Protein AF-A0A8H7KVI9-F1 (afdb_monomer_lite)

Foldseek 3Di:
DDDDDDDDDDDDDDDDDDDDDDDPPPPVVVVVVVVVVVVVVVPPPPDDDDDDDDDDDDDDDDDDDDDDDDDDDDDDDDDDDDDDDDDDDDDDDDDDDDDDDDDDDDDDDDDDDDDDDDDDDDDDDDDDDDDDDDDDDDDDDDDDDDDDDDDDDDDDDDDDDDDDDDPDDDDPPDDPDDDPVVVVVVVVVVVVVVVVVVVVVVVVVVVVVVVLVVLVVVCVVVVHPSVVSVCVVCVVVPPVDPPQDDLLVLQLVVLQCVVVVPDPPPDGDDSVVSSVVSVVCVVVVVDDPVNSVVSSVVVVVVVVVVVVVPPQDLVNVQVVVVVVVVVVLVVVVVCCVPPVDWDKDWDEDLEPNRPNHTDIDTDPVVQCCCCPPVVDGPVVVSVVVRVVSHCVPVVNVPPPDLVNLLVLLLCLQQVLQQVVVVVPPDRQDQDQVPNLCSCCQVVQKDKPPQPDPDRGRSVPDPDSVSSVVSNVCSVVVVIHMDGHDPVVNVVSVVVVVVCVVVVVDPPPDPCPPCNPPPPPPPPPPPPDPPPDDDDDDDDDDDDDDDDDDDDDDDDDDDDDDDDDDDDDDDDDDD

Radius of gyration: 42.25 Å; chains: 1; bounding box: 107×128×112 Å

Sequence (574 aa):
MLPSRTSYEYNFPLPAPSLASQPNGHLFDEFSEFLKQSEHTRLSNTSIETHWATQPMGSAPYYPTAPASAHGFGSQLAADVFNIPGAMSFDPFDIPPCLLADDTSNGADTGFDLLSSPPIFSSTNLPAVENEMQPANTNTLSGAQFTMERPEEPGMDSDEGEEDEEVTVGRLRERHQRTEREKEQRKIVDLVRQEKKQKVEEGLDELHAKIEKLKHEFAEEVGLSERVINNLANGPQILKTKCTFSTRDALVSKKFEEINSTRALGNKIKLPEAQRLVTLDEQAGVYSERDKQKARDNFARKNEAEAAALHPTPLSIATTADVRLKRVYNELRLLEKQCGTMFVLLHTRGNIDSSVKPSMKASADVFPFFRHVIKNNIYDVTRQMEQYTCTLQDGGVSTESPTSLQKEASEMIQGSLNLLSKSTATPIRISWKHYEIDMRETHKVQIVNWPLDKIKSPAEIDSIDDIRKICLAFRTGTAYWAPLTPAERKKVQRTVKARLESGQRAKPRAQRSDCGIPRGRQAEKHKADEAGDKENEPKTKHVKVNKGSSSSRSTYKSKAMVSDSGSSDEGESE

Secondary structure (DSSP, 8-state):
-----------PPPPP---------STTHHHHHHHHHHHHHHHSS----------PPPPPPPPPPPPP-------------------------PPPPP-------------------PPPPP--------------------------PPPPPPP------------------------HHHHHHHHHHHHHHHHHHHHHHHHHHHHHHHHHHHHHHHHHHHT--HHHHHHHHTTTT-----PPPPHHHHHHHHHHHHHHHHSPTT-PPPHHHHHHHHHHHHHTT---HHHHHHHHHHHHHHHHHHHHHS---HHHHHHHHHHHHHHHHHHHHHHHHHH----EEEE--SSTT--PPPEEEE-TTHHHHIIIII-S-HHHHHHHHHHHHHHHHTT------HHHHHHHHHHHHHHHHHHHGGGSSSPPPP-GGGHIIIIIIIS-EEEES-SSSS---GGG---HHHHHHHHHHHHHTSSEEEEPPHHHHHHHHHHHHHHHHTT-PPPPPPPPTTTTS-----------------------------------------PPP-------------

Structure (mmCIF, N/CA/C/O backbone):
data_AF-A0A8H7KVI9-F1
#
_entry.id   AF-A0A8H7KVI9-F1
#
loop_
_atom_site.group_PDB
_atom_site.id
_atom_site.type_symbol
_atom_site.label_atom_id
_atom_site.label_alt_id
_atom_site.label_comp_id
_atom_site.label_asym_id
_atom_site.label_entity_id
_atom_site.label_seq_id
_atom_site.pdbx_PDB_ins_code
_atom_site.Cartn_x
_atom_site.Cartn_y
_atom_site.Cartn_z
_atom_site.occupancy
_atom_site.B_iso_or_equiv
_atom_site.auth_seq_id
_atom_site.auth_comp_id
_atom_site.auth_asym_id
_atom_site.auth_atom_id
_atom_site.pdbx_PDB_model_num
ATOM 1 N N . MET A 1 1 ? -14.262 73.699 -4.716 1.00 35.97 1 MET A N 1
ATOM 2 C CA . MET A 1 1 ? -15.498 72.988 -4.330 1.00 35.97 1 MET A CA 1
ATOM 3 C C . MET A 1 1 ? -15.248 71.499 -4.500 1.00 35.97 1 MET A C 1
ATOM 5 O O . MET A 1 1 ? -14.799 71.114 -5.567 1.00 35.97 1 MET A O 1
ATOM 9 N N . LEU A 1 2 ? -15.536 70.740 -3.435 1.00 33.31 2 LEU A N 1
ATOM 10 C CA . LEU A 1 2 ? -15.390 69.287 -3.222 1.00 33.31 2 LEU A CA 1
ATOM 11 C C . LEU A 1 2 ? -13.948 68.722 -3.112 1.00 33.31 2 LEU A C 1
ATOM 13 O O . LEU A 1 2 ? -13.122 68.991 -3.980 1.00 33.31 2 LEU A O 1
ATOM 17 N N . PRO A 1 3 ? -13.630 67.979 -2.025 1.00 42.81 3 PRO A N 1
ATOM 18 C CA . PRO A 1 3 ? -12.261 67.610 -1.670 1.00 42.81 3 PRO A CA 1
ATOM 19 C C . PRO A 1 3 ? -11.815 66.250 -2.228 1.00 42.81 3 PRO A C 1
ATOM 21 O O . PRO A 1 3 ? -12.583 65.293 -2.325 1.00 42.81 3 PRO A O 1
ATOM 24 N N . SER A 1 4 ? -10.519 66.189 -2.525 1.00 32.78 4 SER A N 1
ATOM 25 C CA . SER A 1 4 ? -9.726 65.020 -2.899 1.00 32.78 4 SER A CA 1
ATOM 26 C C . SER A 1 4 ? -9.699 63.957 -1.798 1.00 32.78 4 SER A C 1
ATOM 28 O O . SER A 1 4 ? -9.389 64.246 -0.641 1.00 32.78 4 SER A O 1
ATOM 30 N N . ARG A 1 5 ? -9.991 62.713 -2.184 1.00 36.50 5 ARG A N 1
ATOM 31 C CA . ARG A 1 5 ? -9.983 61.524 -1.330 1.00 36.50 5 ARG A CA 1
ATOM 32 C C . ARG A 1 5 ? -8.544 61.018 -1.188 1.00 36.50 5 ARG A C 1
ATOM 34 O O . ARG A 1 5 ? -7.938 60.593 -2.164 1.00 36.50 5 ARG A O 1
ATOM 41 N N . THR A 1 6 ? -8.010 61.102 0.022 1.00 33.69 6 THR A N 1
ATOM 42 C CA . THR A 1 6 ? -6.704 60.580 0.429 1.00 33.69 6 THR A CA 1
ATOM 43 C C . THR A 1 6 ? -6.747 59.056 0.556 1.00 33.69 6 THR A C 1
ATOM 45 O O . THR A 1 6 ? -7.608 58.496 1.236 1.00 33.69 6 THR A O 1
ATOM 48 N N . SER A 1 7 ? -5.815 58.375 -0.108 1.00 35.19 7 SER A N 1
ATOM 49 C CA . SER A 1 7 ? -5.498 56.963 0.101 1.00 35.19 7 SER A CA 1
ATOM 50 C C . SER A 1 7 ? -4.614 56.821 1.342 1.00 35.19 7 SER A C 1
ATOM 52 O O . SER A 1 7 ? -3.558 57.443 1.432 1.00 35.19 7 SER A O 1
ATOM 54 N N . TYR A 1 8 ? -5.054 56.016 2.307 1.00 31.64 8 TYR A N 1
ATOM 55 C CA . TYR A 1 8 ? -4.238 55.600 3.446 1.00 31.64 8 TYR A CA 1
ATOM 56 C C . TYR A 1 8 ? -3.319 54.451 3.010 1.00 31.64 8 TYR A C 1
ATOM 58 O O . TYR A 1 8 ? -3.771 53.317 2.870 1.00 31.64 8 TYR A O 1
ATOM 66 N N . GLU A 1 9 ? -2.035 54.744 2.805 1.00 32.03 9 GLU A N 1
ATOM 67 C CA . GLU A 1 9 ? -0.972 53.738 2.761 1.00 32.03 9 GLU A CA 1
ATOM 68 C C . GLU A 1 9 ? -0.547 53.397 4.195 1.00 32.03 9 GLU A C 1
ATOM 70 O O . GLU A 1 9 ? -0.060 54.246 4.944 1.00 32.03 9 GLU A O 1
ATOM 75 N N . TYR A 1 10 ? -0.742 52.140 4.594 1.00 34.50 10 TYR A N 1
ATOM 76 C CA . TYR A 1 10 ? -0.170 51.596 5.821 1.00 34.50 10 TYR A CA 1
ATOM 77 C C . TYR A 1 10 ? 1.288 51.198 5.560 1.00 34.50 10 TYR A C 1
ATOM 79 O O . TYR A 1 10 ? 1.566 50.124 5.033 1.00 34.50 10 TYR A O 1
ATOM 87 N N . ASN A 1 11 ? 2.219 52.066 5.958 1.00 31.59 11 ASN A N 1
ATOM 88 C CA . ASN A 1 11 ? 3.641 51.748 6.067 1.00 31.59 11 ASN A CA 1
ATOM 89 C C . ASN A 1 11 ? 3.898 50.942 7.351 1.00 31.59 11 ASN A C 1
ATOM 91 O O . ASN A 1 11 ? 3.857 51.491 8.452 1.00 31.59 11 ASN A O 1
ATOM 95 N N . PHE A 1 12 ? 4.195 49.648 7.214 1.00 36.88 12 PHE A N 1
ATOM 96 C CA . PHE A 1 12 ? 4.852 48.866 8.265 1.00 36.88 12 PHE A CA 1
ATOM 97 C C . PHE A 1 12 ? 6.375 48.957 8.075 1.00 36.88 12 PHE A C 1
ATOM 99 O O . PHE A 1 12 ? 6.867 48.596 7.005 1.00 36.88 12 PHE A O 1
ATOM 106 N N . PRO A 1 13 ? 7.150 49.409 9.078 1.00 39.19 13 PRO A N 1
ATOM 107 C CA . PRO A 1 13 ? 8.603 49.399 8.987 1.00 39.19 13 PRO A CA 1
ATOM 108 C C . PRO A 1 13 ? 9.128 47.964 9.133 1.00 39.19 13 PRO A C 1
ATOM 110 O O . PRO A 1 13 ? 8.972 47.328 10.176 1.00 39.19 13 PRO A O 1
ATOM 113 N N . LEU A 1 14 ? 9.766 47.462 8.075 1.00 37.84 14 LEU A N 1
ATOM 114 C CA . LEU A 1 14 ? 10.585 46.250 8.111 1.00 37.84 14 LEU A CA 1
ATOM 115 C C . LEU A 1 14 ? 11.850 46.512 8.951 1.00 37.84 14 LEU A C 1
ATOM 117 O O . LEU A 1 14 ? 12.530 47.513 8.711 1.00 37.84 14 LEU A O 1
ATOM 121 N N . PRO A 1 15 ? 12.218 45.638 9.905 1.00 40.31 15 PRO A N 1
ATOM 122 C CA . PRO A 1 15 ? 13.514 45.721 10.561 1.00 40.31 15 PRO A CA 1
ATOM 123 C C . PRO A 1 15 ? 14.629 45.235 9.622 1.00 40.31 15 PRO A C 1
ATOM 125 O O . PRO A 1 15 ? 14.493 44.231 8.922 1.00 40.31 15 PRO A O 1
ATOM 128 N N . ALA A 1 16 ? 15.736 45.978 9.617 1.00 41.47 16 ALA A N 1
ATOM 129 C CA . ALA A 1 16 ? 16.926 45.729 8.809 1.00 41.47 16 ALA A CA 1
ATOM 130 C C . ALA A 1 16 ? 17.578 44.356 9.095 1.00 41.47 16 ALA A C 1
ATOM 132 O O . ALA A 1 16 ? 17.570 43.901 10.242 1.00 41.47 16 ALA A O 1
ATOM 133 N N . PRO A 1 17 ? 18.210 43.713 8.093 1.00 37.72 17 PRO A N 1
ATOM 134 C CA . PRO A 1 17 ? 18.926 42.458 8.286 1.00 37.72 17 PRO A CA 1
ATOM 135 C C . PRO A 1 17 ? 20.294 42.707 8.939 1.00 37.72 17 PRO A C 1
ATOM 137 O O . PRO A 1 17 ? 21.195 43.282 8.329 1.00 37.72 17 PRO A O 1
ATOM 140 N N . SER A 1 18 ? 20.475 42.246 10.179 1.00 33.84 18 SER A N 1
ATOM 141 C CA . SER A 1 18 ? 21.797 42.170 10.804 1.00 33.84 18 SER A CA 1
ATOM 142 C C . SER A 1 18 ? 22.543 40.930 10.308 1.00 33.84 18 SER A C 1
ATOM 144 O O . SER A 1 18 ? 22.163 39.795 10.599 1.00 33.84 18 SER A O 1
ATOM 146 N N . LEU A 1 19 ? 23.629 41.169 9.579 1.00 45.34 19 LEU A N 1
ATOM 147 C CA . LEU A 1 19 ? 24.684 40.210 9.270 1.00 45.34 19 LEU A CA 1
ATOM 148 C C . LEU A 1 19 ? 25.324 39.669 10.559 1.00 45.34 19 LEU A C 1
ATOM 150 O O . LEU A 1 19 ? 26.054 40.387 11.236 1.00 45.34 19 LEU A O 1
ATOM 154 N N . ALA A 1 20 ? 25.102 38.390 10.854 1.00 32.84 20 ALA A N 1
ATOM 155 C CA . ALA A 1 20 ? 25.992 37.575 11.677 1.00 32.84 20 ALA A CA 1
ATOM 156 C C . ALA A 1 20 ? 25.802 36.099 11.295 1.00 32.84 20 ALA A C 1
ATOM 158 O O . ALA A 1 20 ? 24.897 35.422 11.778 1.00 32.84 20 ALA A O 1
ATOM 159 N N . SER A 1 21 ? 26.640 35.606 10.381 1.00 35.34 21 SER A N 1
ATOM 160 C CA . SER A 1 21 ? 26.727 34.182 10.072 1.00 35.34 21 SER A CA 1
ATOM 161 C C . SER A 1 21 ? 27.474 33.463 11.197 1.00 35.34 21 SER A C 1
ATOM 163 O O . SER A 1 21 ? 28.669 33.695 11.387 1.00 35.34 21 SER A O 1
ATOM 165 N N . GLN A 1 22 ? 26.801 32.557 11.900 1.00 41.47 22 GLN A N 1
ATOM 166 C CA . GLN A 1 22 ? 27.463 31.441 12.572 1.00 41.47 22 GLN A CA 1
ATOM 167 C C . GLN A 1 22 ? 27.063 30.135 11.873 1.00 41.47 22 GLN A C 1
ATOM 169 O O . GLN A 1 22 ? 25.879 29.948 11.579 1.00 41.47 22 GLN A O 1
ATOM 174 N N . PRO A 1 23 ? 28.018 29.242 11.557 1.00 45.31 23 PRO A N 1
ATOM 175 C CA . PRO A 1 23 ? 27.721 28.000 10.864 1.00 45.31 23 PRO A CA 1
ATOM 176 C C . PRO A 1 23 ? 27.193 26.956 11.855 1.00 45.31 23 PRO A C 1
ATOM 178 O O . PRO A 1 23 ? 27.950 26.359 12.617 1.00 45.31 23 PRO A O 1
ATOM 181 N N . ASN A 1 24 ? 25.886 26.693 11.815 1.00 42.78 24 ASN A N 1
ATOM 182 C CA . ASN A 1 24 ? 25.295 25.502 12.424 1.00 42.78 24 ASN A CA 1
ATOM 183 C C . ASN A 1 24 ? 25.599 24.281 11.545 1.00 42.78 24 ASN A C 1
ATOM 185 O O . ASN A 1 24 ? 24.788 23.878 10.716 1.00 42.78 24 ASN A O 1
ATOM 189 N N . GLY A 1 25 ? 26.798 23.722 11.720 1.00 43.66 25 GLY A N 1
ATOM 190 C CA . GLY A 1 25 ? 27.254 22.488 11.074 1.00 43.66 25 GLY A CA 1
ATOM 191 C C . GLY A 1 25 ? 27.304 21.267 11.997 1.00 43.66 25 GLY A C 1
ATOM 192 O O . GLY A 1 25 ? 27.841 20.248 11.597 1.00 43.66 25 GLY A O 1
ATOM 193 N N . HIS A 1 26 ? 26.776 21.332 13.224 1.00 45.91 26 HIS A N 1
ATOM 194 C CA . HIS A 1 26 ? 27.103 20.324 14.245 1.00 45.91 26 HIS A CA 1
ATOM 195 C C . HIS A 1 26 ? 26.119 19.145 14.376 1.00 45.91 26 HIS A C 1
ATOM 197 O O . HIS A 1 26 ? 26.381 18.220 15.135 1.00 45.91 26 HIS A O 1
ATOM 203 N N . LEU A 1 27 ? 24.999 19.144 13.641 1.00 45.44 27 LEU A N 1
ATOM 204 C CA . LEU A 1 27 ? 23.943 18.125 13.797 1.00 45.44 27 LEU A CA 1
ATOM 205 C C . LEU A 1 27 ? 23.959 17.031 12.715 1.00 45.44 27 LEU A C 1
ATOM 207 O O . LEU A 1 27 ? 23.297 16.009 12.865 1.00 45.44 27 LEU A O 1
ATOM 211 N N . PHE A 1 28 ? 24.729 17.220 11.638 1.00 45.56 28 PHE A N 1
ATOM 212 C CA . PHE A 1 28 ? 24.896 16.212 10.581 1.00 45.56 28 PHE A CA 1
ATOM 213 C C . PHE A 1 28 ? 26.142 15.332 10.787 1.00 45.56 28 PHE A C 1
ATOM 215 O O . PHE A 1 28 ? 26.162 14.187 10.331 1.00 45.56 28 PHE A O 1
ATOM 222 N N . ASP A 1 29 ? 27.141 15.818 11.532 1.00 47.44 29 ASP A N 1
ATOM 223 C CA . ASP A 1 29 ? 28.359 15.057 11.835 1.00 47.44 29 ASP A CA 1
ATOM 224 C C . ASP A 1 29 ? 28.142 13.993 12.926 1.00 47.44 29 ASP A C 1
ATOM 226 O O . ASP A 1 29 ? 28.677 12.891 12.804 1.00 47.44 29 ASP A O 1
ATOM 230 N N . GLU A 1 30 ? 27.260 14.224 13.908 1.00 52.31 30 GLU A N 1
ATOM 231 C CA . GLU A 1 30 ? 26.917 13.202 14.918 1.00 52.31 30 GLU A CA 1
ATOM 232 C C . GLU A 1 30 ? 26.174 11.997 14.312 1.00 52.31 30 GLU A C 1
ATOM 234 O O . GLU A 1 30 ? 26.387 10.855 14.719 1.00 52.31 30 GLU A O 1
ATOM 239 N N . PHE A 1 31 ? 25.352 12.211 13.278 1.00 50.41 31 PHE A N 1
ATOM 240 C CA . PHE A 1 31 ? 24.651 11.115 12.594 1.00 50.41 31 PHE A CA 1
ATOM 241 C C . PHE A 1 31 ? 25.591 10.307 11.677 1.00 50.41 31 PHE A C 1
ATOM 243 O O . PHE A 1 31 ? 25.410 9.102 11.486 1.00 50.41 31 PHE A O 1
ATOM 250 N N . SER A 1 32 ? 26.635 10.957 11.151 1.00 56.59 32 SER A N 1
ATOM 251 C CA . SER A 1 32 ? 27.707 10.331 10.367 1.00 56.59 32 SER A CA 1
ATOM 252 C C . SER A 1 32 ? 28.661 9.511 11.248 1.00 56.59 32 SER A C 1
ATOM 254 O O . SER A 1 32 ? 29.053 8.405 10.867 1.00 56.59 32 SER A O 1
ATOM 256 N N . GLU A 1 33 ? 28.984 9.985 12.458 1.00 58.50 33 GLU A N 1
ATOM 257 C CA . GLU A 1 33 ? 29.757 9.209 13.438 1.00 58.50 33 GLU A CA 1
ATOM 258 C C . GLU A 1 33 ? 28.977 8.016 14.004 1.00 58.50 33 GLU A C 1
ATOM 260 O O . GLU A 1 33 ? 29.555 6.936 14.155 1.00 58.50 33 GLU A O 1
ATOM 265 N N . PHE A 1 34 ? 27.662 8.147 14.219 1.00 62.72 34 PHE A N 1
ATOM 266 C CA . PHE A 1 34 ? 26.820 7.030 14.663 1.00 62.72 34 PHE A CA 1
ATOM 267 C C . PHE A 1 34 ? 26.769 5.892 13.626 1.00 62.72 34 PHE A C 1
ATOM 269 O O . PHE A 1 34 ? 26.861 4.711 13.974 1.00 62.72 34 PHE A O 1
ATOM 276 N N . LEU A 1 35 ? 26.713 6.227 12.330 1.00 58.25 35 LEU A N 1
ATOM 277 C CA . LEU A 1 35 ? 26.766 5.231 11.255 1.00 58.25 35 LEU A CA 1
ATOM 278 C C . LEU A 1 35 ? 28.151 4.574 11.136 1.00 58.25 35 LEU A C 1
ATOM 280 O O . LEU A 1 35 ? 28.222 3.353 10.979 1.00 58.25 35 LEU A O 1
ATOM 284 N N . LYS A 1 36 ? 29.244 5.327 11.325 1.00 59.72 36 LYS A N 1
ATOM 285 C CA . LYS A 1 36 ? 30.616 4.778 11.343 1.00 59.72 36 LYS A CA 1
ATOM 286 C C . LYS A 1 36 ? 30.895 3.880 12.556 1.00 59.72 36 LYS A C 1
ATOM 288 O O . LYS A 1 36 ? 31.587 2.871 12.416 1.00 59.72 36 LYS A O 1
ATOM 293 N N . GLN A 1 37 ? 30.326 4.174 13.729 1.00 55.41 37 GLN A N 1
ATOM 294 C CA . GLN A 1 37 ? 30.416 3.293 14.905 1.00 55.41 37 GLN A CA 1
ATOM 295 C C . GLN A 1 37 ? 29.613 1.991 14.719 1.00 55.41 37 GLN A C 1
ATOM 297 O O . GLN A 1 37 ? 30.048 0.925 15.170 1.00 55.41 37 GLN A O 1
ATOM 302 N N . SER A 1 38 ? 28.502 2.029 13.973 1.00 47.03 38 SER A N 1
ATOM 303 C CA . SER A 1 38 ? 27.735 0.819 13.635 1.00 47.03 38 SER A CA 1
ATOM 304 C C . SER A 1 38 ? 28.484 -0.129 12.681 1.00 47.03 38 SER A C 1
ATOM 306 O O . SER A 1 38 ? 28.354 -1.349 12.797 1.00 47.03 38 SER A O 1
ATOM 308 N N . GLU A 1 39 ? 29.342 0.403 11.801 1.00 46.50 39 GLU A N 1
ATOM 309 C CA . GLU A 1 39 ? 30.174 -0.403 10.897 1.00 46.50 39 GLU A CA 1
ATOM 310 C C . GLU A 1 39 ? 31.422 -0.974 11.587 1.00 46.50 39 GLU A C 1
ATOM 312 O O . GLU A 1 39 ? 31.792 -2.122 11.331 1.00 46.50 39 GLU A O 1
ATOM 317 N N . HIS A 1 40 ? 32.022 -0.251 12.541 1.00 44.47 40 HIS A N 1
ATOM 318 C CA . HIS A 1 40 ? 33.172 -0.760 13.301 1.00 44.47 40 HIS A CA 1
ATOM 319 C C . HIS A 1 40 ? 32.821 -1.935 14.227 1.00 44.47 40 HIS A C 1
ATOM 321 O O . HIS A 1 40 ? 33.639 -2.835 14.417 1.00 44.47 40 HIS A O 1
ATOM 327 N N . THR A 1 41 ? 31.582 -1.990 14.726 1.00 44.62 41 THR A N 1
ATOM 328 C CA . THR A 1 41 ? 31.079 -3.126 15.524 1.00 44.62 41 THR A CA 1
ATOM 329 C C . THR A 1 41 ? 30.810 -4.370 14.659 1.00 44.62 41 THR A C 1
ATOM 331 O O . THR A 1 41 ? 30.643 -5.475 15.173 1.00 44.62 41 THR A O 1
ATOM 334 N N . ARG A 1 42 ? 30.807 -4.221 13.327 1.00 37.72 42 ARG A N 1
ATOM 335 C CA . ARG A 1 42 ? 30.612 -5.315 12.365 1.00 37.72 42 ARG A CA 1
ATOM 336 C C . ARG A 1 42 ? 31.924 -5.913 11.841 1.00 37.72 42 ARG A C 1
ATOM 338 O O . ARG A 1 42 ? 31.887 -6.982 11.239 1.00 37.72 42 ARG A O 1
ATOM 345 N N . LEU A 1 43 ? 33.067 -5.263 12.089 1.00 39.34 43 LEU A N 1
ATOM 346 C CA . LEU A 1 43 ? 34.381 -5.650 11.551 1.00 39.34 43 LEU A CA 1
ATOM 347 C C . LEU A 1 43 ? 35.385 -6.158 12.604 1.00 39.34 43 LEU A C 1
ATOM 349 O O . LEU A 1 43 ? 36.488 -6.555 12.243 1.00 39.34 43 LEU A O 1
ATOM 353 N N . SER A 1 44 ? 35.024 -6.214 13.890 1.00 38.12 44 SER A N 1
ATOM 354 C CA . SER A 1 44 ? 35.903 -6.724 14.960 1.00 38.12 44 SER A CA 1
ATOM 355 C C . SER A 1 44 ? 35.743 -8.220 15.286 1.00 38.12 44 SER A C 1
ATOM 357 O O . SER A 1 44 ? 36.407 -8.708 16.194 1.00 38.12 44 SER A O 1
ATOM 359 N N . ASN A 1 45 ? 34.936 -8.976 14.530 1.00 36.22 45 ASN A N 1
ATOM 360 C CA . ASN A 1 45 ? 34.740 -10.424 14.737 1.00 36.22 45 ASN A CA 1
ATOM 361 C C . ASN A 1 45 ? 35.422 -11.327 13.691 1.00 36.22 45 ASN A C 1
ATOM 363 O O . ASN A 1 45 ? 35.096 -12.507 13.581 1.00 36.22 45 ASN A O 1
ATOM 367 N N . THR A 1 46 ? 36.393 -10.813 12.938 1.00 40.69 46 THR A N 1
ATOM 368 C CA . THR A 1 46 ? 37.187 -11.612 11.990 1.00 40.69 46 THR A CA 1
ATOM 369 C C . THR A 1 46 ? 38.662 -11.593 12.362 1.00 40.69 46 THR A C 1
ATOM 371 O O . THR A 1 46 ? 39.465 -10.956 11.689 1.00 40.69 46 THR A O 1
ATOM 374 N N . SER A 1 47 ? 39.018 -12.278 13.447 1.00 39.06 47 SER A N 1
ATOM 375 C CA . SER A 1 47 ? 40.363 -12.831 13.623 1.00 39.06 47 SER A CA 1
ATOM 376 C C . SER A 1 47 ? 40.350 -13.864 14.750 1.00 39.06 47 SER A C 1
ATOM 378 O O . SER A 1 47 ? 40.414 -13.496 15.915 1.00 39.06 47 SER A O 1
ATOM 380 N N . ILE A 1 48 ? 40.184 -15.139 14.394 1.00 36.12 48 ILE A N 1
ATOM 381 C CA . ILE A 1 48 ? 40.861 -16.299 14.993 1.00 36.12 48 ILE A CA 1
ATOM 382 C C . ILE A 1 48 ? 40.818 -17.401 13.929 1.00 36.12 48 ILE A C 1
ATOM 384 O O . ILE A 1 48 ? 39.766 -17.760 13.396 1.00 36.12 48 ILE A O 1
ATOM 388 N N . GLU A 1 49 ? 42.010 -17.867 13.590 1.00 32.91 49 GLU A N 1
ATOM 389 C CA . GLU A 1 49 ? 42.306 -18.913 12.629 1.00 32.91 49 GLU A CA 1
ATOM 390 C C . GLU A 1 49 ? 41.875 -20.312 13.107 1.00 32.91 49 GLU A C 1
ATOM 392 O O . GLU A 1 49 ? 41.904 -20.642 14.290 1.00 32.91 49 GLU A O 1
ATOM 397 N N . THR A 1 50 ? 41.534 -21.136 12.110 1.00 41.88 50 THR A N 1
ATOM 398 C CA . THR A 1 50 ? 41.752 -22.592 12.010 1.00 41.88 50 THR A CA 1
ATOM 399 C C . THR A 1 50 ? 41.298 -23.508 13.153 1.00 41.88 50 THR A C 1
ATOM 401 O O . THR A 1 50 ? 42.070 -23.821 14.046 1.00 41.88 50 THR A O 1
ATOM 404 N N . HIS A 1 51 ? 40.111 -24.106 12.990 1.00 32.59 51 HIS A N 1
ATOM 405 C CA . HIS A 1 51 ? 39.909 -25.564 13.070 1.00 32.59 51 HIS A CA 1
ATOM 406 C C . HIS A 1 51 ? 38.561 -25.929 12.417 1.00 32.59 51 HIS A C 1
ATOM 408 O O . HIS A 1 51 ? 37.499 -25.744 13.003 1.00 32.59 51 HIS A O 1
ATOM 414 N N . TRP A 1 52 ? 38.593 -26.432 11.178 1.00 31.00 52 TRP A N 1
ATOM 415 C CA . TRP A 1 52 ? 37.407 -26.951 10.489 1.00 31.00 52 TRP A CA 1
ATOM 416 C C . TRP A 1 52 ? 37.262 -28.451 10.764 1.00 31.00 52 TRP A C 1
ATOM 418 O O . TRP A 1 52 ? 38.021 -29.260 10.236 1.00 31.00 52 TRP A O 1
ATOM 428 N N . ALA A 1 53 ? 36.260 -28.812 11.565 1.00 31.67 53 ALA A N 1
ATOM 429 C CA . ALA A 1 53 ? 35.659 -30.140 11.575 1.00 31.67 53 ALA A CA 1
ATOM 430 C C . ALA A 1 53 ? 34.167 -29.997 11.245 1.00 31.67 53 ALA A C 1
ATOM 432 O O . ALA A 1 53 ? 33.436 -29.208 11.841 1.00 31.67 53 ALA A O 1
ATOM 433 N N . THR A 1 54 ? 33.760 -30.742 10.229 1.00 49.75 54 THR A N 1
ATOM 434 C CA . THR A 1 54 ? 32.493 -30.711 9.503 1.00 49.75 54 THR A CA 1
ATOM 435 C C . THR A 1 54 ? 31.268 -30.952 10.391 1.00 49.75 54 THR A C 1
ATOM 437 O O . THR A 1 54 ? 31.149 -32.031 10.968 1.00 49.75 54 THR A O 1
ATOM 440 N N . GLN A 1 55 ? 30.297 -30.025 10.411 1.00 34.41 55 GLN A N 1
ATOM 441 C CA . GLN A 1 55 ? 28.891 -30.341 10.712 1.00 34.41 55 GLN A CA 1
ATOM 442 C C . GLN A 1 55 ? 27.882 -29.491 9.906 1.00 34.41 55 GLN A C 1
ATOM 444 O O . GLN A 1 55 ? 28.199 -28.367 9.517 1.00 34.41 55 GLN A O 1
ATOM 449 N N . PRO A 1 56 ? 26.690 -30.057 9.608 1.00 45.22 56 PRO A N 1
ATOM 450 C CA . PRO A 1 56 ? 25.819 -29.633 8.512 1.00 45.22 56 PRO A CA 1
ATOM 451 C C . PRO A 1 56 ? 24.785 -28.558 8.883 1.00 45.22 56 PRO A C 1
ATOM 453 O O . PRO A 1 56 ? 24.275 -28.496 10.001 1.00 45.22 56 PRO A O 1
ATOM 456 N N . MET A 1 57 ? 24.441 -27.757 7.872 1.00 39.00 57 MET A N 1
ATOM 457 C CA . MET A 1 57 ? 23.457 -26.672 7.896 1.00 39.00 57 MET A CA 1
ATOM 458 C C . MET A 1 57 ? 22.044 -27.153 8.253 1.00 39.00 57 MET A C 1
ATOM 460 O O . MET A 1 57 ? 21.515 -28.101 7.671 1.00 39.00 57 MET A O 1
ATOM 464 N N . GLY A 1 58 ? 21.439 -26.449 9.211 1.00 34.41 58 GLY A N 1
ATOM 465 C CA . GLY A 1 58 ? 20.054 -26.604 9.635 1.00 34.41 58 GLY A CA 1
ATOM 466 C C . GLY A 1 58 ? 19.051 -25.998 8.650 1.00 34.41 58 GLY A C 1
ATOM 467 O O . GLY A 1 58 ? 19.306 -24.999 7.985 1.00 34.41 58 GLY A O 1
ATOM 468 N N . SER A 1 59 ? 17.900 -26.657 8.597 1.00 37.97 59 SER A N 1
ATOM 469 C CA . SER A 1 59 ? 16.712 -26.408 7.786 1.00 37.97 59 SER A CA 1
ATOM 470 C C . SER A 1 59 ? 15.889 -25.184 8.212 1.00 37.97 59 SER A C 1
ATOM 472 O O . SER A 1 59 ? 15.847 -24.825 9.387 1.00 37.97 59 SER A O 1
ATOM 474 N N . ALA A 1 60 ? 15.174 -24.627 7.230 1.00 41.72 60 ALA A N 1
ATOM 475 C CA . ALA A 1 60 ? 14.220 -23.519 7.299 1.00 41.72 60 ALA A CA 1
ATOM 476 C C . ALA A 1 60 ? 13.061 -23.708 8.312 1.00 41.72 60 ALA A C 1
ATOM 478 O O . ALA A 1 60 ? 12.688 -24.847 8.611 1.00 41.72 60 ALA A O 1
ATOM 479 N N . PRO A 1 61 ? 12.450 -22.610 8.808 1.00 40.47 61 PRO A N 1
ATOM 480 C CA . PRO A 1 61 ? 11.305 -22.671 9.712 1.00 40.47 61 PRO A CA 1
ATOM 481 C C . PRO A 1 61 ? 9.993 -23.009 8.981 1.00 40.47 61 PRO A C 1
ATOM 483 O O . PRO A 1 61 ? 9.679 -22.461 7.926 1.00 40.47 61 PRO A O 1
ATOM 486 N N . TYR A 1 62 ? 9.232 -23.919 9.589 1.00 42.28 62 TYR A N 1
ATOM 487 C CA . TYR A 1 62 ? 7.912 -24.406 9.179 1.00 42.28 62 TYR A CA 1
ATOM 488 C C . TYR A 1 62 ? 6.818 -23.488 9.761 1.00 42.28 62 TYR A C 1
ATOM 490 O O . TYR A 1 62 ? 6.855 -23.185 10.955 1.00 42.28 62 TYR A O 1
ATOM 498 N N . TYR A 1 63 ? 5.844 -23.062 8.951 1.00 38.00 63 TYR A N 1
ATOM 499 C CA . TYR A 1 63 ? 4.636 -22.364 9.419 1.00 38.00 63 TYR A CA 1
ATOM 500 C C . TYR A 1 63 ? 3.589 -23.378 9.922 1.00 38.00 63 TYR A C 1
ATOM 502 O O . TYR A 1 63 ? 3.415 -24.418 9.283 1.00 38.00 63 TYR A O 1
ATOM 510 N N . PRO A 1 64 ? 2.865 -23.102 11.023 1.00 39.47 64 PRO A N 1
ATOM 511 C CA . PRO A 1 64 ? 1.786 -23.968 11.481 1.00 39.47 64 PRO A CA 1
ATOM 512 C C . PRO A 1 64 ? 0.494 -23.734 10.682 1.00 39.47 64 PRO A C 1
ATOM 514 O O . PRO A 1 64 ? 0.024 -22.608 10.526 1.00 39.47 64 PRO A O 1
ATOM 517 N N . THR A 1 65 ? -0.081 -24.833 10.198 1.00 39.00 65 THR A N 1
ATOM 518 C CA . THR A 1 65 ? -1.428 -24.950 9.626 1.00 39.00 65 THR A CA 1
ATOM 519 C C . THR A 1 65 ? -2.515 -24.731 10.682 1.00 39.00 65 THR A C 1
ATOM 521 O O . THR A 1 65 ? -2.398 -25.197 11.814 1.00 39.00 65 THR A O 1
ATOM 524 N N . ALA A 1 66 ? -3.582 -24.032 10.287 1.00 37.12 66 ALA A N 1
ATOM 525 C CA . ALA A 1 66 ? -4.753 -23.717 11.102 1.00 37.12 66 ALA A CA 1
ATOM 526 C C . ALA A 1 66 ? -5.629 -24.957 11.404 1.00 37.12 66 ALA A C 1
ATOM 528 O O . ALA A 1 66 ? -5.735 -25.836 10.545 1.00 37.12 66 ALA A O 1
ATOM 529 N N . PRO A 1 67 ? -6.298 -25.025 12.572 1.00 39.66 67 PRO A N 1
ATOM 530 C CA . PRO A 1 67 ? -7.232 -26.101 12.882 1.00 39.66 67 PRO A CA 1
ATOM 531 C C . PRO A 1 67 ? -8.612 -25.861 12.251 1.00 39.66 67 PRO A C 1
ATOM 533 O O . PRO A 1 67 ? -9.169 -24.763 12.312 1.00 39.66 67 PRO A O 1
ATOM 536 N N . ALA A 1 68 ? -9.166 -26.924 11.668 1.00 35.03 68 ALA A N 1
ATOM 537 C CA . ALA A 1 68 ? -10.537 -26.997 11.185 1.00 35.03 68 ALA A CA 1
ATOM 538 C C . ALA A 1 68 ? -11.513 -27.099 12.370 1.00 35.03 68 ALA A C 1
ATOM 540 O O . ALA A 1 68 ? -11.405 -28.012 13.188 1.00 35.03 68 ALA A O 1
ATOM 541 N N . SER A 1 69 ? -12.476 -26.180 12.456 1.00 33.09 69 SER A N 1
ATOM 542 C CA . SER A 1 69 ? -13.595 -26.271 13.392 1.00 33.09 69 SER A CA 1
ATOM 543 C C . SER A 1 69 ? -14.746 -27.057 12.762 1.00 33.09 69 SER A C 1
ATOM 545 O O . SER A 1 69 ? -15.394 -26.621 11.811 1.00 33.09 69 SER A O 1
ATOM 547 N N . ALA A 1 70 ? -15.008 -28.239 13.314 1.00 33.66 70 ALA A N 1
ATOM 548 C CA . ALA A 1 70 ? -16.233 -28.986 13.085 1.00 33.66 70 ALA A CA 1
ATOM 549 C C . ALA A 1 70 ? -17.310 -28.465 14.050 1.00 33.66 70 ALA A C 1
ATOM 551 O O . ALA A 1 70 ? -17.220 -28.675 15.256 1.00 33.66 70 ALA A O 1
ATOM 552 N N . HIS A 1 71 ? -18.336 -27.794 13.525 1.00 36.41 71 HIS A N 1
ATOM 553 C CA . HIS A 1 71 ? -19.589 -27.579 14.246 1.00 36.41 71 HIS A CA 1
ATOM 554 C C . HIS A 1 71 ? -20.666 -28.471 13.636 1.00 36.41 71 HIS A C 1
ATOM 556 O O . HIS A 1 71 ? -21.132 -28.239 12.522 1.00 36.41 71 HIS A O 1
ATOM 562 N N . GLY A 1 72 ? -21.055 -29.494 14.396 1.00 32.00 72 GLY A N 1
ATOM 563 C CA . GLY A 1 72 ? -22.284 -30.235 14.175 1.00 32.00 72 GLY A CA 1
ATOM 564 C C . GLY A 1 72 ? -23.488 -29.384 14.572 1.00 32.00 72 GLY A C 1
ATOM 565 O O . GLY A 1 72 ? -23.564 -28.885 15.692 1.00 32.00 72 GLY A O 1
ATOM 566 N N . PHE A 1 73 ? -24.438 -29.248 13.653 1.00 32.22 73 PHE A N 1
ATOM 567 C CA . PHE A 1 73 ? -25.806 -28.850 13.954 1.00 32.22 73 PHE A CA 1
ATOM 568 C C . PHE A 1 73 ? -26.730 -29.934 13.411 1.00 32.22 73 PHE A C 1
ATOM 570 O O . PHE A 1 73 ? -26.890 -30.091 12.203 1.00 32.22 73 PHE A O 1
ATOM 577 N N . GLY A 1 74 ? -27.318 -30.701 14.326 1.00 30.08 74 GLY A N 1
ATOM 578 C CA . GLY A 1 74 ? -28.491 -31.507 14.035 1.00 30.08 74 GLY A CA 1
ATOM 579 C C . GLY A 1 74 ? -29.726 -30.613 14.003 1.00 30.08 74 GLY A C 1
ATOM 580 O O . GLY A 1 74 ? -29.908 -29.776 14.885 1.00 30.08 74 GLY A O 1
ATOM 581 N N . SER A 1 75 ? -30.581 -30.795 13.000 1.00 33.22 75 SER A N 1
ATOM 582 C CA . SER A 1 75 ? -32.008 -30.469 13.074 1.00 33.22 75 SER A CA 1
ATOM 583 C C . SER A 1 75 ? -32.762 -31.233 11.992 1.00 33.22 75 SER A C 1
ATOM 585 O O . SER A 1 75 ? -32.535 -31.055 10.798 1.00 33.22 75 SER A O 1
ATOM 587 N N . GLN A 1 76 ? -33.657 -32.101 12.456 1.00 33.06 76 GLN A N 1
ATOM 588 C CA . GLN A 1 76 ? -34.800 -32.617 11.714 1.00 33.06 76 GLN A CA 1
ATOM 589 C C . GLN A 1 76 ? -35.700 -31.450 11.289 1.00 33.06 76 GLN A C 1
ATOM 591 O O . GLN A 1 76 ? -35.964 -30.581 12.116 1.00 33.06 76 GLN A O 1
ATOM 596 N N . LEU A 1 77 ? -36.221 -31.473 10.058 1.00 31.98 77 LEU A N 1
ATOM 597 C CA . LEU A 1 77 ? -37.638 -31.215 9.763 1.00 31.98 77 LEU A CA 1
ATOM 598 C C . LEU A 1 77 ? -37.950 -31.431 8.273 1.00 31.98 77 LEU A C 1
ATOM 600 O O . LEU A 1 77 ? -37.339 -30.828 7.400 1.00 31.98 77 LEU A O 1
ATOM 604 N N . ALA A 1 78 ? -38.915 -32.330 8.074 1.00 29.70 78 ALA A N 1
ATOM 605 C CA . ALA A 1 78 ? -39.983 -32.358 7.078 1.00 29.70 78 ALA A CA 1
ATOM 606 C C . ALA A 1 78 ? -39.680 -31.957 5.623 1.00 29.70 78 ALA A C 1
ATOM 608 O O . ALA A 1 78 ? -39.434 -30.804 5.281 1.00 29.70 78 ALA A O 1
ATOM 609 N N . ALA A 1 79 ? -39.850 -32.961 4.763 1.00 35.50 79 ALA A N 1
ATOM 610 C CA . ALA A 1 79 ? -40.154 -32.809 3.356 1.00 35.50 79 ALA A CA 1
ATOM 611 C C . ALA A 1 79 ? -41.439 -31.993 3.174 1.00 35.50 79 ALA A C 1
ATOM 613 O O . ALA A 1 79 ? -42.472 -32.366 3.723 1.00 35.50 79 ALA A O 1
ATOM 614 N N . ASP A 1 80 ? -41.375 -30.953 2.346 1.00 29.52 80 ASP A N 1
ATOM 615 C CA . ASP A 1 80 ? -42.549 -30.437 1.660 1.00 29.52 80 ASP A CA 1
ATOM 616 C C . ASP A 1 80 ? -42.239 -30.211 0.182 1.00 29.52 80 ASP A C 1
ATOM 618 O O . ASP A 1 80 ? -41.228 -29.640 -0.230 1.00 29.52 80 ASP A O 1
ATOM 622 N N . VAL A 1 81 ? -43.149 -30.772 -0.597 1.00 36.88 81 VAL A N 1
ATOM 623 C CA . VAL A 1 81 ? -43.226 -30.838 -2.044 1.00 36.88 81 VAL A CA 1
ATOM 624 C C . VAL A 1 81 ? -43.606 -29.462 -2.579 1.00 36.88 81 VAL A C 1
ATOM 626 O O . VAL A 1 81 ? -44.699 -28.991 -2.293 1.00 36.88 81 VAL A O 1
ATOM 629 N N . PHE A 1 82 ? -42.776 -28.853 -3.429 1.00 33.25 82 PHE A N 1
ATOM 630 C CA . PHE A 1 82 ? -43.269 -27.877 -4.403 1.00 33.25 82 PHE A CA 1
ATOM 631 C C . PHE A 1 82 ? -42.623 -28.084 -5.770 1.00 33.25 82 PHE A C 1
ATOM 633 O O . PHE A 1 82 ? -41.444 -27.839 -6.009 1.00 33.25 82 PHE A O 1
ATOM 640 N N . ASN A 1 83 ? -43.481 -28.576 -6.651 1.00 34.03 83 ASN A N 1
ATOM 641 C CA . ASN A 1 83 ? -43.332 -28.745 -8.077 1.00 34.03 83 ASN A CA 1
ATOM 642 C C . ASN A 1 83 ? -43.578 -27.376 -8.739 1.00 34.03 83 ASN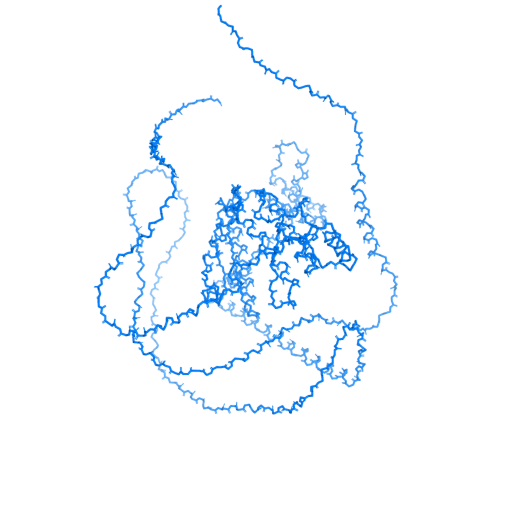 A C 1
ATOM 644 O O . ASN A 1 83 ? -44.651 -26.805 -8.542 1.00 34.03 83 ASN A O 1
ATOM 648 N N . ILE A 1 84 ? -42.625 -26.843 -9.510 1.00 33.25 84 ILE A N 1
ATOM 649 C CA . ILE A 1 84 ? -42.876 -25.732 -10.443 1.00 33.25 84 ILE A CA 1
ATOM 650 C C . ILE A 1 84 ? -42.245 -26.083 -11.800 1.00 33.25 84 ILE A C 1
ATOM 652 O O . ILE A 1 84 ? -41.036 -26.316 -11.859 1.00 33.25 84 ILE A O 1
ATOM 656 N N . PRO A 1 85 ? -43.037 -26.120 -12.889 1.00 35.94 85 PRO A N 1
ATOM 657 C CA . PRO A 1 85 ? -42.563 -26.350 -14.245 1.00 35.94 85 PRO A CA 1
ATOM 658 C C . PRO A 1 85 ? -42.164 -25.023 -14.905 1.00 35.94 85 PRO A C 1
ATOM 660 O O . PRO A 1 85 ? -42.761 -23.983 -14.633 1.00 35.94 85 PRO A O 1
ATOM 663 N N . GLY A 1 86 ? -41.201 -25.050 -15.826 1.00 30.66 86 GLY A N 1
ATOM 664 C CA . GLY A 1 86 ? -40.931 -23.882 -16.668 1.00 30.66 86 GLY A CA 1
ATOM 665 C C . GLY A 1 86 ? -39.546 -23.872 -17.289 1.00 30.66 86 GLY A C 1
ATOM 666 O O . GLY A 1 86 ? -38.692 -23.090 -16.888 1.00 30.66 86 GLY A O 1
ATOM 667 N N . ALA A 1 87 ? -39.332 -24.729 -18.286 1.00 34.81 87 ALA A N 1
ATOM 668 C CA . ALA A 1 87 ? -38.233 -24.569 -19.225 1.00 34.81 87 ALA A CA 1
ATOM 669 C C . ALA A 1 87 ? -38.508 -23.327 -20.090 1.00 34.81 87 ALA A C 1
ATOM 671 O O . ALA A 1 87 ? -39.449 -23.325 -20.880 1.00 34.81 87 ALA A O 1
ATOM 672 N N . MET A 1 88 ? -37.703 -22.275 -19.933 1.00 31.59 88 MET A N 1
ATOM 673 C CA . MET A 1 88 ? -37.605 -21.202 -20.920 1.00 31.59 88 MET A CA 1
ATOM 674 C C . MET A 1 88 ? -36.273 -21.331 -21.650 1.00 31.59 88 MET A C 1
ATOM 676 O O . MET A 1 88 ? -35.201 -21.189 -21.063 1.00 31.59 88 MET A O 1
ATOM 680 N N . SER A 1 89 ? -36.384 -21.647 -22.938 1.00 32.03 89 SER A N 1
ATOM 681 C CA . SER A 1 89 ? -35.340 -21.533 -23.946 1.00 32.03 89 SER A CA 1
ATOM 682 C C . SER A 1 89 ? -34.883 -20.079 -24.049 1.00 32.03 89 SER A C 1
ATOM 684 O O . SER A 1 89 ? -35.703 -19.190 -24.279 1.00 32.03 89 SER A O 1
ATOM 686 N N . PHE A 1 90 ? -33.584 -19.840 -23.894 1.00 32.75 90 PHE A N 1
ATOM 687 C CA . PHE A 1 90 ? -32.960 -18.571 -24.252 1.00 32.75 90 PHE A CA 1
ATOM 688 C C . PHE A 1 90 ? -32.279 -18.730 -25.611 1.00 32.75 90 PHE A C 1
ATOM 690 O O . PHE A 1 90 ? -31.279 -19.440 -25.721 1.00 32.75 90 PHE A O 1
ATOM 697 N N . ASP A 1 91 ? -32.846 -18.071 -26.620 1.00 37.12 91 ASP A N 1
ATOM 698 C CA . ASP A 1 91 ? -32.191 -17.814 -27.900 1.00 37.12 91 ASP A CA 1
ATOM 699 C C . ASP A 1 91 ? -31.075 -16.756 -27.743 1.00 37.12 91 ASP A C 1
ATOM 701 O O . ASP A 1 91 ? -31.116 -15.932 -26.818 1.00 37.12 91 ASP A O 1
ATOM 705 N N . PRO A 1 92 ? -30.048 -16.782 -28.612 1.00 46.78 92 PRO A N 1
ATOM 706 C CA . PRO A 1 92 ? -28.827 -16.002 -28.451 1.00 46.78 92 PRO A CA 1
ATOM 707 C C . PRO A 1 92 ? -28.933 -14.561 -28.983 1.00 46.78 92 PRO A C 1
ATOM 709 O O . PRO A 1 92 ? -29.419 -14.314 -30.078 1.00 46.78 92 PRO A O 1
ATOM 712 N N . PHE A 1 93 ? -28.396 -13.642 -28.177 1.00 40.56 93 PHE A N 1
ATOM 713 C CA . PHE A 1 93 ? -27.906 -12.282 -28.452 1.00 40.56 93 PHE A CA 1
ATOM 714 C C . PHE A 1 93 ? -28.023 -11.708 -29.882 1.00 40.56 93 PHE A C 1
ATOM 716 O O . PHE A 1 93 ? -27.232 -12.042 -30.764 1.00 40.56 93 PHE A O 1
ATOM 723 N N . ASP A 1 94 ? -28.873 -10.684 -30.018 1.00 31.62 94 ASP A N 1
ATOM 724 C CA . ASP A 1 94 ? -28.786 -9.647 -31.052 1.00 31.62 94 ASP A CA 1
ATOM 725 C C . ASP A 1 94 ? -27.602 -8.700 -30.777 1.00 31.62 94 ASP A C 1
ATOM 727 O O . ASP A 1 94 ? -27.533 -8.016 -29.750 1.00 31.62 94 ASP A O 1
ATOM 731 N N . ILE A 1 95 ? -26.671 -8.646 -31.730 1.00 39.19 95 ILE A N 1
ATOM 732 C CA . ILE A 1 95 ? -25.584 -7.666 -31.821 1.00 39.19 95 ILE A CA 1
ATOM 733 C C . ILE A 1 95 ? -26.072 -6.543 -32.753 1.00 39.19 95 ILE A C 1
ATOM 735 O O . ILE A 1 95 ? -26.408 -6.838 -33.900 1.00 39.19 95 ILE A O 1
ATOM 739 N N . PRO A 1 96 ? -26.107 -5.262 -32.339 1.00 39.75 96 PRO A N 1
ATOM 740 C CA . PRO A 1 96 ? -26.477 -4.187 -33.254 1.00 39.75 96 PRO A CA 1
ATOM 741 C C . PRO A 1 96 ? -25.355 -3.917 -34.280 1.00 39.75 96 PRO A C 1
ATOM 743 O O . PRO A 1 96 ? -24.176 -3.906 -33.907 1.00 39.75 96 PRO A O 1
ATOM 746 N N . PRO A 1 97 ? -25.694 -3.683 -35.563 1.00 39.78 97 PRO A N 1
ATOM 747 C CA . PRO A 1 97 ? -24.722 -3.536 -36.637 1.00 39.78 97 PRO A CA 1
ATOM 748 C C . PRO A 1 97 ? -24.058 -2.155 -36.648 1.00 39.78 97 PRO A C 1
ATOM 750 O O . PRO A 1 97 ? -24.673 -1.122 -36.379 1.00 39.78 97 PRO A O 1
ATOM 753 N N . CYS A 1 98 ? -22.776 -2.164 -37.004 1.00 31.38 98 CYS A N 1
ATOM 754 C CA . CYS A 1 98 ? -21.944 -0.998 -37.246 1.00 31.38 98 CYS A CA 1
ATOM 755 C C . CYS A 1 98 ? -22.493 -0.148 -38.405 1.00 31.38 98 CYS A C 1
ATOM 757 O O . CYS A 1 98 ? -22.716 -0.654 -39.503 1.00 31.38 98 CYS A O 1
ATOM 759 N N . LEU A 1 99 ? -22.651 1.155 -38.164 1.00 33.28 99 LEU A N 1
ATOM 760 C CA . LEU A 1 99 ? -22.888 2.165 -39.193 1.00 33.28 99 LEU A CA 1
ATOM 761 C C . LEU A 1 99 ? -21.570 2.471 -39.918 1.00 33.28 99 LEU A C 1
ATOM 763 O O . LEU A 1 99 ? -20.697 3.146 -39.376 1.00 33.28 99 LEU A O 1
ATOM 767 N N . LEU A 1 100 ? -21.449 1.960 -41.143 1.00 33.38 100 LEU A N 1
ATOM 768 C CA . LEU A 1 100 ? -20.592 2.513 -42.187 1.00 33.38 100 LEU A CA 1
ATOM 769 C C . LEU A 1 100 ? -21.389 3.618 -42.886 1.00 33.38 100 LEU A C 1
ATOM 771 O O . LEU A 1 100 ? -22.476 3.356 -43.397 1.00 33.38 100 LEU A O 1
ATOM 775 N N . ALA A 1 101 ? -20.861 4.837 -42.881 1.00 36.19 101 ALA A N 1
ATOM 776 C CA . ALA A 1 101 ? -21.301 5.897 -43.774 1.00 36.19 101 ALA A CA 1
ATOM 777 C C . ALA A 1 101 ? -20.178 6.148 -44.781 1.00 36.19 101 ALA A C 1
ATOM 779 O O . ALA A 1 101 ? -19.052 6.476 -44.399 1.00 36.19 101 ALA A O 1
ATOM 780 N N . ASP A 1 102 ? -20.518 5.925 -46.046 1.00 32.31 102 ASP A N 1
ATOM 781 C CA . ASP A 1 102 ? -19.799 6.400 -47.216 1.00 32.31 102 ASP A CA 1
ATOM 782 C C . ASP A 1 102 ? -19.833 7.931 -47.249 1.00 32.31 102 ASP A C 1
ATOM 784 O O . ASP A 1 102 ? -20.901 8.518 -47.101 1.00 32.31 102 ASP A O 1
ATOM 788 N N . ASP A 1 103 ? -18.693 8.561 -47.521 1.00 34.28 103 ASP A N 1
ATOM 789 C CA . ASP A 1 103 ? -18.655 9.904 -48.097 1.00 34.28 103 ASP A CA 1
ATOM 790 C C . ASP A 1 103 ? -17.528 9.972 -49.133 1.00 34.28 103 ASP A C 1
ATOM 792 O O . ASP A 1 103 ? -16.340 10.115 -48.837 1.00 34.28 103 ASP A O 1
ATOM 796 N N . THR A 1 104 ? -17.930 9.841 -50.393 1.00 36.44 104 THR A N 1
ATOM 797 C CA . THR A 1 104 ? -17.157 10.232 -51.570 1.00 36.44 104 THR A CA 1
ATOM 798 C C . THR A 1 104 ? -17.505 11.669 -51.951 1.00 36.44 104 THR A C 1
ATOM 800 O O . THR A 1 104 ? -18.621 11.898 -52.407 1.00 36.44 104 THR A O 1
ATOM 803 N N . SER A 1 105 ? -16.544 12.600 -51.901 1.00 34.50 105 SER A N 1
ATOM 804 C CA . SER A 1 105 ? -16.369 13.619 -52.956 1.00 34.50 105 SER A CA 1
ATOM 805 C C . SER A 1 105 ? -15.089 14.456 -52.791 1.00 34.50 105 SER A C 1
ATOM 807 O O . SER A 1 105 ? -14.970 15.242 -51.860 1.00 34.50 105 SER A O 1
ATOM 809 N N . ASN A 1 106 ? -14.197 14.301 -53.776 1.00 34.03 106 ASN A N 1
ATOM 810 C CA . ASN A 1 106 ? -13.415 15.310 -54.508 1.00 34.03 106 ASN A CA 1
ATOM 811 C C . ASN A 1 106 ? -12.623 16.418 -53.780 1.00 34.03 106 ASN A C 1
ATOM 813 O O . ASN A 1 106 ? -13.203 17.329 -53.199 1.00 34.03 106 ASN A O 1
ATOM 817 N N . GLY A 1 107 ? -11.323 16.495 -54.110 1.00 29.50 107 GLY A N 1
ATOM 818 C CA . GLY A 1 107 ? -10.713 17.780 -54.485 1.00 29.50 107 GLY A CA 1
ATOM 819 C C . GLY A 1 107 ? -9.227 17.985 -54.169 1.00 29.50 107 GLY A C 1
ATOM 820 O O . GLY A 1 107 ? -8.899 18.340 -53.049 1.00 29.50 107 GLY A O 1
ATOM 821 N N . ALA A 1 108 ? -8.404 17.914 -55.224 1.00 33.88 108 ALA A N 1
ATOM 822 C CA . ALA A 1 108 ? -7.090 18.553 -55.433 1.00 33.88 108 ALA A CA 1
ATOM 823 C C . ALA A 1 108 ? -5.876 18.038 -54.613 1.00 33.88 108 ALA A C 1
ATOM 825 O O . ALA A 1 108 ? -5.842 18.117 -53.395 1.00 33.88 108 ALA A O 1
ATOM 826 N N . ASP A 1 109 ? -4.894 17.359 -55.213 1.00 33.56 109 ASP A N 1
ATOM 827 C CA . ASP A 1 109 ? -3.852 17.844 -56.146 1.00 33.56 109 ASP A CA 1
ATOM 828 C C . ASP A 1 109 ? -2.613 18.375 -55.396 1.00 33.56 109 ASP A C 1
ATOM 830 O O . ASP A 1 109 ? -2.611 19.461 -54.824 1.00 33.56 109 ASP A O 1
ATOM 834 N N . THR A 1 110 ? -1.575 17.536 -55.329 1.00 36.78 110 THR A N 1
ATOM 835 C CA . THR A 1 110 ? -0.144 17.871 -55.479 1.00 36.78 110 THR A CA 1
ATOM 836 C C . THR A 1 110 ? 0.669 16.586 -55.312 1.00 36.78 110 THR A C 1
ATOM 838 O O . THR A 1 110 ? 0.602 15.890 -54.299 1.00 36.78 110 THR A O 1
ATOM 841 N N . GLY A 1 111 ? 1.392 16.235 -56.372 1.00 34.44 111 GLY A N 1
ATOM 842 C CA . GLY A 1 111 ? 2.127 14.986 -56.495 1.00 34.44 111 GLY A CA 1
ATOM 843 C C . GLY A 1 111 ? 3.375 14.896 -55.624 1.00 34.44 111 GLY A C 1
ATOM 844 O O . GLY A 1 111 ? 4.059 15.883 -55.363 1.00 34.44 111 GLY A O 1
ATOM 845 N N . PHE A 1 112 ? 3.720 13.662 -55.273 1.00 31.16 112 PHE A N 1
ATOM 846 C CA . PHE A 1 112 ? 5.112 13.260 -55.170 1.00 31.16 112 PHE A CA 1
ATOM 847 C C . PHE A 1 112 ? 5.226 11.771 -55.485 1.00 31.16 112 PHE A C 1
ATOM 849 O O . PHE A 1 112 ? 4.571 10.926 -54.877 1.00 31.16 112 PHE A O 1
ATOM 856 N N . ASP A 1 113 ? 6.022 11.501 -56.506 1.00 31.80 113 ASP A N 1
ATOM 857 C CA . ASP A 1 113 ? 6.189 10.220 -57.164 1.00 31.80 113 ASP A CA 1
ATOM 858 C C . ASP A 1 113 ? 7.325 9.406 -56.519 1.00 31.80 113 ASP A C 1
ATOM 860 O O . ASP A 1 113 ? 8.332 9.959 -56.078 1.00 31.80 113 ASP A O 1
ATOM 864 N N . LEU A 1 114 ? 7.161 8.081 -56.600 1.00 32.97 114 LEU A N 1
ATOM 865 C CA . LEU A 1 114 ? 8.190 7.030 -56.642 1.00 32.97 114 LEU A CA 1
ATOM 866 C C . LEU A 1 114 ? 8.969 6.688 -55.351 1.00 32.97 114 LEU A C 1
ATOM 868 O O . LEU A 1 114 ? 9.893 7.384 -54.943 1.00 32.97 114 LEU A O 1
ATOM 872 N N . LEU A 1 115 ? 8.725 5.477 -54.822 1.00 33.50 115 LEU A N 1
ATOM 873 C CA . LEU A 1 115 ? 9.646 4.335 -54.999 1.00 33.50 115 LEU A CA 1
ATOM 874 C C . LEU A 1 115 ? 9.063 3.009 -54.449 1.00 33.50 115 LEU A C 1
ATOM 876 O O . LEU A 1 115 ? 8.944 2.797 -53.248 1.00 33.50 115 LEU A O 1
ATOM 880 N N . SER A 1 116 ? 8.749 2.123 -55.399 1.00 33.41 116 SER A N 1
ATOM 881 C CA . SER A 1 116 ? 8.900 0.657 -55.420 1.00 33.41 116 SER A CA 1
ATOM 882 C C . SER A 1 116 ? 8.614 -0.192 -54.171 1.00 33.41 116 SER A C 1
ATOM 884 O O . SER A 1 116 ? 9.474 -0.381 -53.314 1.00 33.41 116 SER A O 1
ATOM 886 N N . SER A 1 117 ? 7.478 -0.898 -54.207 1.00 33.47 117 SER A N 1
ATOM 887 C CA . SER A 1 117 ? 7.300 -2.216 -53.573 1.00 33.47 117 SER A CA 1
ATOM 888 C C . SER A 1 117 ? 7.315 -3.319 -54.649 1.00 33.47 117 SER A C 1
ATOM 890 O O . SER A 1 117 ? 6.713 -3.116 -55.706 1.00 33.47 117 SER A O 1
ATOM 892 N N . PRO A 1 118 ? 7.988 -4.467 -54.432 1.00 45.66 118 PRO A N 1
ATOM 893 C CA . PRO A 1 118 ? 7.983 -5.594 -55.367 1.00 45.66 118 PRO A CA 1
ATOM 894 C C . PRO A 1 118 ? 6.742 -6.505 -55.198 1.00 45.66 118 PRO A C 1
ATOM 896 O O . PRO A 1 118 ? 6.013 -6.378 -54.213 1.00 45.66 118 PRO A O 1
ATOM 899 N N . PRO A 1 119 ? 6.467 -7.390 -56.180 1.00 44.47 119 PRO A N 1
ATOM 900 C CA . PRO A 1 119 ? 5.111 -7.785 -56.545 1.00 44.47 119 PRO A CA 1
ATOM 901 C C . PRO A 1 119 ? 4.567 -9.019 -55.818 1.00 44.47 119 PRO A C 1
ATOM 903 O O . PRO A 1 119 ? 5.286 -9.943 -55.442 1.00 44.47 119 PRO 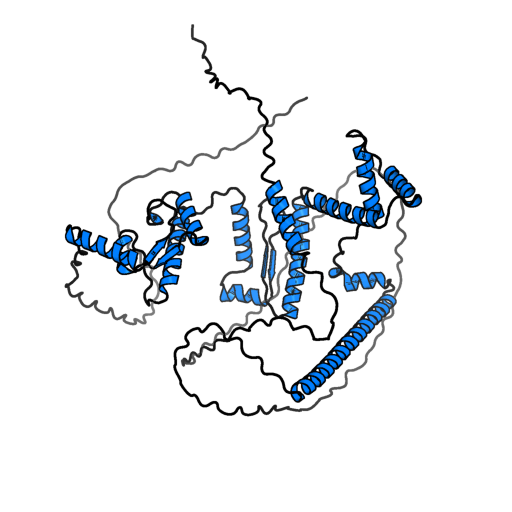A O 1
ATOM 906 N N . ILE A 1 120 ? 3.238 -9.027 -55.733 1.00 35.16 120 ILE A N 1
ATOM 907 C CA . ILE A 1 120 ? 2.366 -10.146 -55.380 1.00 35.16 120 ILE A CA 1
ATOM 908 C C . ILE A 1 120 ? 2.443 -11.200 -56.494 1.00 35.16 120 ILE A C 1
ATOM 910 O O . ILE A 1 120 ? 2.109 -10.911 -57.643 1.00 35.16 120 ILE A O 1
ATOM 914 N N . PHE A 1 121 ? 2.845 -12.426 -56.155 1.00 33.94 121 PHE A N 1
ATOM 915 C CA . PHE A 1 121 ? 2.659 -13.593 -57.018 1.00 33.94 121 PHE A CA 1
ATOM 916 C C . PHE A 1 121 ? 1.275 -14.204 -56.769 1.00 33.94 121 PHE A C 1
ATOM 918 O O . PHE A 1 121 ? 0.918 -14.533 -55.640 1.00 33.94 121 PHE A O 1
ATOM 925 N N . SER A 1 122 ? 0.508 -14.340 -57.849 1.00 34.34 122 SER A N 1
ATOM 926 C CA . SER A 1 122 ? -0.708 -15.153 -57.944 1.00 34.34 122 SER A CA 1
ATOM 927 C C . SER A 1 122 ? -0.415 -16.476 -58.660 1.00 34.34 122 SER A C 1
ATOM 929 O O . SER A 1 122 ? 0.541 -16.556 -59.431 1.00 34.34 122 SER A O 1
ATOM 931 N N . SER A 1 123 ? -1.342 -17.429 -58.480 1.00 31.42 123 SER A N 1
ATOM 932 C CA . SER A 1 123 ? -1.466 -18.771 -59.092 1.00 31.42 123 SER A CA 1
ATOM 933 C C . SER A 1 123 ? -0.649 -19.882 -58.411 1.00 31.42 123 SER A C 1
ATOM 935 O O . SER A 1 123 ? 0.509 -19.678 -58.089 1.00 31.42 123 SER A O 1
ATOM 937 N N . THR A 1 124 ? -1.167 -21.086 -58.130 1.00 32.16 124 THR A N 1
ATOM 938 C CA . THR A 1 124 ? -2.212 -21.877 -58.816 1.00 32.16 124 THR A CA 1
ATOM 939 C C . THR A 1 124 ? -2.661 -23.071 -57.943 1.00 32.16 124 THR A C 1
ATOM 941 O O . THR A 1 124 ? -1.838 -23.657 -57.251 1.00 32.16 124 THR A O 1
ATOM 944 N N . ASN A 1 125 ? -3.944 -23.444 -58.053 1.00 33.19 125 ASN A N 1
ATOM 945 C CA . ASN A 1 125 ? -4.553 -24.794 -58.090 1.00 33.19 125 ASN A CA 1
ATOM 946 C C . ASN A 1 125 ? -3.909 -26.009 -57.362 1.00 33.19 125 ASN A C 1
ATOM 948 O O . ASN A 1 125 ? -2.904 -26.531 -57.823 1.00 33.19 125 ASN A O 1
ATOM 952 N N . LEU A 1 126 ? -4.631 -26.507 -56.334 1.00 37.06 126 LEU A N 1
ATOM 953 C CA . LEU A 1 126 ? -5.129 -27.889 -56.064 1.00 37.06 126 LEU A CA 1
ATOM 954 C C . LEU A 1 126 ? -4.243 -29.127 -56.389 1.00 37.06 126 LEU A C 1
ATOM 956 O O . LEU A 1 126 ? -3.672 -29.218 -57.471 1.00 37.06 126 LEU A O 1
ATOM 960 N N . PRO A 1 127 ? -4.247 -30.167 -55.519 1.00 42.69 127 PRO A N 1
ATOM 961 C CA . PRO A 1 127 ? -5.373 -31.112 -55.534 1.00 42.69 127 PRO A CA 1
ATOM 962 C C . PRO A 1 127 ? -5.938 -31.516 -54.164 1.00 42.69 127 PRO A C 1
ATOM 964 O O . PRO A 1 127 ? -5.243 -31.605 -53.155 1.00 42.69 127 PRO A O 1
ATOM 967 N N . ALA A 1 128 ? -7.240 -31.798 -54.191 1.00 39.00 128 ALA A N 1
ATOM 968 C CA . ALA A 1 128 ? -7.985 -32.484 -53.152 1.00 39.00 128 ALA A CA 1
ATOM 969 C C . ALA A 1 128 ? -7.457 -33.916 -52.978 1.00 39.00 128 ALA A C 1
ATOM 971 O O . ALA A 1 128 ? -7.350 -34.661 -53.951 1.00 39.00 128 ALA A O 1
ATOM 972 N N . VAL A 1 129 ? -7.156 -34.292 -51.737 1.00 39.75 129 VAL A N 1
ATOM 973 C CA . VAL A 1 129 ? -6.952 -35.685 -51.337 1.00 39.75 129 VAL A CA 1
ATOM 974 C C . VAL A 1 129 ? -8.179 -36.095 -50.539 1.00 39.75 129 VAL A C 1
ATOM 976 O O . VAL A 1 129 ? -8.357 -35.698 -49.388 1.00 39.75 129 VAL A O 1
ATOM 979 N N . GLU A 1 130 ? -9.048 -36.853 -51.197 1.00 38.78 130 GLU A N 1
ATOM 980 C CA . GLU A 1 130 ? -10.055 -37.686 -50.554 1.00 38.78 130 GLU A CA 1
ATOM 981 C C . GLU A 1 130 ? -9.334 -38.777 -49.757 1.00 38.78 130 GLU A C 1
ATOM 983 O O . GLU A 1 130 ? -8.457 -39.462 -50.281 1.00 38.78 130 GLU A O 1
ATOM 988 N N . ASN A 1 131 ? -9.698 -38.946 -48.488 1.00 39.78 131 ASN A N 1
ATOM 989 C CA . ASN A 1 131 ? -9.359 -40.147 -47.737 1.00 39.78 131 ASN A CA 1
ATOM 990 C C . ASN A 1 131 ? -10.607 -40.593 -46.969 1.00 39.78 131 ASN A C 1
ATOM 992 O O . ASN A 1 131 ? -10.866 -40.170 -45.842 1.00 39.78 131 ASN A O 1
ATOM 996 N N . GLU A 1 132 ? -11.405 -41.432 -47.629 1.00 41.38 132 GLU A N 1
ATOM 997 C CA . GLU A 1 132 ? -12.296 -42.376 -46.966 1.00 41.38 132 GLU A CA 1
ATOM 998 C C . GLU A 1 132 ? -11.443 -43.472 -46.315 1.00 41.38 132 GLU A C 1
ATOM 1000 O O . GLU A 1 132 ? -10.798 -44.245 -47.019 1.00 41.38 132 GLU A O 1
ATOM 1005 N N . MET A 1 133 ? -11.483 -43.614 -44.986 1.00 41.75 133 MET A N 1
ATOM 1006 C CA . MET A 1 133 ? -11.362 -44.942 -44.379 1.00 41.75 133 MET A CA 1
ATOM 1007 C C . MET A 1 133 ? -11.978 -44.994 -42.976 1.00 41.75 133 MET A C 1
ATOM 1009 O O . MET A 1 133 ? -11.916 -44.054 -42.191 1.00 41.75 133 MET A O 1
ATOM 1013 N N . GLN A 1 134 ? -12.641 -46.119 -42.735 1.00 41.56 134 GLN A N 1
ATOM 1014 C CA . GLN A 1 134 ? -13.711 -46.383 -41.776 1.00 41.56 134 GLN A CA 1
ATOM 1015 C C . GLN A 1 134 ? -13.306 -46.430 -40.285 1.00 41.56 134 GLN A C 1
ATOM 1017 O O . GLN A 1 134 ? -12.138 -46.652 -39.963 1.00 41.56 134 GLN A O 1
ATOM 1022 N N . PRO A 1 135 ? -14.287 -46.330 -39.360 1.00 46.84 135 PRO A N 1
ATOM 1023 C CA . PRO A 1 135 ? -14.080 -46.515 -37.928 1.00 46.84 135 PRO A CA 1
ATOM 1024 C C . PRO A 1 135 ? -14.231 -47.989 -37.514 1.00 46.84 135 PRO A C 1
ATOM 1026 O O . PRO A 1 135 ? -15.305 -48.573 -37.635 1.00 46.84 135 PRO A O 1
ATOM 1029 N N . ALA A 1 136 ? -13.181 -48.577 -36.942 1.00 36.19 136 ALA A N 1
ATOM 1030 C CA . ALA A 1 136 ? -13.286 -49.791 -36.136 1.00 36.19 136 ALA A CA 1
ATOM 1031 C C . ALA A 1 136 ? -12.130 -49.855 -35.129 1.00 36.19 136 ALA A C 1
ATOM 1033 O O . ALA A 1 136 ? -10.978 -50.022 -35.517 1.00 36.19 136 ALA A O 1
ATOM 1034 N N . ASN A 1 137 ? -12.437 -49.689 -33.839 1.00 36.50 137 ASN A N 1
ATOM 1035 C CA . ASN A 1 137 ? -12.103 -50.663 -32.792 1.00 36.50 137 ASN A CA 1
ATOM 1036 C C . ASN A 1 137 ? -12.417 -50.098 -31.403 1.00 36.50 137 ASN A C 1
ATOM 1038 O O . ASN A 1 137 ? -11.671 -49.324 -30.807 1.00 36.50 137 ASN A O 1
ATOM 1042 N N . THR A 1 138 ? -13.549 -50.555 -30.879 1.00 37.94 138 THR A N 1
ATOM 1043 C CA . THR A 1 138 ? -13.891 -50.564 -29.461 1.00 37.94 138 THR A CA 1
ATOM 1044 C C . THR A 1 138 ? -12.983 -51.556 -28.735 1.00 37.94 138 THR A C 1
ATOM 1046 O O . THR A 1 138 ? -13.147 -52.762 -28.910 1.00 37.94 138 THR A O 1
ATOM 1049 N N . ASN A 1 139 ? -12.069 -51.074 -27.891 1.00 37.72 139 ASN A N 1
ATOM 1050 C CA . ASN A 1 139 ? -11.449 -51.907 -26.861 1.00 37.72 139 ASN A CA 1
ATOM 1051 C C . ASN A 1 139 ? -12.017 -51.539 -25.492 1.00 37.72 139 ASN A C 1
ATOM 1053 O O . ASN A 1 139 ? -11.566 -50.631 -24.798 1.00 37.72 139 ASN A O 1
ATOM 1057 N N . THR A 1 140 ? -13.052 -52.300 -25.152 1.00 38.34 140 THR A N 1
ATOM 1058 C CA . THR A 1 140 ? -13.618 -52.518 -23.828 1.00 38.34 140 THR A CA 1
ATOM 1059 C C . THR A 1 140 ? -12.537 -53.065 -22.898 1.00 38.34 140 THR A C 1
ATOM 1061 O O . THR A 1 140 ? -12.179 -54.238 -22.986 1.00 38.34 140 THR A O 1
ATOM 1064 N N . LEU A 1 141 ? -12.024 -52.236 -21.987 1.00 37.97 141 LEU A N 1
ATOM 1065 C CA . LEU A 1 141 ? -11.192 -52.696 -20.876 1.00 37.97 141 LEU A CA 1
ATOM 1066 C C . LEU A 1 141 ? -12.043 -52.767 -19.607 1.00 37.97 141 LEU A C 1
ATOM 1068 O O . LEU A 1 141 ? -12.350 -51.783 -18.941 1.00 37.97 141 LEU A O 1
ATOM 1072 N N . SER A 1 142 ? -12.468 -54.003 -19.372 1.00 34.75 142 SER A N 1
ATOM 1073 C CA . SER A 1 142 ? -13.090 -54.549 -18.178 1.00 34.75 142 SER A CA 1
ATOM 1074 C C . SER A 1 142 ? -12.333 -54.183 -16.897 1.00 34.75 142 SER A C 1
ATOM 1076 O O . SER A 1 142 ? -11.158 -54.502 -16.753 1.00 34.75 142 SER A O 1
ATOM 1078 N N . GLY A 1 143 ? -13.073 -53.597 -15.955 1.00 37.56 143 GLY A N 1
ATOM 1079 C CA . GLY A 1 143 ? -13.154 -54.007 -14.551 1.00 37.56 143 GLY A CA 1
ATOM 1080 C C . GLY A 1 143 ? -11.875 -54.419 -13.820 1.00 37.56 143 GLY A C 1
ATOM 1081 O O . GLY A 1 143 ? -11.468 -55.575 -13.874 1.00 37.56 143 GLY A O 1
ATOM 1082 N N . ALA A 1 144 ? -11.382 -53.517 -12.974 1.00 36.16 144 ALA A N 1
ATOM 1083 C CA . ALA A 1 144 ? -10.757 -53.879 -11.707 1.00 36.16 144 ALA A CA 1
ATOM 1084 C C . ALA A 1 144 ? -11.175 -52.843 -10.652 1.00 36.16 144 ALA A C 1
ATOM 1086 O O . ALA A 1 144 ? -10.626 -51.745 -10.574 1.00 36.16 144 ALA A O 1
ATOM 1087 N N . GLN A 1 145 ? -12.208 -53.178 -9.875 1.00 37.66 145 GLN A N 1
ATOM 1088 C CA . GLN A 1 145 ? -12.534 -52.473 -8.638 1.00 37.66 145 GLN A CA 1
ATOM 1089 C C . GLN A 1 145 ? -11.405 -52.742 -7.641 1.00 37.66 145 GLN A C 1
ATOM 1091 O O . GLN A 1 145 ? -11.237 -53.865 -7.176 1.00 37.66 145 GLN A O 1
ATOM 1096 N N . PHE A 1 146 ? -10.614 -51.714 -7.343 1.00 36.94 146 PHE A N 1
ATOM 1097 C CA . PHE A 1 146 ? -9.602 -51.756 -6.296 1.00 36.94 146 PHE A CA 1
ATOM 1098 C C . PHE A 1 146 ? -10.232 -51.213 -5.008 1.00 36.94 146 PHE A C 1
ATOM 1100 O O . PHE A 1 146 ? -10.310 -50.004 -4.793 1.00 36.94 146 PHE A O 1
ATOM 1107 N N . THR A 1 147 ? -10.755 -52.110 -4.175 1.00 35.81 147 THR A N 1
ATOM 1108 C CA . THR A 1 147 ? -11.176 -51.811 -2.802 1.00 35.81 147 THR A CA 1
ATOM 1109 C C . THR A 1 147 ? -9.932 -51.618 -1.938 1.00 35.81 147 THR A C 1
ATOM 1111 O O . THR A 1 147 ? -9.241 -52.582 -1.622 1.00 35.81 147 THR A O 1
ATOM 1114 N N . MET A 1 148 ? -9.628 -50.371 -1.563 1.00 45.06 148 MET A N 1
ATOM 1115 C CA . MET A 1 148 ? -8.682 -50.093 -0.481 1.00 45.06 148 MET A CA 1
ATOM 1116 C C . MET A 1 148 ? -9.375 -50.360 0.857 1.00 45.06 148 MET A C 1
ATOM 1118 O O . MET A 1 148 ? -10.208 -49.572 1.303 1.00 45.06 148 MET A O 1
ATOM 1122 N N . GLU A 1 149 ? -9.024 -51.480 1.486 1.00 42.03 149 GLU A N 1
ATOM 1123 C CA . GLU A 1 149 ? -9.295 -51.725 2.900 1.00 42.03 149 GLU A CA 1
ATOM 1124 C C . GLU A 1 149 ? -8.539 -50.690 3.742 1.00 42.03 149 GLU A C 1
ATOM 1126 O O . GLU A 1 149 ? -7.314 -50.559 3.684 1.00 42.03 149 GLU A O 1
ATOM 1131 N N . ARG A 1 150 ? -9.312 -49.905 4.492 1.00 40.66 150 ARG A N 1
ATOM 1132 C CA . ARG A 1 150 ? -8.848 -48.916 5.462 1.00 40.66 150 ARG A CA 1
ATOM 1133 C C . ARG A 1 150 ? -8.466 -49.663 6.748 1.00 40.66 150 ARG A C 1
ATOM 1135 O O . ARG A 1 150 ? -9.340 -50.332 7.293 1.00 40.66 150 ARG A O 1
ATOM 1142 N N . PRO A 1 151 ? -7.220 -49.567 7.246 1.00 49.59 151 PRO A N 1
ATOM 1143 C CA . PRO A 1 151 ? -6.846 -50.191 8.509 1.00 49.59 151 PRO A CA 1
ATOM 1144 C C . PRO A 1 151 ? -7.643 -49.567 9.655 1.00 49.59 151 PRO A C 1
ATOM 1146 O O . PRO A 1 151 ? -7.739 -48.342 9.749 1.00 49.59 151 PRO A O 1
ATOM 1149 N N . GLU A 1 152 ? -8.221 -50.420 10.496 1.00 48.19 152 GLU A N 1
ATOM 1150 C CA . GLU A 1 152 ? -8.906 -50.034 11.725 1.00 48.19 152 GLU A CA 1
ATOM 1151 C C . GLU A 1 152 ? -7.914 -49.353 12.676 1.00 48.19 152 GLU A C 1
ATOM 1153 O O . GLU A 1 152 ? -6.873 -49.915 13.025 1.00 48.19 152 GLU A O 1
ATOM 1158 N N . GLU A 1 153 ? -8.221 -48.116 13.068 1.00 48.53 153 GLU A N 1
ATOM 1159 C CA . GLU A 1 153 ? -7.473 -47.417 14.108 1.00 48.53 153 GLU A CA 1
ATOM 1160 C C . GLU A 1 153 ? -7.885 -47.955 15.490 1.00 48.53 153 GLU A C 1
ATOM 1162 O O . GLU A 1 153 ? -9.082 -48.111 15.753 1.00 48.53 153 GLU A O 1
ATOM 1167 N N . PRO A 1 154 ? -6.923 -48.244 16.385 1.00 54.06 154 PRO A N 1
ATOM 1168 C CA . PRO A 1 154 ? -7.218 -48.692 17.739 1.00 54.06 154 PRO A CA 1
ATOM 1169 C C . PRO A 1 154 ? -7.859 -47.565 18.558 1.00 54.06 154 PRO A C 1
ATOM 1171 O O . PRO A 1 154 ? -7.393 -46.426 18.547 1.00 54.06 154 PRO A O 1
ATOM 1174 N N . GLY A 1 155 ? -8.934 -47.913 19.271 1.00 42.88 155 GLY A N 1
ATOM 1175 C CA . GLY A 1 155 ? -9.720 -47.008 20.103 1.00 42.88 155 GLY A CA 1
ATOM 1176 C C . GLY A 1 155 ? -8.877 -46.239 21.120 1.00 42.88 155 GLY A C 1
ATOM 1177 O O . GLY A 1 155 ? -8.118 -46.824 21.890 1.00 42.88 155 GLY A O 1
ATOM 1178 N N . MET A 1 156 ? -9.036 -44.917 21.106 1.00 49.62 156 MET A N 1
ATOM 1179 C CA . MET A 1 156 ? -8.556 -44.017 22.149 1.00 49.62 156 MET A CA 1
ATOM 1180 C C . MET A 1 156 ? -9.620 -43.934 23.244 1.00 49.62 156 MET A C 1
ATOM 1182 O O . MET A 1 156 ? -10.685 -43.352 23.036 1.00 49.62 156 MET A O 1
ATOM 1186 N N . ASP A 1 157 ? -9.308 -44.528 24.394 1.00 43.94 157 ASP A N 1
ATOM 1187 C CA . ASP A 1 157 ? -10.020 -44.320 25.650 1.00 43.94 157 ASP A CA 1
ATOM 1188 C C . ASP A 1 157 ? -9.922 -42.844 26.064 1.00 43.94 157 ASP A C 1
ATOM 1190 O O . ASP A 1 157 ? -8.842 -42.252 26.127 1.00 43.94 157 ASP A O 1
ATOM 1194 N N . SER A 1 158 ? -11.083 -42.249 26.312 1.00 47.06 158 SER A N 1
ATOM 1195 C CA . SER A 1 158 ? -11.262 -40.903 26.841 1.00 47.06 158 SER A CA 1
ATOM 1196 C C . SER A 1 158 ? -11.000 -40.894 28.347 1.00 47.06 158 SER A C 1
ATOM 1198 O O . SER A 1 158 ? -11.836 -41.377 29.111 1.00 47.06 158 SER A O 1
ATOM 1200 N N . ASP A 1 159 ? -9.866 -40.328 28.758 1.00 48.94 159 ASP A N 1
ATOM 1201 C CA . ASP A 1 159 ? -9.584 -39.971 30.150 1.00 48.94 159 ASP A CA 1
ATOM 1202 C C . ASP A 1 159 ? -9.734 -38.448 30.303 1.00 48.94 159 ASP A C 1
ATOM 1204 O O . ASP A 1 159 ? -8.966 -37.662 29.739 1.00 48.94 159 ASP A O 1
ATOM 1208 N N . GLU A 1 160 ? -10.804 -38.037 30.985 1.00 56.22 160 GLU A N 1
ATOM 1209 C CA . GLU A 1 160 ? -11.112 -36.648 31.322 1.00 56.22 160 GLU A CA 1
ATOM 1210 C C . GLU A 1 160 ? -10.295 -36.240 32.556 1.00 56.22 160 GLU A C 1
ATOM 1212 O O . GLU A 1 160 ? -10.659 -36.539 33.691 1.00 56.22 160 GLU A O 1
ATOM 1217 N N . GLY A 1 161 ? -9.181 -35.544 32.323 1.00 42.97 161 GLY A N 1
ATOM 1218 C CA . GLY A 1 161 ? -8.367 -34.905 33.357 1.00 42.97 161 GLY A CA 1
ATOM 1219 C C . GLY A 1 161 ? -8.279 -33.402 33.118 1.00 42.97 161 GLY A C 1
ATOM 1220 O O . GLY A 1 161 ? -7.469 -32.936 32.320 1.00 42.97 161 GLY A O 1
ATOM 1221 N N . GLU A 1 162 ? -9.148 -32.658 33.793 1.00 61.53 162 GLU A N 1
ATOM 1222 C CA . GLU A 1 162 ? -9.190 -31.199 33.861 1.00 61.53 162 GLU A CA 1
ATOM 1223 C C . GLU A 1 162 ? -8.169 -30.717 34.906 1.00 61.53 162 GLU A C 1
ATOM 1225 O O . GLU A 1 162 ? -8.425 -30.837 36.100 1.00 61.53 162 GLU A O 1
ATOM 1230 N N . GLU A 1 163 ? -7.016 -30.183 34.483 1.00 48.88 163 GLU A N 1
ATOM 1231 C CA . GLU A 1 163 ? -6.114 -29.430 35.369 1.00 48.88 163 GLU A CA 1
ATOM 1232 C C . GLU A 1 163 ? -5.494 -28.212 34.661 1.00 48.88 163 GLU A C 1
ATOM 1234 O O . GLU A 1 163 ? -5.121 -28.241 33.487 1.00 48.88 163 GLU A O 1
ATOM 1239 N N . ASP A 1 164 ? -5.428 -27.120 35.421 1.00 53.72 164 ASP A N 1
ATOM 1240 C CA . ASP A 1 164 ? -5.044 -25.764 35.044 1.00 53.72 164 ASP A CA 1
ATOM 1241 C C . ASP A 1 164 ? -3.590 -25.646 34.536 1.00 53.72 164 ASP A C 1
ATOM 1243 O O . ASP A 1 164 ? -2.634 -25.768 35.305 1.00 53.72 164 ASP A O 1
ATOM 1247 N N . GLU A 1 165 ? -3.390 -25.309 33.253 1.00 48.78 165 GLU A N 1
ATOM 1248 C CA . GLU A 1 165 ? -2.055 -24.982 32.731 1.00 48.78 165 GLU A CA 1
ATOM 1249 C C . GLU A 1 165 ? -1.676 -23.513 32.978 1.00 48.78 165 GLU A C 1
ATOM 1251 O O . GLU A 1 165 ? -2.006 -22.581 32.237 1.00 48.78 165 GLU A O 1
ATOM 1256 N N . GLU A 1 166 ? -0.892 -23.335 34.036 1.00 50.62 166 GLU A N 1
ATOM 1257 C CA . GLU A 1 166 ? -0.033 -22.185 34.277 1.00 50.62 166 GLU A CA 1
ATOM 1258 C C . GLU A 1 166 ? 1.030 -22.084 33.160 1.00 50.62 166 GLU A C 1
ATOM 1260 O O . GLU A 1 166 ? 1.838 -22.993 32.947 1.00 50.62 166 GLU A O 1
ATOM 1265 N N . VAL A 1 167 ? 1.029 -20.965 32.422 1.00 47.03 167 VAL A N 1
ATOM 1266 C CA . VAL A 1 167 ? 1.938 -20.691 31.294 1.00 47.03 167 VAL A CA 1
ATOM 1267 C C . VAL A 1 167 ? 3.385 -20.597 31.793 1.00 47.03 167 VAL A C 1
ATOM 1269 O O . VAL A 1 167 ? 3.900 -19.526 32.120 1.00 47.03 167 VAL A O 1
ATOM 1272 N N . THR A 1 168 ? 4.058 -21.743 31.843 1.00 45.69 168 THR A N 1
ATOM 1273 C CA . THR A 1 168 ? 5.478 -21.863 32.164 1.00 45.69 168 THR A CA 1
ATOM 1274 C C . THR A 1 168 ? 6.315 -21.546 30.926 1.00 45.69 168 THR A C 1
ATOM 1276 O O . THR A 1 168 ? 6.199 -22.163 29.869 1.00 45.69 168 THR A O 1
ATOM 1279 N N . VAL A 1 169 ? 7.180 -20.537 31.059 1.00 48.12 169 VAL A N 1
ATOM 1280 C CA . VAL A 1 169 ? 8.149 -20.112 30.041 1.00 48.12 169 VAL A CA 1
ATOM 1281 C C . VAL A 1 169 ? 8.973 -21.327 29.599 1.00 48.12 169 VAL A C 1
ATOM 1283 O O . VAL A 1 169 ? 9.652 -21.954 30.411 1.00 48.12 169 VAL A O 1
ATOM 1286 N N . GLY A 1 170 ? 8.854 -21.682 28.315 1.00 47.09 170 GLY A N 1
ATOM 1287 C CA . GLY A 1 170 ? 9.259 -22.972 27.758 1.00 47.09 170 GLY A CA 1
ATOM 1288 C C . GLY A 1 170 ? 10.655 -23.432 28.177 1.00 47.09 170 GLY A C 1
ATOM 1289 O O . GLY A 1 170 ? 11.665 -22.877 27.740 1.00 47.09 170 GLY A O 1
ATOM 1290 N N . ARG A 1 171 ? 10.703 -24.507 28.975 1.00 52.25 171 ARG A N 1
ATOM 1291 C CA . ARG A 1 171 ? 11.917 -25.304 29.187 1.00 52.25 171 ARG A CA 1
ATOM 1292 C C . ARG A 1 171 ? 12.504 -25.665 27.823 1.00 52.25 171 ARG A C 1
ATOM 1294 O O . ARG A 1 171 ? 11.811 -26.249 26.987 1.00 52.25 171 ARG A O 1
ATOM 1301 N N . LEU A 1 172 ? 13.785 -25.348 27.620 1.00 54.62 172 LEU A N 1
ATOM 1302 C CA . LEU A 1 172 ? 14.581 -25.872 26.512 1.00 54.62 172 LEU A CA 1
ATOM 1303 C C . LEU A 1 172 ? 14.427 -27.400 26.526 1.00 54.62 172 LEU A C 1
ATOM 1305 O O . LEU A 1 172 ? 14.959 -28.067 27.411 1.00 54.62 172 LEU A O 1
ATOM 1309 N N . ARG A 1 173 ? 13.639 -27.958 25.598 1.00 65.62 173 ARG A N 1
ATOM 1310 C CA . ARG A 1 173 ? 13.487 -29.412 25.487 1.00 65.62 173 ARG A CA 1
ATOM 1311 C C . ARG A 1 173 ? 14.862 -29.985 25.160 1.00 65.62 173 ARG A C 1
ATOM 1313 O O . ARG A 1 173 ? 15.415 -29.669 24.103 1.00 65.62 173 ARG A O 1
ATOM 1320 N N . GLU A 1 174 ? 15.409 -30.800 26.059 1.00 68.75 174 GLU A N 1
ATOM 1321 C CA . GLU A 1 174 ? 16.611 -31.580 25.779 1.00 68.75 174 GLU A CA 1
ATOM 1322 C C . GLU A 1 174 ? 16.362 -32.386 24.505 1.00 68.75 174 GLU A C 1
ATOM 1324 O O . GLU A 1 174 ? 15.446 -33.208 24.417 1.00 68.75 174 GLU A O 1
ATOM 1329 N N . ARG A 1 175 ? 17.141 -32.091 23.461 1.00 69.75 175 ARG A N 1
ATOM 1330 C CA . ARG A 1 175 ? 17.054 -32.838 22.211 1.00 69.75 175 ARG A CA 1
ATOM 1331 C C . ARG A 1 175 ? 17.561 -34.241 22.499 1.00 69.75 175 ARG A C 1
ATOM 1333 O O . ARG A 1 175 ? 18.746 -34.412 22.774 1.00 69.75 175 ARG A O 1
ATOM 1340 N N . HIS A 1 176 ? 16.669 -35.223 22.413 1.00 81.62 176 HIS A N 1
ATOM 1341 C CA . HIS A 1 176 ? 17.028 -36.629 22.538 1.00 81.62 176 HIS A CA 1
ATOM 1342 C C . HIS A 1 176 ? 18.204 -36.940 21.600 1.00 81.62 176 HIS A C 1
ATOM 1344 O O . HIS A 1 176 ? 18.132 -36.680 20.390 1.00 81.62 176 HIS A O 1
ATOM 1350 N N . GLN A 1 177 ? 19.314 -37.423 22.166 1.00 84.75 177 GLN A N 1
ATOM 1351 C CA . GLN A 1 177 ? 20.476 -37.799 21.371 1.00 84.75 177 GLN A CA 1
ATOM 1352 C C . GLN A 1 177 ? 20.102 -39.024 20.545 1.00 84.75 177 GLN A C 1
ATOM 1354 O O . GLN A 1 177 ? 19.868 -40.103 21.077 1.00 84.75 177 GLN A O 1
ATOM 1359 N N . ARG A 1 178 ? 20.010 -38.831 19.230 1.00 88.00 178 ARG A N 1
ATOM 1360 C CA . ARG A 1 178 ? 19.617 -39.891 18.300 1.00 88.00 178 ARG A CA 1
ATOM 1361 C C . ARG A 1 178 ? 20.603 -41.046 18.345 1.00 88.00 178 ARG A C 1
ATOM 1363 O O . ARG A 1 178 ? 21.818 -40.827 18.273 1.00 88.00 178 ARG A O 1
ATOM 1370 N N . THR A 1 179 ? 20.058 -42.255 18.382 1.00 93.81 179 THR A N 1
ATOM 1371 C CA . THR A 1 179 ? 20.823 -43.503 18.328 1.00 93.81 179 THR A CA 1
ATOM 1372 C C . THR A 1 179 ? 21.573 -43.640 16.995 1.00 93.81 179 THR A C 1
ATOM 1374 O O . THR A 1 179 ? 21.200 -43.037 15.985 1.00 93.81 179 THR A O 1
ATOM 1377 N N . GLU A 1 180 ? 22.654 -44.425 16.958 1.00 94.50 180 GLU A N 1
ATOM 1378 C CA . GLU A 1 180 ? 23.425 -44.641 15.719 1.00 94.50 180 GLU A CA 1
ATOM 1379 C C . GLU A 1 180 ? 22.573 -45.259 14.604 1.00 94.50 180 GLU A C 1
ATOM 1381 O O . GLU A 1 180 ? 22.653 -44.820 13.457 1.00 94.50 180 GLU A O 1
ATOM 1386 N N . ARG A 1 181 ? 21.656 -46.167 14.960 1.00 91.62 181 ARG A N 1
ATOM 1387 C CA . ARG A 1 181 ? 20.695 -46.769 14.024 1.00 91.62 181 ARG A CA 1
ATOM 1388 C C . ARG A 1 181 ? 19.802 -45.727 13.350 1.00 91.62 181 ARG A C 1
ATOM 1390 O O . ARG A 1 181 ? 19.594 -45.786 12.143 1.00 91.62 181 ARG A O 1
ATOM 1397 N N . GLU A 1 182 ? 19.319 -44.729 14.090 1.00 92.56 182 GLU A N 1
ATOM 1398 C CA . GLU A 1 182 ? 18.533 -43.631 13.507 1.00 92.56 182 GLU A CA 1
ATOM 1399 C C . GLU A 1 182 ? 19.365 -42.750 12.569 1.00 92.56 182 GLU A C 1
ATOM 1401 O O . GLU A 1 182 ? 18.846 -42.228 11.578 1.00 92.56 182 GLU A O 1
ATOM 1406 N N . LYS A 1 183 ? 20.658 -42.556 12.868 1.00 94.00 183 LYS A N 1
ATOM 1407 C CA . LYS A 1 183 ? 21.566 -41.812 11.984 1.00 94.00 183 LYS A CA 1
ATOM 1408 C C . LYS A 1 183 ? 21.785 -42.567 10.673 1.00 94.00 183 LYS A C 1
ATOM 1410 O O . LYS A 1 183 ? 21.771 -41.940 9.617 1.00 94.00 183 LYS A O 1
ATOM 1415 N N . GLU A 1 184 ? 21.948 -43.886 10.723 1.00 94.75 184 GLU A N 1
ATOM 1416 C CA . GLU A 1 184 ? 22.081 -44.733 9.531 1.00 94.75 184 GLU A CA 1
ATOM 1417 C C . GLU A 1 184 ? 20.796 -44.769 8.700 1.00 94.75 184 GLU A C 1
ATOM 1419 O O . GLU A 1 184 ? 20.846 -44.551 7.491 1.00 94.75 184 GLU A O 1
ATOM 1424 N N . GLN A 1 185 ? 19.633 -44.922 9.339 1.00 94.44 185 GLN A N 1
ATOM 1425 C CA . GLN A 1 185 ? 18.342 -44.863 8.645 1.00 94.44 185 GLN A CA 1
ATOM 1426 C C . GLN A 1 185 ? 18.132 -43.524 7.929 1.00 94.44 185 GLN A C 1
ATOM 1428 O O . GLN A 1 185 ? 17.676 -43.500 6.788 1.00 94.44 185 GLN A O 1
ATOM 1433 N N . ARG A 1 186 ? 18.515 -42.402 8.551 1.00 91.06 186 ARG A N 1
ATOM 1434 C CA . ARG A 1 186 ? 18.443 -41.083 7.901 1.00 91.06 186 ARG A CA 1
ATOM 1435 C C . ARG A 1 186 ? 19.359 -40.979 6.692 1.00 91.06 186 ARG A C 1
ATOM 1437 O O . ARG A 1 186 ? 18.912 -40.470 5.675 1.00 91.06 186 ARG A O 1
ATOM 1444 N N . LYS A 1 187 ? 20.582 -41.515 6.762 1.00 96.25 187 LYS A N 1
ATOM 1445 C CA . LYS A 1 187 ? 21.483 -41.555 5.598 1.00 96.25 187 LYS A CA 1
ATOM 1446 C C . LYS A 1 187 ? 20.857 -42.322 4.432 1.00 96.25 187 LYS A C 1
ATOM 1448 O O . LYS A 1 187 ? 20.928 -41.852 3.305 1.00 96.25 187 LYS A O 1
ATOM 1453 N N . ILE A 1 188 ? 20.206 -43.456 4.700 1.00 95.56 188 ILE A N 1
ATOM 1454 C CA . ILE A 1 188 ? 19.506 -44.233 3.663 1.00 95.56 188 ILE A CA 1
ATOM 1455 C C . ILE A 1 188 ? 18.355 -43.414 3.062 1.00 95.56 188 ILE A C 1
ATOM 1457 O O . ILE A 1 188 ? 18.233 -43.321 1.844 1.00 95.56 188 ILE A O 1
ATOM 1461 N N . VAL A 1 189 ? 17.536 -42.769 3.899 1.00 95.69 189 VAL A N 1
ATOM 1462 C CA . VAL A 1 189 ? 16.429 -41.913 3.435 1.00 95.69 189 VAL A CA 1
ATOM 1463 C C . VAL A 1 189 ? 16.938 -40.720 2.617 1.00 95.69 189 VAL A C 1
ATOM 1465 O O . VAL A 1 189 ? 16.333 -40.374 1.601 1.00 95.69 189 VAL A O 1
ATOM 1468 N N . ASP A 1 190 ? 18.052 -40.113 3.022 1.00 94.25 190 ASP A N 1
ATOM 1469 C CA . ASP A 1 190 ? 18.669 -38.992 2.315 1.00 94.25 190 ASP A CA 1
ATOM 1470 C C . ASP A 1 190 ? 19.218 -39.425 0.948 1.00 94.25 190 ASP A C 1
ATOM 1472 O O . ASP A 1 190 ? 18.998 -38.714 -0.032 1.00 94.25 190 ASP A O 1
ATOM 1476 N N . LEU A 1 191 ? 19.836 -40.608 0.845 1.00 96.31 191 LEU A N 1
ATOM 1477 C CA . LEU A 1 191 ? 20.272 -41.180 -0.436 1.00 96.31 191 LEU A CA 1
ATOM 1478 C C . LEU A 1 191 ? 19.083 -41.448 -1.368 1.00 96.31 191 LEU A C 1
ATOM 1480 O O . LEU A 1 191 ? 19.091 -41.003 -2.512 1.00 96.31 191 LEU A O 1
ATOM 1484 N N . VAL A 1 192 ? 18.004 -42.058 -0.866 1.00 96.94 192 VAL A N 1
ATOM 1485 C CA . VAL A 1 192 ? 16.778 -42.281 -1.658 1.00 96.94 192 VAL A CA 1
ATOM 1486 C C . VAL A 1 192 ? 16.159 -40.955 -2.115 1.00 96.94 192 VAL A C 1
ATOM 1488 O O . VAL A 1 192 ? 15.637 -40.849 -3.227 1.00 96.94 192 VAL A O 1
ATOM 1491 N N . ARG A 1 193 ? 16.199 -39.913 -1.275 1.00 93.50 193 ARG A N 1
ATOM 1492 C CA . ARG A 1 193 ? 15.721 -38.575 -1.646 1.00 93.50 193 ARG A CA 1
ATOM 1493 C C . ARG A 1 193 ? 16.613 -37.937 -2.715 1.00 93.50 193 ARG A C 1
ATOM 1495 O O . ARG A 1 193 ? 16.072 -37.297 -3.614 1.00 93.50 193 ARG A O 1
ATOM 1502 N N . GLN A 1 194 ? 17.932 -38.111 -2.639 1.00 93.75 194 GLN A N 1
ATOM 1503 C CA . GLN A 1 194 ? 18.868 -37.636 -3.661 1.00 93.75 194 GLN A CA 1
ATOM 1504 C C . GLN A 1 194 ? 18.647 -38.343 -5.001 1.00 93.75 194 GLN A C 1
ATOM 1506 O O . GLN A 1 194 ? 18.514 -37.656 -6.008 1.00 93.75 194 GLN A O 1
ATOM 1511 N N . GLU A 1 195 ? 18.491 -39.668 -5.014 1.00 96.69 195 GLU A N 1
ATOM 1512 C CA . GLU A 1 195 ? 18.185 -40.429 -6.235 1.00 96.69 195 GLU A CA 1
ATOM 1513 C C . GLU A 1 195 ? 16.857 -39.994 -6.866 1.00 96.69 195 GLU A C 1
ATOM 1515 O O . GLU A 1 195 ? 16.760 -39.815 -8.078 1.00 96.69 195 GLU A O 1
ATOM 1520 N N . LYS A 1 196 ? 15.814 -39.769 -6.054 1.00 95.88 196 LYS A N 1
ATOM 1521 C CA . LYS A 1 196 ? 14.536 -39.236 -6.552 1.00 95.88 196 LYS A CA 1
ATOM 1522 C C . LYS A 1 196 ? 14.692 -37.833 -7.132 1.00 95.88 196 LYS A C 1
ATOM 1524 O O . LYS A 1 196 ? 14.074 -37.537 -8.148 1.00 95.88 196 LYS A O 1
ATOM 1529 N N . LYS A 1 197 ? 15.499 -36.975 -6.500 1.00 92.06 197 LYS A N 1
ATOM 1530 C CA . LYS A 1 197 ? 15.778 -35.623 -7.002 1.00 92.06 197 LYS A CA 1
ATOM 1531 C C . LYS A 1 197 ? 16.516 -35.675 -8.342 1.00 92.06 197 LYS A C 1
ATOM 1533 O O . LYS A 1 197 ? 16.092 -34.991 -9.263 1.00 92.06 197 LYS A O 1
ATOM 1538 N N . GLN A 1 198 ? 17.537 -36.526 -8.459 1.00 95.31 198 GLN A N 1
ATOM 1539 C CA . GLN A 1 198 ? 18.282 -36.738 -9.703 1.00 95.31 198 GLN A CA 1
ATOM 1540 C C . GLN A 1 198 ? 17.365 -37.219 -10.830 1.00 95.31 198 GLN A C 1
ATOM 1542 O O . GLN A 1 198 ? 17.358 -36.616 -11.891 1.00 95.31 198 GLN A O 1
ATOM 1547 N N . LYS A 1 199 ? 16.491 -38.202 -10.575 1.00 96.81 199 LYS A N 1
ATOM 1548 C CA . LYS A 1 199 ? 15.510 -38.666 -11.575 1.00 96.81 199 LYS A CA 1
ATOM 1549 C C . LYS A 1 199 ? 14.548 -37.571 -12.045 1.00 96.81 199 LYS A C 1
ATOM 1551 O O . LYS A 1 199 ? 14.120 -37.580 -13.194 1.00 96.81 199 LYS A O 1
ATOM 1556 N N . VAL A 1 200 ? 14.171 -36.644 -11.161 1.00 94.06 200 VAL A N 1
ATOM 1557 C CA . VAL A 1 200 ? 13.326 -35.496 -11.532 1.00 94.06 200 VAL A CA 1
ATOM 1558 C C . VAL A 1 200 ? 14.111 -34.483 -12.367 1.00 94.06 200 VAL A C 1
ATOM 1560 O O . VAL A 1 200 ? 13.565 -33.966 -13.335 1.00 94.06 200 VAL A O 1
ATOM 1563 N N . GLU A 1 201 ? 15.370 -34.211 -12.018 1.00 89.62 201 GLU A N 1
ATOM 1564 C CA . GLU A 1 201 ? 16.258 -33.330 -12.791 1.00 89.62 201 GLU A CA 1
ATOM 1565 C C . GLU A 1 201 ? 16.525 -33.902 -14.194 1.00 89.62 201 GLU A C 1
ATOM 1567 O O . GLU A 1 201 ? 16.290 -33.211 -15.181 1.00 89.62 201 GLU A O 1
ATOM 1572 N N . GLU A 1 202 ? 16.869 -35.190 -14.295 1.00 95.38 202 GLU A N 1
ATOM 1573 C CA . GLU A 1 202 ? 17.039 -35.900 -15.572 1.00 95.38 202 GLU A CA 1
ATOM 1574 C C . GLU A 1 202 ? 15.756 -35.863 -16.419 1.00 95.38 202 GLU A C 1
ATOM 1576 O O . GLU A 1 202 ? 15.795 -35.552 -17.609 1.00 95.38 202 GLU A O 1
ATOM 1581 N N . GLY A 1 203 ? 14.592 -36.105 -15.804 1.00 96.00 203 GLY A N 1
ATOM 1582 C CA . GLY A 1 203 ? 13.306 -36.032 -16.499 1.00 96.00 203 GLY A CA 1
ATOM 1583 C C . GLY A 1 203 ? 12.954 -34.624 -17.000 1.00 96.00 203 GLY A C 1
ATOM 1584 O O . GLY A 1 203 ? 12.315 -34.486 -18.046 1.00 96.00 203 GLY A O 1
ATOM 1585 N N . LEU A 1 204 ? 13.374 -33.572 -16.288 1.00 89.88 204 LEU A N 1
ATOM 1586 C CA . LEU A 1 204 ? 13.210 -32.182 -16.728 1.00 89.88 204 LEU A CA 1
ATOM 1587 C C . LEU A 1 204 ? 14.130 -31.849 -17.906 1.00 89.88 204 LEU A C 1
ATOM 1589 O O . LEU A 1 204 ? 13.674 -31.221 -18.864 1.00 89.88 204 LEU A O 1
ATOM 1593 N N . ASP A 1 205 ? 15.379 -32.309 -17.875 1.00 92.12 205 ASP A N 1
ATOM 1594 C CA . ASP A 1 205 ? 16.327 -32.125 -18.976 1.00 92.12 205 ASP A CA 1
ATOM 1595 C C . ASP A 1 205 ? 15.859 -32.853 -20.246 1.00 92.12 205 ASP A C 1
ATOM 1597 O O . ASP A 1 205 ? 15.883 -32.282 -21.341 1.00 92.12 205 ASP A O 1
ATOM 1601 N N . GLU A 1 206 ? 15.329 -34.075 -20.115 1.00 96.06 206 GLU A N 1
ATOM 1602 C CA . GLU A 1 206 ? 14.710 -34.802 -21.229 1.00 96.06 206 GLU A CA 1
ATOM 1603 C C . GLU A 1 206 ? 13.490 -34.071 -21.806 1.00 96.06 206 GLU A C 1
ATOM 1605 O O . GLU A 1 206 ? 13.298 -34.035 -23.027 1.00 96.06 206 GLU A O 1
ATOM 1610 N N . LEU A 1 207 ? 12.648 -33.486 -20.947 1.00 95.75 207 LEU A N 1
ATOM 1611 C CA . LEU A 1 207 ? 11.484 -32.712 -21.375 1.00 95.75 207 LEU A CA 1
ATOM 1612 C C . LEU A 1 207 ? 11.912 -31.450 -22.135 1.00 95.75 207 LEU A C 1
ATOM 1614 O O . LEU A 1 207 ? 11.359 -31.165 -23.197 1.00 95.75 207 LEU A O 1
ATOM 1618 N N . HIS A 1 208 ? 12.911 -30.722 -21.633 1.00 89.06 208 HIS A N 1
ATOM 1619 C CA . HIS A 1 208 ? 13.472 -29.559 -22.319 1.00 89.06 208 HIS A CA 1
ATOM 1620 C C . HIS A 1 208 ? 14.066 -29.940 -23.677 1.00 89.06 208 HIS A C 1
ATOM 1622 O O . HIS A 1 208 ? 13.765 -29.287 -24.674 1.00 89.06 208 HIS A O 1
ATOM 1628 N N . ALA A 1 209 ? 14.817 -31.042 -23.755 1.00 94.94 209 ALA A N 1
ATOM 1629 C CA . ALA A 1 209 ? 15.354 -31.536 -25.019 1.00 94.94 209 ALA A CA 1
ATOM 1630 C C . ALA A 1 209 ? 14.247 -31.883 -26.031 1.00 94.94 209 ALA A C 1
ATOM 1632 O O . ALA A 1 209 ? 14.393 -31.609 -27.222 1.00 94.94 209 ALA A O 1
ATOM 1633 N N . LYS A 1 210 ? 13.120 -32.454 -25.580 1.00 96.75 210 LYS A N 1
ATOM 1634 C CA . LYS A 1 210 ? 11.951 -32.716 -26.441 1.00 96.75 210 LYS A CA 1
ATOM 1635 C C . LYS A 1 210 ? 11.292 -31.426 -26.925 1.00 96.75 210 LYS A C 1
ATOM 1637 O O . LYS A 1 210 ? 10.939 -31.342 -28.095 1.00 96.75 210 LYS A O 1
ATOM 1642 N N . ILE A 1 211 ? 11.149 -30.426 -26.056 1.00 91.62 211 ILE A N 1
ATOM 1643 C CA . ILE A 1 211 ? 10.588 -29.121 -26.429 1.00 91.62 211 ILE A CA 1
ATOM 1644 C C . ILE A 1 211 ? 11.464 -28.435 -27.484 1.00 91.62 211 ILE A C 1
ATOM 1646 O O . ILE A 1 211 ? 10.930 -27.932 -28.467 1.00 91.62 211 ILE A O 1
ATOM 1650 N N . GLU A 1 212 ? 12.789 -28.443 -27.324 1.00 93.25 212 GLU A N 1
ATOM 1651 C CA . GLU A 1 212 ? 13.702 -27.850 -28.312 1.00 93.25 212 GLU A CA 1
ATOM 1652 C C . GLU A 1 212 ? 13.665 -28.594 -29.655 1.00 93.25 212 GLU A C 1
ATOM 1654 O O . GLU A 1 212 ? 13.607 -27.954 -30.703 1.00 93.25 212 GLU A O 1
ATOM 1659 N N . LYS A 1 213 ? 13.574 -29.933 -29.649 1.00 96.38 213 LYS A N 1
ATOM 1660 C CA . LYS A 1 213 ? 13.363 -30.711 -30.884 1.00 96.38 213 LYS A CA 1
ATOM 1661 C C . LYS A 1 213 ? 12.065 -30.330 -31.595 1.00 96.38 213 LYS A C 1
ATOM 1663 O O . LYS A 1 213 ? 12.094 -30.043 -32.785 1.00 96.38 213 LYS A O 1
ATOM 1668 N N . LEU A 1 214 ? 10.954 -30.247 -30.861 1.00 95.94 214 LEU A N 1
ATOM 1669 C CA . LEU A 1 214 ? 9.659 -29.856 -31.428 1.00 95.94 214 LEU A CA 1
ATOM 1670 C C . LEU A 1 214 ? 9.676 -28.426 -31.985 1.00 95.94 214 LEU A C 1
ATOM 1672 O O . LEU A 1 214 ? 9.070 -28.161 -33.019 1.00 95.94 214 LEU A O 1
ATOM 1676 N N . LYS A 1 215 ? 10.381 -27.495 -31.332 1.00 93.62 215 LYS A N 1
ATOM 1677 C CA . LYS A 1 215 ? 10.560 -26.131 -31.853 1.00 93.62 215 LYS A CA 1
ATOM 1678 C C . LYS A 1 215 ? 11.350 -26.116 -33.157 1.00 93.62 215 LYS A C 1
ATOM 1680 O O . LYS A 1 215 ? 11.007 -25.339 -34.042 1.00 93.62 215 LYS A O 1
ATOM 1685 N N . HIS A 1 216 ? 12.391 -26.940 -33.258 1.00 95.69 216 HIS A N 1
ATOM 1686 C CA . HIS A 1 216 ? 13.199 -27.060 -34.466 1.00 95.69 216 HIS A CA 1
ATOM 1687 C C . HIS A 1 216 ? 12.395 -27.669 -35.621 1.00 95.69 216 HIS A C 1
ATOM 1689 O O . HIS A 1 216 ? 12.355 -27.089 -36.700 1.00 95.69 216 HIS A O 1
ATOM 1695 N N . GLU A 1 217 ? 11.692 -28.780 -35.383 1.00 96.75 217 GLU A N 1
ATOM 1696 C CA . GLU A 1 217 ? 10.809 -29.415 -36.374 1.00 96.75 217 GLU A CA 1
ATOM 1697 C C . GLU A 1 217 ? 9.740 -28.431 -36.877 1.00 96.75 217 GLU A C 1
ATOM 1699 O O . GLU A 1 217 ? 9.546 -28.272 -38.081 1.00 96.75 217 GLU A O 1
ATOM 1704 N N . PHE A 1 218 ? 9.118 -27.677 -35.966 1.00 96.69 218 PHE A N 1
ATOM 1705 C CA . PHE A 1 218 ? 8.144 -26.645 -36.324 1.00 96.69 218 PHE A CA 1
ATOM 1706 C C . PHE A 1 218 ? 8.774 -25.463 -37.086 1.00 96.69 218 PHE A C 1
ATOM 1708 O O . PHE A 1 218 ? 8.131 -24.851 -37.939 1.00 96.69 218 PHE A O 1
ATOM 1715 N N . ALA A 1 219 ? 10.039 -25.127 -36.812 1.00 97.19 219 ALA A N 1
ATOM 1716 C CA . ALA A 1 219 ? 10.771 -24.094 -37.546 1.00 97.19 219 ALA A CA 1
ATOM 1717 C C . ALA A 1 219 ? 11.055 -24.507 -38.992 1.00 97.19 219 ALA A C 1
ATOM 1719 O O . ALA A 1 219 ? 10.878 -23.689 -39.898 1.00 97.19 219 ALA A O 1
ATOM 1720 N N . GLU A 1 220 ? 11.419 -25.772 -39.208 1.00 97.56 220 GLU A N 1
ATOM 1721 C CA . GLU A 1 220 ? 11.598 -26.345 -40.543 1.00 97.56 220 GLU A CA 1
ATOM 1722 C C . GLU A 1 220 ? 10.275 -26.424 -41.313 1.00 97.56 220 GLU A C 1
ATOM 1724 O O . GLU A 1 220 ? 10.233 -26.022 -42.475 1.00 97.56 220 GLU A O 1
ATOM 1729 N N . GLU A 1 221 ? 9.188 -26.859 -40.667 1.00 97.62 221 GLU A N 1
ATOM 1730 C CA . GLU A 1 221 ? 7.865 -26.983 -41.295 1.00 97.62 221 GLU A CA 1
ATOM 1731 C C . GLU A 1 221 ? 7.316 -25.630 -41.777 1.00 97.62 221 GLU A C 1
ATOM 1733 O O . GLU A 1 221 ? 6.797 -25.519 -42.888 1.00 97.62 221 GLU A O 1
ATOM 1738 N N . VAL A 1 222 ? 7.459 -24.578 -40.965 1.00 97.00 222 VAL A N 1
ATOM 1739 C CA . VAL A 1 222 ? 6.950 -23.232 -41.289 1.00 97.00 222 VAL A CA 1
ATOM 1740 C C . VAL A 1 222 ? 7.952 -22.427 -42.136 1.00 97.00 222 VAL A C 1
ATOM 1742 O O . VAL A 1 222 ? 7.606 -21.382 -42.691 1.00 97.00 222 VAL A O 1
ATOM 1745 N N . GLY A 1 223 ? 9.202 -22.885 -42.254 1.00 96.44 223 GLY A N 1
ATOM 1746 C CA . GLY A 1 223 ? 10.267 -22.173 -42.965 1.00 96.44 223 GLY A CA 1
ATOM 1747 C C . GLY A 1 223 ? 10.703 -20.874 -42.273 1.00 96.44 223 GLY A C 1
ATOM 1748 O O . GLY A 1 223 ? 11.160 -19.935 -42.929 1.00 96.44 223 GLY A O 1
ATOM 1749 N N . LEU A 1 224 ? 10.545 -20.785 -40.949 1.00 96.88 224 LEU A N 1
ATOM 1750 C CA . LEU A 1 224 ? 10.983 -19.640 -40.147 1.00 96.88 224 LEU A CA 1
ATOM 1751 C C . LEU A 1 224 ? 12.288 -19.964 -39.423 1.00 96.88 224 LEU A C 1
ATOM 1753 O O . LEU A 1 224 ? 12.552 -21.097 -39.043 1.00 96.88 224 LEU A O 1
ATOM 1757 N N . SER A 1 225 ? 13.103 -18.941 -39.159 1.00 95.81 225 SER A N 1
ATOM 1758 C CA . SER A 1 225 ? 14.284 -19.124 -38.312 1.00 95.81 225 SER A CA 1
ATOM 1759 C C . SER A 1 225 ? 13.868 -19.570 -36.907 1.00 95.81 225 SER A C 1
ATOM 1761 O O . SER A 1 225 ? 12.976 -18.971 -36.300 1.00 95.81 225 SER A O 1
ATOM 1763 N N . GLU A 1 226 ? 14.590 -20.540 -36.346 1.00 93.00 226 GLU A N 1
ATOM 1764 C CA . GLU A 1 226 ? 14.431 -21.013 -34.966 1.00 93.00 226 GLU A CA 1
ATOM 1765 C C . GLU A 1 226 ? 14.416 -19.856 -33.948 1.00 93.00 226 GLU A C 1
ATOM 1767 O O . GLU A 1 226 ? 13.672 -19.875 -32.970 1.00 93.00 226 GLU A O 1
ATOM 1772 N N . ARG A 1 227 ? 15.163 -18.772 -34.211 1.00 88.25 227 ARG A N 1
ATOM 1773 C CA . ARG A 1 227 ? 15.156 -17.558 -33.378 1.00 88.25 227 ARG A CA 1
ATOM 1774 C C . ARG A 1 227 ? 13.790 -16.867 -33.350 1.00 88.25 227 ARG A C 1
ATOM 1776 O O . ARG A 1 227 ? 13.393 -16.348 -32.310 1.00 88.25 227 ARG A O 1
ATOM 1783 N N . VAL A 1 228 ? 13.078 -16.832 -34.476 1.00 89.88 228 VAL A N 1
ATOM 1784 C CA . VAL A 1 228 ? 11.735 -16.237 -34.580 1.00 89.88 228 VAL A CA 1
ATOM 1785 C C . VAL A 1 228 ? 10.728 -17.103 -33.834 1.00 89.88 228 VAL A C 1
ATOM 1787 O O . VAL A 1 228 ? 9.943 -16.571 -33.053 1.00 89.88 228 VAL A O 1
ATOM 1790 N N . ILE A 1 229 ? 10.807 -18.426 -33.990 1.00 92.12 229 ILE A N 1
ATOM 1791 C CA . ILE A 1 229 ? 9.939 -19.371 -33.276 1.00 92.12 229 ILE A CA 1
ATOM 1792 C C . ILE A 1 229 ? 10.194 -19.306 -31.772 1.00 92.12 229 ILE A C 1
ATOM 1794 O O . ILE A 1 229 ? 9.247 -19.199 -31.003 1.00 92.12 229 ILE A O 1
ATOM 1798 N N . ASN A 1 230 ? 11.454 -19.253 -31.339 1.00 87.75 230 ASN A N 1
ATOM 1799 C CA . ASN A 1 230 ? 11.805 -19.057 -29.934 1.00 87.75 230 ASN A CA 1
ATOM 1800 C C . ASN A 1 230 ? 11.283 -17.723 -29.386 1.00 87.75 230 ASN A C 1
ATOM 1802 O O . ASN A 1 230 ? 10.775 -17.672 -28.266 1.00 87.75 230 ASN A O 1
ATOM 1806 N N . ASN A 1 231 ? 11.345 -16.648 -30.173 1.00 82.31 231 ASN A N 1
ATOM 1807 C CA . ASN A 1 231 ? 10.758 -15.367 -29.788 1.00 82.31 231 ASN A CA 1
ATOM 1808 C C . ASN A 1 231 ? 9.226 -15.410 -29.726 1.00 82.31 231 ASN A C 1
ATOM 1810 O O . ASN A 1 231 ? 8.656 -14.673 -28.933 1.00 82.31 231 ASN A O 1
ATOM 1814 N N . LEU A 1 232 ? 8.554 -16.233 -30.534 1.00 84.56 232 LEU A N 1
ATOM 1815 C CA . LEU A 1 232 ? 7.094 -16.377 -30.528 1.00 84.56 232 LEU A CA 1
ATOM 1816 C C . LEU A 1 232 ? 6.616 -17.303 -29.401 1.00 84.56 232 LEU A C 1
ATOM 1818 O O . LEU A 1 232 ? 5.737 -16.922 -28.631 1.00 84.56 232 LEU A O 1
ATOM 1822 N N . ALA A 1 233 ? 7.240 -18.473 -29.250 1.00 82.50 233 ALA A N 1
ATOM 1823 C CA . ALA A 1 233 ? 6.942 -19.462 -28.215 1.00 82.50 233 ALA A CA 1
ATOM 1824 C C . ALA A 1 233 ? 7.178 -18.902 -26.804 1.00 82.50 233 ALA A C 1
ATOM 1826 O O . ALA A 1 233 ? 6.385 -19.141 -25.896 1.00 82.50 233 ALA A O 1
ATOM 1827 N N . ASN A 1 234 ? 8.222 -18.084 -26.637 1.00 77.00 234 ASN A N 1
ATOM 1828 C CA . ASN A 1 234 ? 8.530 -17.417 -25.371 1.00 77.00 234 ASN A CA 1
ATOM 1829 C C . ASN A 1 234 ? 7.980 -15.970 -25.303 1.00 77.00 234 ASN A C 1
ATOM 1831 O O . ASN A 1 234 ? 8.203 -15.256 -24.319 1.00 77.00 234 ASN A O 1
ATOM 1835 N N . GLY A 1 235 ? 7.276 -15.520 -26.348 1.00 60.19 235 GLY A N 1
ATOM 1836 C CA . GLY A 1 235 ? 7.000 -14.114 -26.676 1.00 60.19 235 GLY A CA 1
ATOM 1837 C C . GLY A 1 235 ? 6.179 -13.283 -25.691 1.00 60.19 235 GLY A C 1
ATOM 1838 O O . GLY A 1 235 ? 6.350 -12.064 -25.678 1.00 60.19 235 GLY A O 1
ATOM 1839 N N . PRO A 1 236 ? 5.342 -13.866 -24.815 1.00 53.03 236 PRO A N 1
ATOM 1840 C CA . PRO A 1 236 ? 4.722 -13.101 -23.731 1.00 53.03 236 PRO A CA 1
ATOM 1841 C C . PRO A 1 236 ? 5.505 -13.140 -22.410 1.00 53.03 236 PRO A C 1
ATOM 1843 O O . PRO A 1 236 ? 5.255 -12.305 -21.540 1.00 53.03 236 PRO A O 1
ATOM 1846 N N . GLN A 1 237 ? 6.411 -14.108 -22.218 1.00 53.09 237 GLN A N 1
ATOM 1847 C CA . GLN A 1 237 ? 7.104 -14.319 -20.938 1.00 53.09 237 GLN A CA 1
ATOM 1848 C C . GLN A 1 237 ? 8.503 -13.712 -20.888 1.00 53.09 237 GLN A C 1
ATOM 1850 O O . GLN A 1 237 ? 8.948 -13.324 -19.807 1.00 53.09 237 GLN A O 1
ATOM 1855 N N . ILE A 1 238 ? 9.162 -13.523 -22.034 1.00 52.19 238 ILE A N 1
ATOM 1856 C CA . ILE A 1 238 ? 10.351 -12.672 -22.104 1.00 52.19 238 ILE A CA 1
ATOM 1857 C C . ILE A 1 238 ? 9.864 -11.223 -22.145 1.00 52.19 238 ILE A C 1
ATOM 1859 O O . ILE A 1 238 ? 9.917 -10.534 -23.165 1.00 52.19 238 ILE A O 1
ATOM 1863 N N . LEU A 1 239 ? 9.362 -10.744 -21.001 1.00 55.88 239 LEU A N 1
ATOM 1864 C CA . LEU A 1 239 ? 9.356 -9.316 -20.711 1.00 55.88 239 LEU A CA 1
ATOM 1865 C C . LEU A 1 239 ? 10.745 -8.829 -21.090 1.00 55.88 239 LEU A C 1
ATOM 1867 O O . LEU A 1 239 ? 11.707 -9.369 -20.546 1.00 55.88 239 LEU A O 1
ATOM 1871 N N . LYS A 1 240 ? 10.850 -7.887 -22.039 1.00 59.03 240 LYS A N 1
ATOM 1872 C CA . LYS A 1 240 ? 12.131 -7.297 -22.442 1.00 59.03 240 LYS A CA 1
ATOM 1873 C C . LYS A 1 240 ? 12.873 -6.950 -21.158 1.00 59.03 240 LYS A C 1
ATOM 1875 O O . LYS A 1 240 ? 12.525 -5.974 -20.487 1.00 59.03 240 LYS A O 1
ATOM 1880 N N . THR A 1 241 ? 13.825 -7.795 -20.766 1.00 57.84 241 THR A N 1
ATOM 1881 C CA . THR A 1 241 ? 14.692 -7.531 -19.626 1.00 57.84 241 THR A CA 1
ATOM 1882 C C . THR A 1 241 ? 15.273 -6.167 -19.918 1.00 57.84 241 THR A C 1
ATOM 1884 O O . THR A 1 241 ? 15.665 -5.954 -21.071 1.00 57.84 241 THR A O 1
ATOM 1887 N N . LYS A 1 242 ? 15.215 -5.232 -18.950 1.00 63.12 242 LYS A N 1
ATOM 1888 C CA . LYS A 1 242 ? 15.722 -3.859 -19.122 1.00 63.12 242 LYS A CA 1
ATOM 1889 C C . LYS A 1 242 ? 16.982 -3.957 -19.969 1.00 63.12 242 LYS A C 1
ATOM 1891 O O . LYS A 1 242 ? 17.920 -4.630 -19.543 1.00 63.12 242 LYS A O 1
ATOM 1896 N N . CYS A 1 243 ? 16.923 -3.429 -21.195 1.00 74.56 243 CYS A N 1
ATOM 1897 C CA . CYS A 1 243 ? 18.002 -3.618 -22.152 1.00 74.56 243 CYS A CA 1
ATOM 1898 C C . CYS A 1 243 ? 19.269 -3.144 -21.449 1.00 74.56 243 CYS A C 1
ATOM 1900 O O . CYS A 1 243 ? 19.315 -1.998 -20.995 1.00 74.56 243 CYS A O 1
ATOM 1902 N N . THR A 1 244 ? 20.229 -4.045 -21.236 1.00 81.50 244 THR A N 1
ATOM 1903 C CA . THR A 1 244 ? 21.472 -3.674 -20.570 1.00 81.50 244 THR A CA 1
ATOM 1904 C C . THR A 1 244 ? 22.103 -2.589 -21.417 1.00 81.50 244 THR A C 1
ATOM 1906 O O . THR A 1 244 ? 22.344 -2.807 -22.606 1.00 81.50 244 THR A O 1
ATOM 1909 N N . PHE A 1 245 ? 22.309 -1.411 -20.836 1.00 90.31 245 PHE A N 1
ATOM 1910 C CA . PHE A 1 245 ? 22.854 -0.289 -21.582 1.00 90.31 245 PHE A CA 1
ATOM 1911 C C . PHE A 1 245 ? 24.209 -0.677 -22.169 1.00 90.31 245 PHE A C 1
ATOM 1913 O O . PHE A 1 245 ? 25.061 -1.245 -21.476 1.00 90.31 245 PHE A O 1
ATOM 1920 N N . SER A 1 246 ? 24.401 -0.387 -23.455 1.00 95.69 246 SER A N 1
ATOM 1921 C CA . SER A 1 246 ? 25.683 -0.623 -24.105 1.00 95.69 246 SER A CA 1
ATOM 1922 C C . SER A 1 246 ? 26.766 0.160 -23.367 1.00 95.69 246 SER A C 1
ATOM 1924 O O . SER A 1 246 ? 26.578 1.330 -23.027 1.00 95.69 246 SER A O 1
ATOM 1926 N N . THR A 1 247 ? 27.925 -0.463 -23.132 1.00 96.50 247 THR A N 1
ATOM 1927 C CA . THR A 1 247 ? 29.083 0.217 -22.522 1.00 96.50 247 THR A CA 1
ATOM 1928 C C . THR A 1 247 ? 29.418 1.499 -23.263 1.00 96.50 247 THR A C 1
ATOM 1930 O O . THR A 1 247 ? 29.749 2.506 -22.648 1.00 96.50 247 THR A O 1
ATOM 1933 N N . ARG A 1 248 ? 29.316 1.445 -24.593 1.00 96.56 248 ARG A N 1
ATOM 1934 C CA . ARG A 1 248 ? 29.665 2.551 -25.472 1.00 96.56 248 ARG A CA 1
ATOM 1935 C C . ARG A 1 248 ? 28.733 3.738 -25.254 1.00 96.56 248 ARG A C 1
ATOM 1937 O O . ARG A 1 248 ? 29.218 4.854 -25.127 1.00 96.56 248 ARG A O 1
ATOM 1944 N N . ASP A 1 249 ? 27.429 3.503 -25.121 1.00 96.62 249 ASP A N 1
ATOM 1945 C CA . ASP A 1 249 ? 26.450 4.567 -24.856 1.00 96.62 249 ASP A CA 1
ATOM 1946 C C . ASP A 1 249 ? 26.700 5.219 -23.493 1.00 96.62 249 ASP A C 1
ATOM 1948 O O . ASP A 1 249 ? 26.680 6.445 -23.364 1.00 96.62 249 ASP A O 1
ATOM 1952 N N . ALA A 1 250 ? 27.026 4.402 -22.489 1.00 97.19 250 ALA A N 1
ATOM 1953 C CA . ALA A 1 250 ? 27.364 4.881 -21.158 1.00 97.19 250 ALA A CA 1
ATOM 1954 C C . ALA A 1 250 ? 28.646 5.737 -21.148 1.00 97.19 250 ALA A C 1
ATOM 1956 O O . ALA A 1 250 ? 28.678 6.800 -20.525 1.00 97.19 250 ALA A O 1
ATOM 1957 N N . LEU A 1 251 ? 29.689 5.317 -21.875 1.00 97.81 251 LEU A N 1
ATOM 1958 C CA . LEU A 1 251 ? 30.922 6.093 -22.041 1.00 97.81 251 LEU A CA 1
ATOM 1959 C C . LEU A 1 251 ? 30.683 7.387 -22.824 1.00 97.81 251 LEU A C 1
ATOM 1961 O O . LEU A 1 251 ? 31.207 8.429 -22.442 1.00 97.81 251 LEU A O 1
ATOM 1965 N N . VAL A 1 252 ? 29.854 7.351 -23.870 1.00 98.00 252 VAL A N 1
ATOM 1966 C CA . VAL A 1 252 ? 29.462 8.545 -24.633 1.00 98.00 252 VAL A CA 1
ATOM 1967 C C . VAL A 1 252 ? 28.731 9.538 -23.738 1.00 98.00 252 VAL A C 1
ATOM 1969 O O . VAL A 1 252 ? 29.100 10.709 -23.733 1.00 98.00 252 VAL A O 1
ATOM 1972 N N . SER A 1 253 ? 27.769 9.094 -22.923 1.00 96.88 253 SER A N 1
ATOM 1973 C CA . SER A 1 253 ? 27.092 9.968 -21.955 1.00 96.88 253 SER A CA 1
ATOM 1974 C C . SER A 1 253 ? 28.068 10.575 -20.948 1.00 96.88 253 SER A C 1
ATOM 1976 O O . SER A 1 253 ? 28.014 11.778 -20.694 1.00 96.88 253 SER A O 1
ATOM 1978 N N . LYS A 1 254 ? 28.992 9.771 -20.406 1.00 97.50 254 LYS A N 1
ATOM 1979 C CA . LYS A 1 254 ? 30.031 10.258 -19.489 1.00 97.50 254 LYS A CA 1
ATOM 1980 C C . LYS A 1 254 ? 30.913 11.315 -20.163 1.00 97.50 254 LYS A C 1
ATOM 1982 O O . LYS A 1 254 ? 31.139 12.381 -19.599 1.00 97.50 254 LYS A O 1
ATOM 1987 N N . LYS A 1 255 ? 31.352 11.067 -21.401 1.00 97.62 255 LYS A N 1
ATOM 1988 C CA . LYS A 1 255 ? 32.189 12.004 -22.163 1.00 97.62 255 LYS A CA 1
ATOM 1989 C C . LYS A 1 255 ? 31.452 13.296 -22.507 1.00 97.62 255 LYS A C 1
ATOM 1991 O O . LYS A 1 255 ? 32.040 14.375 -22.481 1.00 97.62 255 LYS A O 1
ATOM 1996 N N . PHE A 1 256 ? 30.156 13.202 -22.793 1.00 97.44 256 PHE A N 1
ATOM 1997 C CA . PHE A 1 256 ? 29.294 14.364 -22.968 1.00 97.44 256 PHE A CA 1
ATOM 1998 C C . PHE A 1 256 ? 29.268 15.257 -21.733 1.00 97.44 256 PHE A C 1
ATOM 2000 O O . PHE A 1 256 ? 29.356 16.473 -21.874 1.00 97.44 256 PHE A O 1
ATOM 2007 N N . GLU A 1 257 ? 29.135 14.672 -20.544 1.00 96.44 257 GLU A N 1
ATOM 2008 C CA . GLU A 1 257 ? 29.133 15.411 -19.279 1.00 96.44 257 GLU A CA 1
ATOM 2009 C C . GLU A 1 257 ? 30.491 16.065 -19.018 1.00 96.44 257 GLU A C 1
ATOM 2011 O O . GLU A 1 257 ? 30.543 17.263 -18.740 1.00 96.44 257 GLU A O 1
ATOM 2016 N N . GLU A 1 258 ? 31.583 15.318 -19.203 1.00 96.75 258 GLU A N 1
ATOM 2017 C CA . GLU A 1 258 ? 32.952 15.826 -19.058 1.00 96.75 258 GLU A CA 1
ATOM 2018 C C . GLU A 1 258 ? 33.193 17.045 -19.959 1.00 96.75 258 GLU A C 1
ATOM 2020 O O . GLU A 1 258 ? 33.584 18.108 -19.480 1.00 96.75 258 GLU A O 1
ATOM 2025 N N . ILE A 1 259 ? 32.892 16.938 -21.256 1.00 97.25 259 ILE A N 1
ATOM 2026 C CA . ILE A 1 259 ? 33.156 18.021 -22.212 1.00 97.25 259 ILE A CA 1
ATOM 2027 C C . ILE A 1 259 ? 32.208 19.199 -21.990 1.00 97.25 259 ILE A C 1
ATOM 2029 O O . ILE A 1 259 ? 32.650 20.349 -21.974 1.00 97.25 259 ILE A O 1
ATOM 2033 N N . ASN A 1 260 ? 30.911 18.942 -21.805 1.00 97.38 260 ASN A N 1
ATOM 2034 C CA . ASN A 1 260 ? 29.937 20.019 -21.651 1.00 97.38 260 ASN A CA 1
ATOM 2035 C C . ASN A 1 260 ? 30.086 20.765 -20.319 1.00 97.38 260 ASN A C 1
ATOM 2037 O O . ASN A 1 260 ? 29.683 21.920 -20.262 1.00 97.38 260 ASN A O 1
ATOM 2041 N N . SER A 1 261 ? 30.693 20.166 -19.285 1.00 96.88 261 SER A N 1
ATOM 2042 C CA . SER A 1 261 ? 30.985 20.864 -18.022 1.00 96.88 261 SER A CA 1
ATOM 2043 C C . SER A 1 261 ? 31.965 22.034 -18.185 1.00 96.88 261 SER A C 1
ATOM 2045 O O . SER A 1 261 ? 31.910 22.996 -17.424 1.00 96.88 261 SER A O 1
ATOM 2047 N N . THR A 1 262 ? 32.831 21.980 -19.204 1.00 96.69 262 THR A N 1
ATOM 2048 C CA . THR A 1 262 ? 33.832 23.024 -19.495 1.00 96.69 262 THR A CA 1
ATOM 2049 C C . THR A 1 262 ? 33.349 24.083 -20.488 1.00 96.69 262 THR A C 1
ATOM 2051 O O . THR A 1 262 ? 33.989 25.123 -20.639 1.00 96.69 262 THR A O 1
ATOM 2054 N N . ARG A 1 263 ? 32.232 23.837 -21.187 1.00 96.31 263 ARG A N 1
ATOM 2055 C CA . ARG A 1 263 ? 31.688 24.739 -22.213 1.00 96.31 263 ARG A CA 1
ATOM 2056 C C . ARG A 1 263 ? 30.568 25.604 -21.630 1.00 96.31 263 ARG A C 1
ATOM 2058 O O . ARG A 1 263 ? 29.830 25.177 -20.749 1.00 96.31 263 ARG A O 1
ATOM 2065 N N . ALA A 1 264 ? 30.412 26.821 -22.153 1.00 95.62 264 ALA A N 1
ATOM 2066 C CA . ALA A 1 264 ? 29.320 27.709 -21.756 1.00 95.62 264 ALA A CA 1
ATOM 2067 C C . ALA A 1 264 ? 27.940 27.096 -22.072 1.00 95.62 264 ALA A C 1
ATOM 2069 O O . ALA A 1 264 ? 27.773 26.380 -23.068 1.00 95.62 264 ALA A O 1
ATOM 2070 N N . LEU A 1 265 ? 26.941 27.416 -21.240 1.00 95.19 265 LEU A N 1
ATOM 2071 C CA . LEU A 1 265 ? 25.548 27.011 -21.443 1.00 95.19 265 LEU A CA 1
ATOM 2072 C C . LEU A 1 265 ? 25.078 27.453 -22.841 1.00 95.19 265 LEU A C 1
ATOM 2074 O O . LEU A 1 265 ? 25.089 28.636 -23.157 1.00 95.19 265 LEU A O 1
ATOM 2078 N N . GLY A 1 266 ? 24.705 26.486 -23.686 1.00 94.06 266 GLY A N 1
ATOM 2079 C CA . GLY A 1 266 ? 24.278 26.709 -25.077 1.00 94.06 266 GLY A CA 1
ATOM 2080 C C . GLY A 1 266 ? 25.212 26.105 -26.131 1.00 94.06 266 GLY A C 1
ATOM 2081 O O . GLY A 1 266 ? 24.741 25.668 -27.176 1.00 94.06 266 GLY A O 1
ATOM 2082 N N . ASN A 1 267 ? 26.504 25.940 -25.829 1.00 95.94 267 ASN A N 1
ATOM 2083 C CA . ASN A 1 267 ? 27.497 25.412 -26.775 1.00 95.94 267 ASN A CA 1
ATOM 2084 C C . ASN A 1 267 ? 27.817 23.929 -26.523 1.00 95.94 267 ASN A C 1
ATOM 2086 O O . ASN A 1 267 ? 28.964 23.548 -26.276 1.00 95.94 267 ASN A O 1
ATOM 2090 N N . LYS A 1 268 ? 26.791 23.072 -26.576 1.00 97.25 268 LYS A N 1
ATOM 2091 C CA . LYS A 1 268 ? 26.949 21.621 -26.370 1.00 97.25 268 LYS A CA 1
ATOM 2092 C C . LYS A 1 268 ? 27.682 20.966 -27.548 1.00 97.25 268 LYS A C 1
ATOM 2094 O O . LYS A 1 268 ? 27.469 21.328 -28.704 1.00 97.25 268 LYS A O 1
ATOM 2099 N N . ILE A 1 269 ? 28.535 19.983 -27.258 1.00 97.50 269 ILE A N 1
ATOM 2100 C CA . ILE A 1 269 ? 29.183 19.158 -28.292 1.00 97.50 269 ILE A CA 1
ATOM 2101 C C . ILE A 1 269 ? 28.139 18.364 -29.099 1.00 97.50 269 ILE A C 1
ATOM 2103 O O . ILE A 1 269 ? 27.089 17.997 -28.573 1.00 97.50 269 ILE A O 1
ATOM 2107 N N . LYS A 1 270 ? 28.401 18.096 -30.384 1.00 97.75 270 LYS A N 1
ATOM 2108 C CA . LYS A 1 270 ? 27.520 17.254 -31.211 1.00 97.75 270 LYS A CA 1
ATOM 2109 C C . LYS A 1 270 ? 27.784 15.767 -30.934 1.00 97.75 270 LYS A C 1
ATOM 2111 O O . LYS A 1 270 ? 28.928 15.361 -30.742 1.00 97.75 270 LYS A O 1
ATOM 2116 N N . LEU A 1 271 ? 26.742 14.934 -30.992 1.00 97.00 271 LEU A N 1
ATOM 2117 C CA . LEU A 1 271 ? 26.831 13.483 -30.740 1.00 97.00 271 LEU A CA 1
ATOM 2118 C C . LEU A 1 271 ? 27.914 12.750 -31.556 1.00 97.00 271 LEU A C 1
ATOM 2120 O O . LEU A 1 271 ? 28.678 12.001 -30.946 1.00 97.00 271 LEU A O 1
ATOM 2124 N N . PRO A 1 272 ? 28.071 12.981 -32.875 1.00 98.00 272 PRO A N 1
ATOM 2125 C CA . PRO A 1 272 ? 29.113 12.302 -33.646 1.00 98.00 272 PRO A CA 1
ATOM 2126 C C . PRO A 1 272 ? 30.535 12.648 -33.182 1.00 98.00 272 PRO A C 1
ATOM 2128 O O . PRO A 1 272 ? 31.436 11.818 -33.263 1.00 98.00 272 PRO A O 1
ATOM 2131 N N . GLU A 1 273 ? 30.748 13.866 -32.682 1.00 97.75 273 GLU A N 1
ATOM 2132 C CA . GLU A 1 273 ? 32.047 14.313 -32.174 1.00 97.75 273 GLU A CA 1
ATOM 2133 C C . GLU A 1 273 ? 32.367 13.624 -30.840 1.00 97.75 273 GLU A C 1
ATOM 2135 O O . GLU A 1 273 ? 33.452 13.066 -30.686 1.00 97.75 273 GLU A O 1
ATOM 2140 N N . ALA A 1 274 ? 31.393 13.539 -29.925 1.00 97.31 274 ALA A N 1
ATOM 2141 C CA . ALA A 1 274 ? 31.536 12.789 -28.675 1.00 97.31 274 ALA A CA 1
ATOM 2142 C C . ALA A 1 274 ? 31.816 11.292 -28.924 1.00 97.31 274 ALA A C 1
ATOM 2144 O O . ALA A 1 274 ? 32.698 10.715 -28.292 1.00 97.31 274 ALA A O 1
ATOM 2145 N N . GLN A 1 275 ? 31.132 10.670 -29.892 1.00 97.94 275 GLN A N 1
ATOM 2146 C CA . GLN A 1 275 ? 31.374 9.273 -30.279 1.00 97.94 275 GLN A CA 1
ATOM 2147 C C . GLN A 1 275 ? 32.785 9.047 -30.845 1.00 97.94 275 GLN A C 1
ATOM 2149 O O . GLN A 1 275 ? 33.413 8.027 -30.546 1.00 97.94 275 GLN A O 1
ATOM 2154 N N . ARG A 1 276 ? 33.307 9.989 -31.645 1.00 97.88 276 ARG A N 1
ATOM 2155 C CA . ARG A 1 276 ? 34.688 9.932 -32.153 1.00 97.88 276 ARG A CA 1
ATOM 2156 C C . ARG A 1 276 ? 35.702 10.029 -31.017 1.00 97.88 276 ARG A C 1
ATOM 2158 O O . ARG A 1 276 ? 36.623 9.222 -30.983 1.00 97.88 276 ARG A O 1
ATOM 2165 N N . LEU A 1 277 ? 35.499 10.946 -30.071 1.00 97.38 277 LEU A N 1
ATOM 2166 C CA . LEU A 1 277 ? 36.383 11.106 -28.912 1.00 97.38 277 LEU A CA 1
ATOM 2167 C C . LEU A 1 277 ? 36.401 9.859 -28.025 1.00 97.38 277 LEU A C 1
ATOM 2169 O O . LEU A 1 277 ? 37.477 9.397 -27.669 1.00 97.38 277 LEU A O 1
ATOM 2173 N N . VAL A 1 278 ? 35.242 9.248 -27.758 1.00 97.94 278 VAL A N 1
ATOM 2174 C CA . VAL A 1 278 ? 35.192 7.968 -27.030 1.00 97.94 278 VAL A CA 1
ATOM 2175 C C . VAL A 1 278 ? 35.935 6.867 -27.781 1.00 97.94 278 VAL A C 1
ATOM 2177 O O . VAL A 1 278 ? 36.639 6.085 -27.158 1.00 97.94 278 VAL A O 1
ATOM 2180 N N . THR A 1 279 ? 35.837 6.820 -29.113 1.00 97.75 279 THR A N 1
ATOM 2181 C CA . THR A 1 279 ? 36.564 5.819 -29.916 1.00 97.75 279 THR A CA 1
ATOM 2182 C C . THR A 1 279 ? 38.080 6.006 -29.817 1.00 97.75 279 THR A C 1
ATOM 2184 O O . THR A 1 279 ? 38.806 5.023 -29.710 1.00 97.75 279 THR A O 1
ATOM 2187 N N . LEU A 1 280 ? 38.559 7.255 -29.826 1.00 97.56 280 LEU A N 1
ATOM 2188 C CA . LEU A 1 280 ? 39.978 7.570 -29.642 1.00 97.56 280 LEU A CA 1
ATOM 2189 C C . LEU A 1 280 ? 40.456 7.206 -28.227 1.00 97.56 280 LEU A C 1
ATOM 2191 O O . LEU A 1 280 ? 41.499 6.573 -28.090 1.00 97.56 280 LEU A O 1
ATOM 2195 N N . ASP A 1 281 ? 39.675 7.529 -27.193 1.00 96.56 281 ASP A N 1
ATOM 2196 C CA . ASP A 1 281 ? 39.984 7.189 -25.796 1.00 96.56 281 ASP A CA 1
ATOM 2197 C C . ASP A 1 281 ? 39.967 5.664 -25.555 1.00 96.56 281 ASP A C 1
ATOM 2199 O O . ASP A 1 281 ? 40.794 5.135 -24.807 1.00 96.56 281 ASP A O 1
ATOM 2203 N N . GLU A 1 282 ? 39.057 4.934 -26.213 1.00 95.69 282 GLU A N 1
ATOM 2204 C CA . GLU A 1 282 ? 39.012 3.466 -26.204 1.00 95.69 282 GLU A CA 1
ATOM 2205 C C . GLU A 1 282 ? 40.251 2.858 -26.879 1.00 95.69 282 GLU A C 1
ATOM 2207 O O . GLU A 1 282 ? 40.855 1.945 -26.317 1.00 95.69 282 GLU A O 1
ATOM 2212 N N . GLN A 1 283 ? 40.667 3.377 -28.042 1.00 95.00 283 GLN A N 1
ATOM 2213 C CA . GLN A 1 283 ? 41.881 2.930 -28.744 1.00 95.00 283 GLN A CA 1
ATOM 2214 C C . GLN A 1 283 ? 43.159 3.237 -27.957 1.00 95.00 283 GLN A C 1
ATOM 2216 O O . GLN A 1 283 ? 44.095 2.442 -27.968 1.00 95.00 283 GLN A O 1
ATOM 2221 N N . ALA A 1 284 ? 43.184 4.364 -27.245 1.00 92.88 284 ALA A N 1
ATOM 2222 C CA . ALA A 1 284 ? 44.280 4.748 -26.364 1.00 92.88 284 ALA A CA 1
ATOM 2223 C C . ALA A 1 284 ? 44.287 3.980 -25.026 1.00 92.88 284 ALA A C 1
ATOM 2225 O O . ALA A 1 284 ? 45.203 4.162 -24.226 1.00 92.88 284 ALA A O 1
ATOM 2226 N N . GLY A 1 285 ? 43.288 3.127 -24.762 1.00 95.00 285 GLY A N 1
ATOM 2227 C CA . GLY A 1 285 ? 43.214 2.329 -23.537 1.00 95.00 285 GLY A CA 1
ATOM 2228 C C . GLY A 1 285 ? 42.957 3.153 -22.270 1.00 95.00 285 GLY A C 1
ATOM 2229 O O . GLY A 1 285 ? 43.302 2.710 -21.178 1.00 95.00 285 GLY A O 1
ATOM 2230 N N . VAL A 1 286 ? 42.353 4.341 -22.394 1.00 94.94 286 VAL A N 1
ATOM 2231 C CA . VAL A 1 286 ? 42.127 5.273 -21.271 1.00 94.94 286 VAL A CA 1
ATOM 2232 C C . VAL A 1 286 ? 41.140 4.703 -20.246 1.00 94.94 286 VAL A C 1
ATOM 2234 O O . VAL A 1 286 ? 41.246 4.977 -19.052 1.00 94.94 286 VAL A O 1
ATOM 2237 N N . TYR A 1 287 ? 40.173 3.897 -20.693 1.00 95.81 287 TYR A N 1
ATOM 2238 C CA . TYR A 1 287 ? 39.128 3.349 -19.830 1.00 95.81 287 TYR A CA 1
ATOM 2239 C C . TYR A 1 287 ? 39.461 1.942 -19.336 1.00 95.81 287 TYR A C 1
ATOM 2241 O O . TYR A 1 287 ? 39.400 0.971 -20.096 1.00 95.81 287 TYR A O 1
ATOM 2249 N N . SER A 1 288 ? 39.705 1.819 -18.030 1.00 97.00 288 SER A N 1
ATOM 2250 C CA . SER A 1 288 ? 39.768 0.516 -17.367 1.00 97.00 288 SER A CA 1
ATOM 2251 C C . SER A 1 288 ? 38.390 -0.168 -17.351 1.00 97.00 288 SER A C 1
ATOM 2253 O O . SER A 1 288 ? 37.351 0.498 -17.398 1.00 97.00 288 SER A O 1
ATOM 2255 N N . GLU A 1 289 ? 38.340 -1.498 -17.218 1.00 96.38 289 GLU A N 1
ATOM 2256 C CA . GLU A 1 289 ? 37.064 -2.232 -17.087 1.00 96.38 289 GLU A CA 1
ATOM 2257 C C . GLU A 1 289 ? 36.230 -1.758 -15.886 1.00 96.38 289 GLU A C 1
ATOM 2259 O O . GLU A 1 289 ? 35.002 -1.673 -15.955 1.00 96.38 289 GLU A O 1
ATOM 2264 N N . ARG A 1 290 ? 36.893 -1.346 -14.797 1.00 96.50 290 ARG A N 1
ATOM 2265 C CA . ARG A 1 290 ? 36.219 -0.765 -13.630 1.00 96.50 290 ARG A CA 1
ATOM 2266 C C . ARG A 1 290 ? 35.522 0.551 -13.978 1.00 96.50 290 ARG A C 1
ATOM 2268 O O . ARG A 1 290 ? 34.432 0.812 -13.471 1.00 96.50 290 ARG A O 1
ATOM 2275 N N . ASP A 1 291 ? 36.120 1.372 -14.836 1.00 95.81 291 ASP A N 1
ATOM 2276 C CA . ASP A 1 291 ? 35.533 2.646 -15.261 1.00 95.81 291 ASP A CA 1
ATOM 2277 C C . ASP A 1 291 ? 34.386 2.451 -16.245 1.00 95.81 291 ASP A C 1
ATOM 2279 O O . ASP A 1 291 ? 33.384 3.161 -16.156 1.00 95.81 291 ASP A O 1
ATOM 2283 N N . LYS A 1 292 ? 34.496 1.453 -17.129 1.00 96.62 292 LYS A N 1
ATOM 2284 C CA . LYS A 1 292 ? 33.408 1.032 -18.021 1.00 96.62 292 LYS A CA 1
ATOM 2285 C C . LYS A 1 292 ? 32.183 0.590 -17.226 1.00 96.62 292 LYS A C 1
ATOM 2287 O O . LYS A 1 292 ? 31.073 1.029 -17.524 1.00 96.62 292 LYS A O 1
ATOM 2292 N N . GLN A 1 293 ? 32.378 -0.216 -16.180 1.00 96.50 293 GLN A N 1
ATOM 2293 C CA . GLN A 1 293 ? 31.275 -0.649 -15.324 1.00 96.50 293 GLN A CA 1
ATOM 2294 C C . GLN A 1 293 ? 30.658 0.523 -14.550 1.00 96.50 293 GLN A C 1
ATOM 2296 O O . GLN A 1 293 ? 29.444 0.703 -14.592 1.00 96.50 293 GLN A O 1
ATOM 2301 N N . LYS A 1 294 ? 31.477 1.395 -13.945 1.00 96.75 294 LYS A N 1
ATOM 2302 C CA . LYS A 1 294 ? 30.978 2.616 -13.285 1.00 96.75 294 LYS A CA 1
ATOM 2303 C C . LYS A 1 294 ? 30.194 3.521 -14.237 1.00 96.75 294 LYS A C 1
ATOM 2305 O O . LYS A 1 294 ? 29.195 4.109 -13.832 1.00 96.75 294 LYS A O 1
ATOM 2310 N N . ALA A 1 295 ? 30.636 3.653 -15.490 1.00 96.69 295 ALA A N 1
ATOM 2311 C CA . ALA A 1 295 ? 29.918 4.426 -16.497 1.00 96.69 295 ALA A CA 1
ATOM 2312 C C . ALA A 1 295 ? 28.539 3.814 -16.778 1.00 96.69 295 ALA A C 1
ATOM 2314 O O . ALA A 1 295 ? 27.554 4.550 -16.792 1.00 96.69 295 ALA A O 1
ATOM 2315 N N . ARG A 1 296 ? 28.450 2.483 -16.934 1.00 96.38 296 ARG A N 1
ATOM 2316 C CA . ARG A 1 296 ? 27.167 1.777 -17.106 1.00 96.38 296 ARG A CA 1
ATOM 2317 C C . ARG A 1 296 ? 26.230 2.005 -15.924 1.00 96.38 296 ARG A C 1
ATOM 2319 O O . ARG A 1 296 ? 25.074 2.348 -16.147 1.00 96.38 296 ARG A O 1
ATOM 2326 N N . ASP A 1 297 ? 26.723 1.867 -14.696 1.00 95.50 297 ASP A N 1
ATOM 2327 C CA . ASP A 1 297 ? 25.905 2.026 -13.488 1.00 95.50 297 ASP A CA 1
ATOM 2328 C C . ASP A 1 297 ? 25.401 3.473 -13.341 1.00 95.50 297 ASP A C 1
ATOM 2330 O O . ASP A 1 297 ? 24.223 3.710 -13.067 1.00 95.50 297 ASP A O 1
ATOM 2334 N N . ASN A 1 298 ? 26.267 4.460 -13.602 1.00 95.62 298 ASN A N 1
ATOM 2335 C CA . ASN A 1 298 ? 25.889 5.874 -13.589 1.00 95.62 298 ASN A CA 1
ATOM 2336 C C . ASN A 1 298 ? 24.858 6.204 -14.671 1.00 95.62 298 ASN A C 1
ATOM 2338 O O . ASN A 1 298 ? 23.889 6.909 -14.392 1.00 95.62 298 ASN A O 1
ATOM 2342 N N . PHE A 1 299 ? 25.048 5.683 -15.884 1.00 95.69 299 PHE A N 1
ATOM 2343 C CA . PHE A 1 299 ? 24.117 5.880 -16.990 1.00 95.69 299 PHE A CA 1
ATOM 2344 C C . PHE A 1 299 ? 22.765 5.216 -16.714 1.00 95.69 299 PHE A C 1
ATOM 2346 O O . PHE A 1 299 ? 21.725 5.822 -16.954 1.00 95.69 299 PHE A O 1
ATOM 2353 N N . ALA A 1 300 ? 22.767 4.015 -16.128 1.00 93.12 300 ALA A N 1
ATOM 2354 C CA . ALA A 1 300 ? 21.551 3.340 -15.695 1.00 93.12 300 ALA A CA 1
ATOM 2355 C C . ALA A 1 300 ? 20.792 4.167 -14.652 1.00 93.12 300 ALA A C 1
ATOM 2357 O O . ALA A 1 300 ? 19.606 4.435 -14.833 1.00 93.12 300 ALA A O 1
ATOM 2358 N N . ARG A 1 301 ? 21.484 4.649 -13.612 1.00 92.50 301 ARG A N 1
ATOM 2359 C CA . ARG A 1 301 ? 20.886 5.498 -12.574 1.00 92.50 301 ARG A CA 1
ATOM 2360 C C . ARG A 1 301 ? 20.347 6.811 -13.142 1.00 92.50 301 ARG A C 1
ATOM 2362 O O . ARG A 1 301 ? 19.277 7.249 -12.736 1.00 92.50 301 ARG A O 1
ATOM 2369 N N . LYS A 1 302 ? 21.070 7.436 -14.076 1.00 92.31 302 LYS A N 1
ATOM 2370 C CA . LYS A 1 302 ? 20.636 8.672 -14.738 1.00 92.31 302 LYS A CA 1
ATOM 2371 C C . LYS A 1 302 ? 19.391 8.442 -15.587 1.00 92.31 302 LYS A C 1
ATOM 2373 O O . LYS A 1 302 ? 18.434 9.183 -15.429 1.00 92.31 302 LYS A O 1
ATOM 2378 N N . ASN A 1 303 ? 19.365 7.395 -16.409 1.00 88.44 303 ASN A N 1
ATOM 2379 C CA . ASN A 1 303 ? 18.182 7.053 -17.200 1.00 88.44 303 ASN A CA 1
ATOM 2380 C C . ASN A 1 303 ? 16.984 6.698 -16.318 1.00 88.44 303 ASN A C 1
ATOM 2382 O O . ASN A 1 303 ? 15.859 7.036 -16.661 1.00 88.44 303 ASN A O 1
ATOM 2386 N N . GLU A 1 304 ? 17.199 6.036 -15.180 1.00 86.06 304 GLU A N 1
ATOM 2387 C CA . GLU A 1 304 ? 16.130 5.788 -14.209 1.00 86.06 304 GLU A CA 1
ATOM 2388 C C . GLU A 1 304 ? 15.631 7.083 -13.564 1.00 86.06 304 GLU A C 1
ATOM 2390 O O . GLU A 1 304 ? 14.422 7.266 -13.436 1.00 86.06 304 GLU A O 1
ATOM 2395 N N . ALA A 1 305 ? 16.535 8.001 -13.213 1.00 86.06 305 ALA A N 1
ATOM 2396 C CA . ALA A 1 305 ? 16.176 9.312 -12.685 1.00 86.06 305 ALA A CA 1
ATOM 2397 C C . ALA A 1 305 ? 15.444 10.172 -13.727 1.00 86.06 305 ALA A C 1
ATOM 2399 O O . ALA A 1 305 ? 14.443 10.790 -13.394 1.00 86.06 305 ALA A O 1
ATOM 2400 N N . GLU A 1 306 ? 15.884 10.180 -14.988 1.00 85.88 306 GLU A N 1
ATOM 2401 C CA . GLU A 1 306 ? 15.221 10.893 -16.087 1.00 85.88 306 GLU A CA 1
ATOM 2402 C C . GLU A 1 306 ? 13.865 10.271 -16.425 1.00 85.88 306 GLU A C 1
ATOM 2404 O O . GLU A 1 306 ? 12.886 10.993 -16.589 1.00 85.88 306 GLU A O 1
ATOM 2409 N N . ALA A 1 307 ? 13.766 8.939 -16.449 1.00 79.69 307 ALA A N 1
ATOM 2410 C CA . ALA A 1 307 ? 12.492 8.245 -16.610 1.00 79.69 307 ALA A CA 1
ATOM 2411 C C . ALA A 1 307 ? 11.521 8.531 -15.452 1.00 79.69 307 ALA A C 1
ATOM 2413 O O . ALA A 1 307 ? 10.311 8.519 -15.663 1.00 79.69 307 ALA A O 1
ATOM 2414 N N . ALA A 1 308 ? 12.034 8.794 -14.245 1.00 77.31 308 ALA A N 1
ATOM 2415 C CA . ALA A 1 308 ? 11.235 9.223 -13.101 1.00 77.31 308 ALA A CA 1
ATOM 2416 C C . ALA A 1 308 ? 10.899 10.728 -13.126 1.00 77.31 308 ALA A C 1
ATOM 2418 O O . ALA A 1 308 ? 9.849 11.117 -12.622 1.00 77.31 308 ALA A O 1
ATOM 2419 N N . ALA A 1 309 ? 11.778 11.565 -13.688 1.00 74.38 309 ALA A N 1
ATOM 2420 C CA . ALA A 1 309 ? 11.658 13.025 -13.702 1.00 74.38 309 ALA A CA 1
ATOM 2421 C C . ALA A 1 309 ? 10.862 13.574 -14.894 1.00 74.38 309 ALA A C 1
ATOM 2423 O O . ALA A 1 309 ? 10.300 14.664 -14.798 1.00 74.38 309 ALA A O 1
ATOM 2424 N N . LEU A 1 310 ? 10.804 12.851 -16.017 1.00 71.19 310 LEU A N 1
ATOM 2425 C CA . LEU A 1 310 ? 9.931 13.192 -17.136 1.00 71.19 310 LEU A CA 1
ATOM 2426 C C . LEU A 1 310 ? 8.496 13.216 -16.628 1.00 71.19 310 LEU A C 1
ATOM 2428 O O . LEU A 1 310 ? 7.977 12.159 -16.283 1.00 71.19 310 LEU A O 1
ATOM 2432 N N . HIS A 1 311 ? 7.877 14.405 -16.603 1.00 63.72 311 HIS A N 1
ATOM 2433 C CA . HIS A 1 311 ? 6.452 14.587 -16.329 1.00 63.72 311 HIS A CA 1
ATOM 2434 C C . HIS A 1 311 ? 5.676 13.622 -17.220 1.00 63.72 311 HIS A C 1
ATOM 2436 O O . HIS A 1 311 ? 5.556 13.865 -18.427 1.00 63.72 311 HIS A O 1
ATOM 2442 N N . PRO A 1 312 ? 5.212 12.489 -16.677 1.00 74.31 312 PRO A N 1
ATOM 2443 C CA . PRO A 1 312 ? 4.653 11.476 -17.529 1.00 74.31 312 PRO A CA 1
ATOM 2444 C C . PRO A 1 312 ? 3.316 12.038 -17.995 1.00 74.31 312 PRO A C 1
ATOM 2446 O O . PRO A 1 312 ? 2.473 12.427 -17.185 1.00 74.31 312 PRO A O 1
ATOM 2449 N N . THR A 1 313 ? 3.150 12.169 -19.312 1.00 86.94 313 THR A N 1
ATOM 2450 C CA . THR A 1 313 ? 1.863 12.568 -19.876 1.00 86.94 313 THR A CA 1
ATOM 2451 C C . THR A 1 313 ? 0.790 11.630 -19.311 1.00 86.94 313 THR A C 1
ATOM 2453 O O . THR A 1 313 ? 1.073 10.446 -19.105 1.00 86.94 313 THR A O 1
ATOM 2456 N N . PRO A 1 314 ? -0.444 12.093 -19.051 1.00 88.75 314 PRO A N 1
ATOM 2457 C CA . PRO A 1 314 ? -1.481 11.244 -18.453 1.00 88.75 314 PRO A CA 1
ATOM 2458 C C . PRO A 1 314 ? -1.655 9.892 -19.170 1.00 88.75 314 PRO A C 1
ATOM 2460 O O . PRO A 1 314 ? -1.872 8.857 -18.535 1.00 88.75 314 PRO A O 1
ATOM 2463 N N . LEU A 1 315 ? -1.446 9.879 -20.491 1.00 89.00 315 LEU A N 1
ATOM 2464 C CA . LEU A 1 315 ? -1.447 8.677 -21.318 1.00 89.00 315 LEU A CA 1
ATOM 2465 C C . LEU A 1 315 ? -0.236 7.756 -21.075 1.00 89.00 315 LEU A C 1
ATOM 2467 O O . LEU A 1 315 ? -0.398 6.532 -21.043 1.00 89.00 315 LEU A O 1
ATOM 2471 N N . SER A 1 316 ? 0.971 8.302 -20.890 1.00 86.75 316 SER A N 1
ATOM 2472 C CA . SER A 1 316 ? 2.152 7.489 -20.570 1.00 86.75 316 SER A CA 1
ATOM 2473 C C . SER A 1 316 ? 2.050 6.885 -19.168 1.00 86.75 316 SER A C 1
ATOM 2475 O O . SER A 1 316 ? 2.416 5.719 -18.989 1.00 86.75 316 SER A O 1
ATOM 2477 N N . ILE A 1 317 ? 1.460 7.608 -18.204 1.00 88.25 317 ILE A N 1
ATOM 2478 C CA . ILE A 1 317 ? 1.115 7.074 -16.876 1.00 88.25 317 ILE A CA 1
ATOM 2479 C C . ILE A 1 317 ? 0.157 5.895 -17.028 1.00 88.25 317 ILE A C 1
ATOM 2481 O O . ILE A 1 317 ? 0.425 4.819 -16.499 1.00 88.25 317 ILE A O 1
ATOM 2485 N N . ALA A 1 318 ? -0.934 6.074 -17.779 1.00 91.38 318 ALA A N 1
ATOM 2486 C CA . ALA A 1 318 ? -1.938 5.035 -17.991 1.00 91.38 318 ALA A CA 1
ATOM 2487 C C . ALA A 1 318 ? -1.351 3.778 -18.640 1.00 91.38 318 ALA A C 1
ATOM 2489 O O . ALA A 1 318 ? -1.600 2.664 -18.182 1.00 91.38 318 ALA A O 1
ATOM 2490 N N . THR A 1 319 ? -0.512 3.962 -19.658 1.00 90.75 319 THR A N 1
ATOM 2491 C CA . THR A 1 319 ? 0.174 2.863 -20.346 1.00 90.75 319 THR A CA 1
ATOM 2492 C C . THR A 1 319 ? 1.141 2.143 -19.407 1.00 90.75 319 THR A C 1
ATOM 2494 O O . THR A 1 319 ? 1.164 0.914 -19.349 1.00 90.75 319 THR A O 1
ATOM 2497 N N . THR A 1 320 ? 1.914 2.897 -18.623 1.00 88.81 320 THR A N 1
ATOM 2498 C CA . THR A 1 320 ? 2.847 2.330 -17.642 1.00 88.81 320 THR A CA 1
ATOM 2499 C C . THR A 1 320 ? 2.100 1.545 -16.568 1.00 88.81 320 THR A C 1
ATOM 2501 O O . THR A 1 320 ? 2.502 0.427 -16.240 1.00 88.81 320 THR A O 1
ATOM 2504 N N . ALA A 1 321 ? 0.998 2.091 -16.050 1.00 91.88 321 ALA A N 1
ATOM 2505 C CA . ALA A 1 321 ? 0.144 1.419 -15.081 1.00 91.88 321 ALA A CA 1
ATOM 2506 C C . ALA A 1 321 ? -0.416 0.108 -15.651 1.00 91.88 321 ALA A C 1
ATOM 2508 O O . ALA A 1 321 ? -0.264 -0.929 -15.012 1.00 91.88 321 ALA A O 1
ATOM 2509 N N . ASP A 1 322 ? -0.971 0.116 -16.867 1.00 92.44 322 ASP A N 1
ATOM 2510 C CA . ASP A 1 322 ? -1.516 -1.083 -17.521 1.00 92.44 322 ASP A CA 1
ATOM 2511 C C . ASP A 1 322 ? -0.457 -2.186 -17.694 1.00 92.44 322 ASP A C 1
ATOM 2513 O O . ASP A 1 322 ? -0.684 -3.339 -17.322 1.00 92.44 322 ASP A O 1
ATOM 2517 N N . VAL A 1 323 ? 0.746 -1.839 -18.168 1.00 88.50 323 VAL A N 1
ATOM 2518 C CA . VAL A 1 323 ? 1.856 -2.800 -18.309 1.00 88.50 323 VAL A CA 1
ATOM 2519 C C . VAL A 1 323 ? 2.249 -3.404 -16.956 1.00 88.50 323 VAL A C 1
ATOM 2521 O O . VAL A 1 323 ? 2.480 -4.612 -16.854 1.00 88.50 323 VAL A O 1
ATOM 2524 N N . ARG A 1 324 ? 2.308 -2.591 -15.895 1.00 92.12 324 ARG A N 1
ATOM 2525 C CA . ARG A 1 324 ? 2.653 -3.058 -14.542 1.00 92.12 324 ARG A CA 1
ATOM 2526 C C . ARG A 1 324 ? 1.553 -3.929 -13.941 1.00 92.12 324 ARG A C 1
ATOM 2528 O O . ARG A 1 324 ? 1.856 -4.976 -13.375 1.00 92.12 324 ARG A O 1
ATOM 2535 N N . LEU A 1 325 ? 0.294 -3.542 -14.107 1.00 95.25 325 LEU A N 1
ATOM 2536 C CA . LEU A 1 325 ? -0.861 -4.279 -13.601 1.00 95.25 325 LEU A CA 1
ATOM 2537 C C . LEU A 1 325 ? -1.026 -5.629 -14.301 1.00 95.25 325 LEU A C 1
ATOM 2539 O O . LEU A 1 325 ? -1.286 -6.628 -13.635 1.00 95.25 325 LEU A O 1
ATOM 2543 N N . LYS A 1 326 ? -0.775 -5.702 -15.616 1.00 94.19 326 LYS A N 1
ATOM 2544 C CA . LYS A 1 326 ? -0.713 -6.975 -16.357 1.00 94.19 326 LYS A CA 1
ATOM 2545 C C . LYS A 1 326 ? 0.342 -7.921 -15.791 1.00 94.19 326 LYS A C 1
ATOM 2547 O O . LYS A 1 326 ? 0.094 -9.120 -15.688 1.00 94.19 326 LYS A O 1
ATOM 2552 N N . ARG A 1 327 ? 1.502 -7.395 -15.389 1.00 91.50 327 ARG A N 1
ATOM 2553 C CA . ARG A 1 327 ? 2.550 -8.201 -14.755 1.00 91.50 327 ARG A CA 1
ATOM 2554 C C . ARG A 1 327 ? 2.101 -8.750 -13.401 1.00 91.50 327 ARG A C 1
ATOM 2556 O O . ARG A 1 327 ? 2.192 -9.956 -13.201 1.00 91.50 327 ARG A O 1
ATOM 2563 N N . VAL A 1 328 ? 1.577 -7.895 -12.522 1.00 96.81 328 VAL A N 1
ATOM 2564 C CA . VAL A 1 328 ? 1.054 -8.321 -11.210 1.00 96.81 328 VAL A CA 1
ATOM 2565 C C . VAL A 1 328 ? -0.039 -9.375 -11.386 1.00 96.81 328 VAL A C 1
ATOM 2567 O O . VAL A 1 328 ? -0.030 -10.396 -10.710 1.00 96.81 328 VAL A O 1
ATOM 2570 N N . TYR A 1 329 ? -0.941 -9.183 -12.349 1.00 96.81 329 TYR A N 1
ATOM 2571 C CA . TYR A 1 329 ? -1.976 -10.163 -12.667 1.00 96.81 329 TYR A CA 1
ATOM 2572 C C . TYR A 1 329 ? -1.402 -11.523 -13.091 1.00 96.81 329 TYR A C 1
ATOM 2574 O O . TYR A 1 329 ? -1.873 -12.556 -12.622 1.00 96.81 329 TYR A O 1
ATOM 2582 N N . ASN A 1 330 ? -0.378 -11.544 -13.947 1.00 95.38 330 ASN A N 1
ATOM 2583 C CA . ASN A 1 330 ? 0.258 -12.793 -14.368 1.00 95.38 330 ASN A CA 1
ATOM 2584 C C . ASN A 1 330 ? 0.939 -13.518 -13.196 1.00 95.38 330 ASN A C 1
ATOM 2586 O O . ASN A 1 330 ? 0.854 -14.742 -13.114 1.00 95.38 330 ASN A O 1
ATOM 2590 N N . GLU A 1 331 ? 1.573 -12.774 -12.285 1.00 95.75 331 GLU A N 1
ATOM 2591 C CA . GLU A 1 331 ? 2.184 -13.323 -11.068 1.00 95.75 331 GLU A CA 1
ATOM 2592 C C . GLU A 1 331 ? 1.112 -13.899 -10.119 1.00 95.75 331 GLU A C 1
ATOM 2594 O O . GLU A 1 331 ? 1.247 -15.031 -9.657 1.00 95.75 331 GLU A O 1
ATOM 2599 N N . LEU A 1 332 ? -0.007 -13.193 -9.915 1.00 97.69 332 LEU A N 1
ATOM 2600 C CA . LEU A 1 332 ? -1.144 -13.686 -9.125 1.00 97.69 332 LEU A CA 1
ATOM 2601 C C . LEU A 1 332 ? -1.792 -14.933 -9.741 1.00 97.69 332 LEU A C 1
ATOM 2603 O O . LEU A 1 332 ? -2.134 -15.873 -9.028 1.00 97.69 332 LEU A O 1
ATOM 2607 N N . ARG A 1 333 ? -1.911 -14.985 -11.071 1.00 96.62 333 ARG A N 1
ATOM 2608 C CA . ARG A 1 333 ? -2.435 -16.157 -11.784 1.00 96.62 333 ARG A CA 1
ATOM 2609 C C . ARG A 1 333 ? -1.504 -17.364 -11.672 1.00 96.62 333 ARG A C 1
ATOM 2611 O O . ARG A 1 333 ? -1.969 -18.501 -11.639 1.00 96.62 333 ARG A O 1
ATOM 2618 N N . LEU A 1 334 ? -0.192 -17.141 -11.644 1.00 94.69 334 LEU A N 1
ATOM 2619 C CA . LEU A 1 334 ? 0.765 -18.214 -11.391 1.00 94.69 334 LEU A CA 1
ATOM 2620 C C . LEU A 1 334 ? 0.618 -18.740 -9.958 1.00 94.69 334 LEU A C 1
ATOM 2622 O O . LEU A 1 334 ? 0.579 -19.953 -9.771 1.00 94.69 334 LEU A O 1
ATOM 2626 N N . LEU A 1 335 ? 0.462 -17.842 -8.982 1.00 96.94 335 LEU A N 1
ATOM 2627 C CA . LEU A 1 335 ? 0.239 -18.199 -7.581 1.00 96.94 335 LEU A CA 1
ATOM 2628 C C . LEU A 1 335 ? -1.052 -19.011 -7.395 1.00 96.94 335 LEU A C 1
ATOM 2630 O O . LEU A 1 335 ? -1.036 -20.043 -6.732 1.00 96.94 335 LEU A O 1
ATOM 2634 N N . GLU A 1 336 ? -2.143 -18.612 -8.052 1.00 97.50 336 GLU A N 1
ATOM 2635 C CA . GLU A 1 336 ? -3.396 -19.375 -8.091 1.00 97.50 336 GLU A CA 1
ATOM 2636 C C . GLU A 1 336 ? -3.176 -20.800 -8.614 1.00 97.50 336 GLU A C 1
ATOM 2638 O O . GLU A 1 336 ? -3.609 -21.762 -7.986 1.00 97.50 336 GLU A O 1
ATOM 2643 N N . LYS A 1 337 ? -2.439 -20.957 -9.720 1.00 94.25 337 LYS A N 1
ATOM 2644 C CA . LYS A 1 337 ? -2.151 -22.278 -10.300 1.00 94.25 337 LYS A CA 1
ATOM 2645 C C . LYS A 1 337 ? -1.250 -23.146 -9.423 1.00 94.25 337 LYS A C 1
ATOM 2647 O O . LYS A 1 337 ? -1.424 -24.359 -9.403 1.00 94.25 337 LYS A O 1
ATOM 2652 N N . GLN A 1 338 ? -0.260 -22.552 -8.761 1.00 95.94 338 GLN A N 1
ATOM 2653 C CA . GLN A 1 338 ? 0.739 -23.291 -7.984 1.00 95.94 338 GLN A CA 1
ATOM 2654 C C . GLN A 1 338 ? 0.263 -23.620 -6.570 1.00 95.94 338 GLN A C 1
ATOM 2656 O O . GLN A 1 338 ? 0.582 -24.684 -6.047 1.00 95.94 338 GLN A O 1
ATOM 2661 N N . CYS A 1 339 ? -0.478 -22.707 -5.948 1.00 97.69 339 CYS A N 1
ATOM 2662 C CA . CYS A 1 339 ? -0.838 -22.785 -4.536 1.00 97.69 339 CYS A CA 1
ATOM 2663 C C . CYS A 1 339 ? -2.344 -22.957 -4.302 1.00 97.69 339 CYS A C 1
ATOM 2665 O O . CYS A 1 339 ? -2.748 -23.130 -3.156 1.00 97.69 339 CYS A O 1
ATOM 2667 N N . GLY A 1 340 ? -3.181 -22.878 -5.343 1.00 95.38 340 GLY A N 1
ATOM 2668 C CA . GLY A 1 340 ? -4.639 -22.907 -5.194 1.00 95.38 340 GLY A CA 1
ATOM 2669 C C . GLY A 1 340 ? -5.201 -21.673 -4.480 1.00 95.38 340 GLY A C 1
ATOM 2670 O O . GLY A 1 340 ? -6.297 -21.719 -3.930 1.00 95.38 340 GLY A O 1
ATOM 2671 N N . THR A 1 341 ? -4.447 -20.572 -4.426 1.00 97.50 341 THR A N 1
ATOM 2672 C CA . THR A 1 341 ? -4.888 -19.333 -3.773 1.00 97.50 341 THR A CA 1
ATOM 2673 C C . THR A 1 341 ? -5.866 -18.571 -4.660 1.00 97.50 341 THR A C 1
ATOM 2675 O O . THR A 1 341 ? -5.580 -18.351 -5.835 1.00 97.50 341 THR A O 1
ATOM 2678 N N . MET A 1 342 ? -6.960 -18.071 -4.091 1.00 97.88 342 MET A N 1
ATOM 2679 C CA . MET A 1 342 ? -7.854 -17.132 -4.776 1.00 97.88 342 MET A CA 1
ATOM 2680 C C . MET A 1 342 ? -7.345 -15.695 -4.626 1.00 97.88 342 MET A C 1
ATOM 2682 O O . MET A 1 342 ? -6.861 -15.321 -3.556 1.00 97.88 342 MET A O 1
ATOM 2686 N N . PHE A 1 343 ? -7.498 -14.864 -5.659 1.00 98.00 343 PHE A N 1
ATOM 2687 C CA . PHE A 1 343 ? -7.104 -13.455 -5.593 1.00 98.00 343 PHE A CA 1
ATOM 2688 C C . PHE A 1 343 ? -8.147 -12.502 -6.178 1.00 98.00 343 PHE A C 1
ATOM 2690 O O . PHE A 1 343 ? -8.958 -12.853 -7.037 1.00 98.00 343 PHE A O 1
ATOM 2697 N N . VAL A 1 344 ? -8.061 -11.247 -5.733 1.00 98.06 344 VAL A N 1
ATOM 2698 C CA . VAL A 1 344 ? -8.745 -10.090 -6.312 1.00 98.06 344 VAL A CA 1
ATOM 2699 C C . VAL A 1 344 ? -7.741 -8.958 -6.447 1.00 98.06 344 VAL A C 1
ATOM 2701 O O . VAL A 1 344 ? -7.066 -8.603 -5.486 1.00 98.06 344 VAL A O 1
ATOM 2704 N N . LEU A 1 345 ? -7.677 -8.369 -7.633 1.00 97.94 345 LEU A N 1
ATOM 2705 C CA . LEU A 1 345 ? -6.912 -7.175 -7.948 1.00 97.94 345 LEU A CA 1
ATOM 2706 C C . LEU A 1 345 ? -7.888 -6.096 -8.416 1.00 97.94 345 LEU A C 1
ATOM 2708 O O . LEU A 1 345 ? -8.417 -6.174 -9.527 1.00 97.94 345 LEU A O 1
ATOM 2712 N N . LEU A 1 346 ? -8.119 -5.100 -7.561 1.00 97.69 346 LEU A N 1
ATOM 2713 C CA . LEU A 1 346 ? -8.883 -3.897 -7.887 1.00 97.69 346 LEU A CA 1
ATOM 2714 C C . LEU A 1 346 ? -7.905 -2.744 -8.083 1.00 97.69 346 LEU A C 1
ATOM 2716 O O . LEU A 1 346 ? -7.038 -2.527 -7.237 1.00 97.69 346 LEU A O 1
ATOM 2720 N N . HIS A 1 347 ? -8.054 -1.982 -9.161 1.00 96.25 347 HIS A N 1
ATOM 2721 C CA . HIS A 1 347 ? -7.330 -0.728 -9.309 1.00 96.25 347 HIS A CA 1
ATOM 2722 C C . HIS A 1 347 ? -8.224 0.356 -9.899 1.00 96.25 347 HIS A C 1
ATOM 2724 O O . HIS A 1 347 ? -9.053 0.116 -10.781 1.00 96.25 347 HIS A O 1
ATOM 2730 N N . THR A 1 348 ? -8.021 1.577 -9.428 1.00 96.50 348 THR A N 1
ATOM 2731 C CA . THR A 1 348 ? -8.760 2.765 -9.853 1.00 96.50 348 THR A CA 1
ATOM 2732 C C . THR A 1 348 ? -7.785 3.907 -10.080 1.00 96.50 348 THR A C 1
ATOM 2734 O O . THR A 1 348 ? -6.625 3.853 -9.661 1.00 96.50 348 THR A O 1
ATOM 2737 N N . ARG A 1 349 ? -8.235 4.942 -10.786 1.00 93.88 349 ARG A N 1
ATOM 2738 C CA . ARG A 1 349 ? -7.480 6.190 -10.875 1.00 93.88 349 ARG A CA 1
ATOM 2739 C C . ARG A 1 349 ? -7.595 6.968 -9.568 1.00 93.88 349 ARG A C 1
ATOM 2741 O O . ARG A 1 349 ? -8.657 7.013 -8.954 1.00 93.88 349 ARG A O 1
ATOM 2748 N N . GLY A 1 350 ? -6.49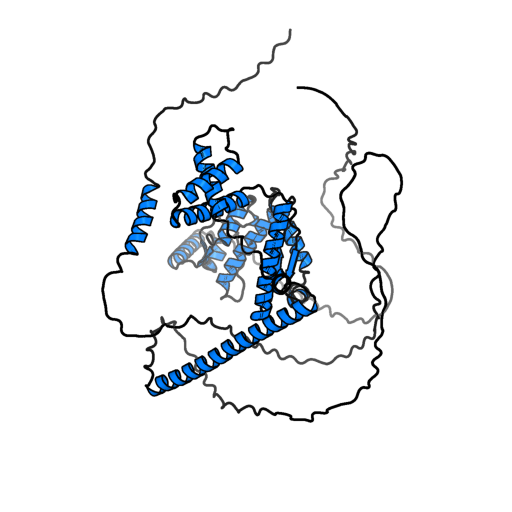0 7.587 -9.161 1.00 90.38 350 GLY A N 1
ATOM 2749 C CA . GLY A 1 350 ? -6.480 8.497 -8.014 1.00 90.38 350 GLY A CA 1
ATOM 2750 C C . GLY A 1 350 ? -7.056 9.870 -8.355 1.00 90.38 350 GLY A C 1
ATOM 2751 O O . GLY A 1 350 ? -7.762 10.443 -7.540 1.00 90.38 350 GLY A O 1
ATOM 2752 N N . ASN A 1 351 ? -6.788 10.355 -9.571 1.00 88.94 351 ASN A N 1
ATOM 2753 C CA . ASN A 1 351 ? -7.183 11.679 -10.051 1.00 88.94 351 ASN A CA 1
ATOM 2754 C C . ASN A 1 351 ? -8.236 11.554 -11.162 1.00 88.94 351 ASN A C 1
ATOM 2756 O O . ASN A 1 351 ? -8.132 10.646 -11.991 1.00 88.94 351 ASN A O 1
ATOM 2760 N N . ILE A 1 352 ? -9.196 12.479 -11.215 1.00 89.62 352 ILE A N 1
ATOM 2761 C CA . ILE A 1 352 ? -10.148 12.642 -12.323 1.00 89.62 352 ILE A CA 1
ATOM 2762 C C . ILE A 1 352 ? -9.414 12.851 -13.656 1.00 89.62 352 ILE A C 1
ATOM 2764 O O . ILE A 1 352 ? -9.798 12.244 -14.658 1.00 89.62 352 ILE A O 1
ATOM 2768 N N . ASP A 1 353 ? -8.307 13.599 -13.644 1.00 90.25 353 ASP A N 1
ATOM 2769 C CA . ASP A 1 353 ? -7.501 13.904 -14.836 1.00 90.25 353 ASP A CA 1
ATOM 2770 C C . ASP A 1 353 ? -6.615 12.736 -15.293 1.00 90.25 353 ASP A C 1
ATOM 2772 O O . ASP A 1 353 ? -6.012 12.757 -16.370 1.00 90.25 353 ASP A O 1
ATOM 2776 N N . SER A 1 354 ? -6.503 11.684 -14.479 1.00 92.00 354 SER A N 1
ATOM 2777 C CA . SER A 1 354 ? -5.712 10.520 -14.851 1.00 92.00 354 SER A CA 1
ATOM 2778 C C . SER A 1 354 ? -6.419 9.720 -15.944 1.00 92.00 354 SER A C 1
ATOM 2780 O O . SER A 1 354 ? -7.569 9.308 -15.797 1.00 92.00 354 SER A O 1
ATOM 2782 N N . SER A 1 355 ? -5.691 9.409 -17.019 1.00 94.75 355 SER A N 1
ATOM 2783 C CA . SER A 1 355 ? -6.173 8.531 -18.094 1.00 94.75 355 SER A CA 1
ATOM 2784 C C . SER A 1 355 ? -6.125 7.036 -17.733 1.00 94.75 355 SER A C 1
ATOM 2786 O O . SER A 1 355 ? -6.401 6.188 -18.585 1.00 94.75 355 SER A O 1
ATOM 2788 N N . VAL A 1 356 ? -5.745 6.682 -16.497 1.00 94.31 356 VAL A N 1
ATOM 2789 C CA . VAL A 1 356 ? -5.747 5.293 -16.015 1.00 94.31 356 VAL A CA 1
ATOM 2790 C C . VAL A 1 356 ? -7.192 4.803 -15.951 1.00 94.31 356 VAL A C 1
ATOM 2792 O O . VAL A 1 356 ? -8.003 5.323 -15.187 1.00 94.31 356 VAL A O 1
ATOM 2795 N N . LYS A 1 357 ? -7.523 3.774 -16.735 1.00 93.12 357 LYS A N 1
ATOM 2796 C CA . LYS A 1 357 ? -8.856 3.166 -16.689 1.00 93.12 357 LYS A CA 1
ATOM 2797 C C . LYS A 1 357 ? -8.994 2.321 -15.417 1.00 93.12 357 LYS A C 1
ATOM 2799 O O . LYS A 1 357 ? -8.094 1.522 -15.148 1.00 93.12 357 LYS A O 1
ATOM 2804 N N . PRO A 1 358 ? -10.087 2.446 -14.647 1.00 95.75 358 PRO A N 1
ATOM 2805 C CA . PRO A 1 358 ? -10.380 1.505 -13.573 1.00 95.75 358 PRO A CA 1
ATOM 2806 C C . PRO A 1 358 ? -10.520 0.102 -14.168 1.00 95.75 358 PRO A C 1
ATOM 2808 O O . PRO A 1 358 ? -11.123 -0.086 -15.228 1.00 95.75 358 PRO A O 1
ATOM 2811 N N . SER A 1 359 ? -9.926 -0.894 -13.524 1.00 95.62 359 SER A N 1
ATOM 2812 C CA . SER A 1 359 ? -10.074 -2.276 -13.961 1.00 95.62 359 SER A CA 1
ATOM 2813 C C . SER A 1 359 ? -9.935 -3.236 -12.791 1.00 95.62 359 SER A C 1
ATOM 2815 O O . SER A 1 359 ? -9.430 -2.907 -11.715 1.00 95.62 359 SER A O 1
ATOM 2817 N N . MET A 1 360 ? -10.448 -4.436 -13.016 1.00 96.56 360 MET A N 1
ATOM 2818 C CA . MET A 1 360 ? -10.497 -5.495 -12.035 1.00 96.56 360 MET A CA 1
ATOM 2819 C C . MET A 1 360 ? -10.079 -6.801 -12.694 1.00 96.56 360 MET A C 1
ATOM 2821 O O . MET A 1 360 ? -10.491 -7.118 -13.815 1.00 96.56 360 MET A O 1
ATOM 2825 N N . LYS A 1 361 ? -9.295 -7.582 -11.956 1.00 97.62 361 LYS A N 1
ATOM 2826 C CA . LYS A 1 361 ? -8.960 -8.967 -12.278 1.00 97.62 361 LYS A CA 1
ATOM 2827 C C . LYS A 1 361 ? -9.146 -9.814 -11.026 1.00 97.62 361 LYS A C 1
ATOM 2829 O O . LYS A 1 361 ? -8.704 -9.415 -9.958 1.00 97.62 361 LYS A O 1
ATOM 2834 N N . ALA A 1 362 ? -9.786 -10.966 -11.142 1.00 98.00 362 ALA A N 1
ATOM 2835 C CA . ALA A 1 362 ? -10.016 -11.856 -10.012 1.00 98.00 362 ALA A CA 1
ATOM 2836 C C . ALA A 1 362 ? -10.028 -13.316 -10.469 1.00 98.00 362 ALA A C 1
ATOM 2838 O O . ALA A 1 362 ? -10.250 -13.590 -11.653 1.00 98.00 362 ALA A O 1
ATOM 2839 N N . SER A 1 363 ? -9.811 -14.222 -9.520 1.00 98.19 363 SER A N 1
ATOM 2840 C CA . SER A 1 363 ? -10.080 -15.653 -9.670 1.00 98.19 363 SER A CA 1
ATOM 2841 C C . SER A 1 363 ? -11.561 -15.906 -9.971 1.00 98.19 363 SER A C 1
ATOM 2843 O O . SER A 1 363 ? -12.431 -15.148 -9.531 1.00 98.19 363 SER A O 1
ATOM 2845 N N . ALA A 1 364 ? -11.865 -16.983 -10.700 1.00 97.62 364 ALA A N 1
ATOM 2846 C CA . ALA A 1 364 ? -13.231 -17.295 -11.136 1.00 97.62 364 ALA A CA 1
ATOM 2847 C C . ALA A 1 364 ? -14.210 -17.449 -9.955 1.00 97.62 364 ALA A C 1
ATOM 2849 O O . ALA A 1 364 ? -15.310 -16.895 -9.986 1.00 97.62 364 ALA A O 1
ATOM 2850 N N . ASP A 1 365 ? -13.773 -18.104 -8.879 1.00 97.88 365 ASP A N 1
ATOM 2851 C CA . ASP A 1 365 ? -14.599 -18.391 -7.697 1.00 97.88 365 ASP A CA 1
ATOM 2852 C C . ASP A 1 365 ? -14.921 -17.151 -6.855 1.00 97.88 365 ASP A C 1
ATOM 2854 O O . ASP A 1 365 ? -15.857 -17.141 -6.049 1.00 97.88 365 ASP A O 1
ATOM 2858 N N . VAL A 1 366 ? -14.193 -16.056 -7.075 1.00 97.88 366 VAL A N 1
ATOM 2859 C CA . VAL A 1 366 ? -14.414 -14.831 -6.314 1.00 97.88 366 VAL A CA 1
ATOM 2860 C C . VAL A 1 366 ? -15.668 -14.093 -6.789 1.00 97.88 366 VAL A C 1
ATOM 2862 O O . VAL A 1 366 ? -16.334 -13.432 -5.991 1.00 97.88 366 VAL A O 1
ATOM 2865 N N . PHE A 1 367 ? -16.067 -14.245 -8.055 1.00 97.38 367 PHE A N 1
ATOM 2866 C CA . PHE A 1 367 ? -17.285 -13.607 -8.563 1.00 97.38 367 PHE A CA 1
ATOM 2867 C C . PHE A 1 367 ? -18.555 -14.130 -7.857 1.00 97.38 367 PHE A C 1
ATOM 2869 O O . PHE A 1 367 ? -19.311 -13.305 -7.327 1.00 97.38 367 PHE A O 1
ATOM 2876 N N . PRO A 1 368 ? -18.795 -15.458 -7.760 1.00 97.88 368 PRO A N 1
ATOM 2877 C CA . PRO A 1 368 ? -19.872 -16.001 -6.933 1.00 97.88 368 PRO A CA 1
ATOM 2878 C C . PRO A 1 368 ? -19.760 -15.601 -5.460 1.00 97.88 368 PRO A C 1
ATOM 2880 O O . PRO A 1 368 ? -20.774 -15.257 -4.854 1.00 97.88 368 PRO A O 1
ATOM 2883 N N . PHE A 1 369 ? -18.554 -15.589 -4.881 1.00 98.00 369 PHE A N 1
ATOM 2884 C CA . PHE A 1 369 ? -18.352 -15.190 -3.484 1.00 98.00 369 PHE A CA 1
ATOM 2885 C C . PHE A 1 369 ? -18.853 -13.763 -3.211 1.00 98.00 369 PHE A C 1
ATOM 2887 O O . PHE A 1 369 ? -19.643 -13.549 -2.288 1.00 98.00 369 PHE A O 1
ATOM 2894 N N . PHE A 1 370 ? -18.479 -12.790 -4.048 1.00 98.06 370 PHE A N 1
ATOM 2895 C CA . PHE A 1 370 ? -18.963 -11.413 -3.908 1.00 98.06 370 PHE A CA 1
ATOM 2896 C C . PHE A 1 370 ? -20.488 -11.329 -4.054 1.00 98.06 370 PHE A C 1
ATOM 2898 O O . PHE A 1 370 ? -21.161 -10.702 -3.232 1.00 98.06 370 PHE A O 1
ATOM 2905 N N . ARG A 1 371 ? -21.055 -12.028 -5.043 1.00 97.00 371 ARG A N 1
ATOM 2906 C CA . ARG A 1 371 ? -22.499 -12.006 -5.306 1.00 97.00 371 ARG A CA 1
ATOM 2907 C C . ARG A 1 371 ? -23.326 -12.662 -4.198 1.00 97.00 371 ARG A C 1
ATOM 2909 O O . ARG A 1 371 ? -24.371 -12.129 -3.836 1.00 97.00 371 ARG A O 1
ATOM 2916 N N . HIS A 1 372 ? -22.897 -13.810 -3.683 1.00 97.50 372 HIS A N 1
ATOM 2917 C CA . HIS A 1 372 ? -23.703 -14.629 -2.773 1.00 97.50 372 HIS A CA 1
ATOM 2918 C C . HIS A 1 372 ? -23.396 -14.375 -1.295 1.00 97.50 372 HIS A C 1
ATOM 2920 O O . HIS A 1 372 ? -24.320 -14.383 -0.481 1.00 97.50 372 HIS A O 1
ATOM 2926 N N . VAL A 1 373 ? -22.131 -14.119 -0.945 1.00 97.56 373 VAL A N 1
ATOM 2927 C CA . VAL A 1 373 ? -21.701 -13.916 0.448 1.00 97.56 373 VAL A CA 1
ATOM 2928 C C . VAL A 1 373 ? -21.711 -12.435 0.806 1.00 97.56 373 VAL A C 1
ATOM 2930 O O . VAL A 1 373 ? -22.395 -12.037 1.746 1.00 97.56 373 VAL A O 1
ATOM 2933 N N . ILE A 1 374 ? -21.000 -11.608 0.032 1.00 96.50 374 ILE A N 1
ATOM 2934 C CA . ILE A 1 374 ? -20.920 -10.158 0.290 1.00 96.50 374 ILE A CA 1
ATOM 2935 C C . ILE A 1 374 ? -22.222 -9.455 -0.122 1.00 96.50 374 ILE A C 1
ATOM 2937 O O . ILE A 1 374 ? -22.563 -8.415 0.437 1.00 96.50 374 ILE A O 1
ATOM 2941 N N . LYS A 1 375 ? -22.981 -10.047 -1.056 1.00 97.00 375 LYS A N 1
ATOM 2942 C CA . LYS A 1 375 ? -24.203 -9.477 -1.649 1.00 97.00 375 LYS A CA 1
ATOM 2943 C C . LYS A 1 375 ? -23.960 -8.159 -2.384 1.00 97.00 375 LYS A C 1
ATOM 2945 O O . LYS A 1 375 ? -24.893 -7.388 -2.578 1.00 97.00 375 LYS A O 1
ATOM 2950 N N . ASN A 1 376 ? -22.729 -7.945 -2.843 1.00 95.75 376 ASN A N 1
ATOM 2951 C CA . ASN A 1 376 ? -22.349 -6.801 -3.660 1.00 95.75 376 ASN A CA 1
ATOM 2952 C C . ASN A 1 376 ? -21.689 -7.287 -4.942 1.00 95.75 376 ASN A C 1
ATOM 2954 O O . ASN A 1 376 ? -20.917 -8.246 -4.938 1.00 95.75 376 ASN A O 1
ATOM 2958 N N . ASN A 1 377 ? -21.949 -6.593 -6.045 1.00 96.94 377 ASN A N 1
ATOM 2959 C CA . ASN A 1 377 ? -21.218 -6.845 -7.271 1.00 96.94 377 ASN A CA 1
ATOM 2960 C C . ASN A 1 377 ? -19.804 -6.257 -7.155 1.00 96.94 377 ASN A C 1
ATOM 2962 O O . ASN A 1 377 ? -19.623 -5.104 -6.770 1.00 96.94 377 ASN A O 1
ATOM 2966 N N . ILE A 1 378 ? -18.794 -7.039 -7.519 1.00 97.38 378 ILE A N 1
ATOM 2967 C CA . ILE A 1 378 ? -17.392 -6.619 -7.476 1.00 97.38 378 ILE A CA 1
ATOM 2968 C C . ILE A 1 378 ? -17.105 -5.421 -8.409 1.00 97.38 378 ILE A C 1
ATOM 2970 O O . ILE A 1 378 ? -16.265 -4.570 -8.101 1.00 97.38 378 ILE A O 1
ATOM 2974 N N . TYR A 1 379 ? -17.868 -5.283 -9.501 1.00 96.44 379 TYR A N 1
ATOM 2975 C CA . TYR A 1 379 ? -17.817 -4.103 -10.372 1.00 96.44 379 TYR A CA 1
ATOM 2976 C C . TYR A 1 379 ? -18.304 -2.840 -9.653 1.00 96.44 379 TYR A C 1
ATOM 2978 O O . TYR A 1 379 ? -17.676 -1.787 -9.770 1.00 96.44 379 TYR A O 1
ATOM 2986 N N . ASP A 1 380 ? -19.370 -2.953 -8.857 1.00 96.25 380 ASP A N 1
ATOM 2987 C CA . ASP A 1 380 ? -19.900 -1.830 -8.081 1.00 96.25 380 ASP A CA 1
ATOM 2988 C C . ASP A 1 380 ? -18.917 -1.419 -6.986 1.00 96.25 380 ASP A C 1
ATOM 2990 O O . ASP A 1 380 ? -18.689 -0.229 -6.792 1.00 96.25 380 ASP A O 1
ATOM 2994 N N . VAL A 1 381 ? -18.264 -2.387 -6.331 1.00 96.06 381 VAL A N 1
ATOM 2995 C CA . VAL A 1 381 ? -17.195 -2.119 -5.353 1.00 96.06 381 VAL A CA 1
ATOM 2996 C C . VAL A 1 381 ? -16.038 -1.359 -6.006 1.00 96.06 381 VAL A C 1
ATOM 2998 O O . VAL A 1 381 ? -15.569 -0.364 -5.459 1.00 96.06 381 VAL A O 1
ATOM 3001 N N . THR A 1 382 ? -15.609 -1.772 -7.203 1.00 96.56 382 THR A N 1
ATOM 3002 C CA . THR A 1 382 ? -14.535 -1.090 -7.949 1.00 96.56 382 THR A CA 1
ATOM 3003 C C . THR A 1 382 ? -14.929 0.344 -8.310 1.00 96.56 382 THR A C 1
ATOM 3005 O O . THR A 1 382 ? -14.138 1.268 -8.128 1.00 96.56 382 THR A O 1
ATOM 3008 N N . ARG A 1 383 ? -16.170 0.553 -8.765 1.00 95.56 383 ARG A N 1
ATOM 3009 C CA . ARG A 1 383 ? -16.704 1.880 -9.095 1.00 95.56 383 ARG A CA 1
ATOM 3010 C C . ARG A 1 383 ? -16.832 2.779 -7.864 1.00 95.56 383 ARG A C 1
ATOM 3012 O O . ARG A 1 383 ? -16.484 3.952 -7.931 1.00 95.56 383 ARG A O 1
ATOM 3019 N N . GLN A 1 384 ? -17.315 2.245 -6.743 1.00 93.94 384 GLN A N 1
ATOM 3020 C CA . GLN A 1 384 ? -17.402 2.979 -5.476 1.00 93.94 384 GLN A CA 1
ATOM 3021 C C . GLN A 1 384 ? -16.014 3.368 -4.966 1.00 93.94 384 GLN A C 1
ATOM 3023 O O . GLN A 1 384 ? -15.831 4.486 -4.493 1.00 93.94 384 GLN A O 1
ATOM 3028 N N . MET A 1 385 ? -15.030 2.477 -5.115 1.00 95.06 385 MET A N 1
ATOM 3029 C CA . MET A 1 385 ? -13.639 2.770 -4.786 1.00 95.06 385 MET A CA 1
ATOM 3030 C C . MET A 1 385 ? -13.080 3.898 -5.661 1.00 95.06 385 MET A C 1
ATOM 3032 O O . MET A 1 385 ? -12.447 4.801 -5.130 1.00 95.06 385 MET A O 1
ATOM 3036 N N . GLU A 1 386 ? -13.349 3.894 -6.971 1.00 94.50 386 GLU A N 1
ATOM 3037 C CA . GLU A 1 386 ? -12.929 4.973 -7.879 1.00 94.50 386 GLU A CA 1
ATOM 3038 C C . GLU A 1 386 ? -13.581 6.304 -7.512 1.00 94.50 386 GLU A C 1
ATOM 3040 O O . GLU A 1 386 ? -12.912 7.331 -7.426 1.00 94.50 386 GLU A O 1
ATOM 3045 N N . GLN A 1 387 ? -14.891 6.283 -7.265 1.00 91.75 387 GLN A N 1
ATOM 3046 C CA . GLN A 1 387 ? -15.624 7.471 -6.859 1.00 91.75 387 GLN A CA 1
ATOM 3047 C C . GLN A 1 387 ? -15.040 8.040 -5.565 1.00 91.75 387 GLN A C 1
ATOM 3049 O O . GLN A 1 387 ? -14.782 9.237 -5.494 1.00 91.75 387 GLN A O 1
ATOM 3054 N N . TYR A 1 388 ? -14.766 7.183 -4.580 1.00 89.88 388 TYR A N 1
ATOM 3055 C CA . TYR A 1 388 ? -14.123 7.579 -3.335 1.00 89.88 388 TYR A CA 1
ATOM 3056 C C . TYR A 1 388 ? -12.744 8.212 -3.578 1.00 89.88 388 TYR A C 1
ATOM 3058 O O . TYR A 1 388 ? -12.493 9.317 -3.095 1.00 89.88 388 TYR A O 1
ATOM 3066 N N . THR A 1 389 ? -11.871 7.572 -4.366 1.00 91.12 389 THR A N 1
ATOM 3067 C CA . THR A 1 389 ? -10.516 8.087 -4.620 1.00 91.12 389 THR A CA 1
ATOM 3068 C C . THR A 1 389 ? -10.524 9.415 -5.368 1.00 91.12 389 THR A C 1
ATOM 3070 O O . THR A 1 389 ? -9.796 10.322 -4.973 1.00 91.12 389 THR A O 1
ATOM 3073 N N . CYS A 1 390 ? -11.381 9.568 -6.379 1.00 88.38 390 CYS A N 1
ATOM 3074 C CA . CYS A 1 390 ? -11.527 10.829 -7.106 1.00 88.38 390 CYS A CA 1
ATOM 3075 C C . CYS A 1 390 ? -12.068 11.947 -6.204 1.00 88.38 390 CYS A C 1
ATOM 3077 O O . CYS A 1 390 ? -11.533 13.050 -6.219 1.00 88.38 390 CYS A O 1
ATOM 3079 N N . THR A 1 391 ? -13.064 11.663 -5.354 1.00 84.62 391 THR A N 1
ATOM 3080 C CA . THR A 1 391 ? -13.605 12.680 -4.432 1.00 84.62 391 THR A CA 1
ATOM 3081 C C . THR A 1 391 ? -12.605 13.140 -3.371 1.00 84.62 391 THR A C 1
ATOM 3083 O O . THR A 1 391 ? -12.742 14.243 -2.849 1.00 84.62 391 THR A O 1
ATOM 3086 N N . LEU A 1 392 ? -11.596 12.320 -3.056 1.00 81.00 392 LEU A N 1
ATOM 3087 C CA . LEU A 1 392 ? -10.574 12.655 -2.067 1.00 81.00 392 LEU A CA 1
ATOM 3088 C C . LEU A 1 392 ? -9.590 13.723 -2.577 1.00 81.00 392 LEU A C 1
ATOM 3090 O O . LEU A 1 392 ? -9.045 14.474 -1.770 1.00 81.00 392 LEU A O 1
ATOM 3094 N N . GLN A 1 393 ? -9.334 13.782 -3.889 1.00 68.12 393 GLN A N 1
ATOM 3095 C CA . GLN A 1 393 ? -8.269 14.621 -4.454 1.00 68.12 393 GLN A CA 1
ATOM 3096 C C . GLN A 1 393 ? -8.678 16.063 -4.751 1.00 68.12 393 GLN A C 1
ATOM 3098 O O . GLN A 1 393 ? -7.832 16.947 -4.630 1.00 68.12 393 GLN A O 1
ATOM 3103 N N . ASP A 1 394 ? -9.947 16.335 -5.054 1.00 62.62 394 ASP A N 1
ATOM 3104 C CA . ASP A 1 394 ? -10.404 17.670 -5.487 1.00 62.62 394 ASP A CA 1
ATOM 3105 C C . ASP A 1 394 ? -10.460 18.720 -4.361 1.00 62.62 394 ASP A C 1
ATOM 3107 O O . ASP A 1 394 ? -11.198 19.702 -4.437 1.00 62.62 394 ASP A O 1
ATOM 3111 N N . GLY A 1 395 ? -9.754 18.496 -3.247 1.00 58.38 395 GLY A N 1
ATOM 3112 C CA . GLY A 1 395 ? -9.955 19.277 -2.028 1.00 58.38 395 GLY A CA 1
ATOM 3113 C C . GLY A 1 395 ? -11.413 19.232 -1.571 1.00 58.38 395 GLY A C 1
ATOM 3114 O O . GLY A 1 395 ? -11.850 20.125 -0.842 1.00 58.38 395 GLY A O 1
ATOM 3115 N N . GLY A 1 396 ? -12.158 18.210 -2.020 1.00 52.00 396 GLY A N 1
ATOM 3116 C CA . GLY A 1 396 ? -13.519 17.940 -1.616 1.00 52.00 396 GLY A CA 1
ATOM 3117 C C . GLY A 1 396 ? -13.496 17.844 -0.110 1.00 52.00 396 GLY A C 1
ATOM 3118 O O . GLY A 1 396 ? -13.014 16.854 0.437 1.00 52.00 396 GLY A O 1
ATOM 3119 N N . VAL A 1 397 ? -13.927 18.933 0.539 1.00 51.81 397 VAL A N 1
ATOM 3120 C CA . VAL A 1 397 ? -14.161 19.034 1.976 1.00 51.81 397 VAL A CA 1
ATOM 3121 C C . VAL A 1 397 ? -14.715 17.690 2.371 1.00 51.81 397 VAL A C 1
ATOM 3123 O O . VAL A 1 397 ? -15.792 17.355 1.878 1.00 51.81 397 VAL A O 1
ATOM 3126 N N . SER A 1 398 ? -13.925 16.908 3.122 1.00 54.88 398 SER A N 1
ATOM 3127 C CA . SER A 1 398 ? -14.275 15.542 3.500 1.00 54.88 398 SER A CA 1
ATOM 3128 C C . SER A 1 398 ? -15.775 15.511 3.741 1.00 54.88 398 SER A C 1
ATOM 3130 O O . SER A 1 398 ? -16.262 16.201 4.639 1.00 54.88 398 SER A O 1
ATOM 3132 N N . THR A 1 399 ? -16.521 14.819 2.876 1.00 58.84 399 THR A N 1
ATOM 3133 C CA . THR A 1 399 ? -17.993 14.783 2.941 1.00 58.84 399 THR A CA 1
ATOM 3134 C C . THR A 1 399 ? -18.474 14.049 4.189 1.00 58.84 399 THR A C 1
ATOM 3136 O O . THR A 1 399 ? -19.667 13.822 4.377 1.00 58.84 399 THR A O 1
ATOM 3139 N N . GLU A 1 400 ? -17.539 13.699 5.070 1.00 75.31 400 GLU A N 1
ATOM 3140 C CA . GLU A 1 400 ? -17.710 13.595 6.499 1.00 75.31 400 GLU A CA 1
ATOM 3141 C C . GLU A 1 400 ? -18.478 14.799 7.054 1.00 75.31 400 GLU A C 1
ATOM 3143 O O . GLU A 1 400 ? -17.938 15.766 7.595 1.00 75.31 400 GLU A O 1
ATOM 3148 N N . SER A 1 401 ? -19.799 14.697 6.964 1.00 88.50 401 SER A N 1
ATOM 3149 C CA . SER A 1 401 ? -20.692 15.485 7.788 1.00 88.50 401 SER A CA 1
ATOM 3150 C C . SER A 1 401 ? -20.241 15.372 9.253 1.00 88.50 401 SER A C 1
ATOM 3152 O O . SER A 1 401 ? -19.822 14.292 9.692 1.00 88.50 401 SER A O 1
ATOM 3154 N N . PRO A 1 402 ? -20.354 16.440 10.057 1.00 92.75 402 PRO A N 1
ATOM 3155 C CA . PRO A 1 402 ? -20.032 16.359 11.480 1.00 92.75 402 PRO A CA 1
ATOM 3156 C C . PRO A 1 402 ? -20.783 15.194 12.141 1.00 92.75 402 PRO A C 1
ATOM 3158 O O . PRO A 1 402 ? -20.200 14.432 12.900 1.00 92.75 402 PRO A O 1
ATOM 3161 N N . THR A 1 403 ? -22.035 14.948 11.750 1.00 94.31 403 THR A N 1
ATOM 3162 C CA . THR A 1 403 ? -22.849 13.832 12.249 1.00 94.31 403 THR A CA 1
ATOM 3163 C C . THR A 1 403 ? -22.261 12.452 11.939 1.00 94.31 403 THR A C 1
ATOM 3165 O O . THR A 1 403 ? -22.305 11.571 12.798 1.00 94.31 403 THR A O 1
ATOM 3168 N N . SER A 1 404 ? -21.697 12.236 10.744 1.00 93.50 404 SER A N 1
ATOM 3169 C CA . SER A 1 404 ? -21.063 10.953 10.411 1.00 93.50 404 SER A CA 1
ATOM 3170 C C . SER A 1 404 ? -19.787 10.735 11.218 1.00 93.50 404 SER A C 1
ATOM 3172 O O . SER A 1 404 ? -19.594 9.639 11.733 1.00 93.50 404 SER A O 1
ATOM 3174 N N . LEU A 1 405 ? -18.976 11.778 11.419 1.00 95.25 405 LEU A N 1
ATOM 3175 C CA . LEU A 1 405 ? -17.777 11.702 12.261 1.00 95.25 405 LEU A CA 1
ATOM 3176 C C . LEU A 1 405 ? -18.110 11.473 13.736 1.00 95.25 405 LEU A C 1
ATOM 3178 O O . LEU A 1 405 ? -17.473 10.659 14.396 1.00 95.25 405 LEU A O 1
ATOM 3182 N N . GLN A 1 406 ? -19.131 12.150 14.263 1.00 97.00 406 GLN A N 1
ATOM 3183 C CA . GLN A 1 406 ? -19.597 11.943 15.637 1.00 97.00 406 GLN A CA 1
ATOM 3184 C C . GLN A 1 406 ? -20.093 10.509 15.850 1.00 97.00 406 GLN A C 1
ATOM 3186 O O . GLN A 1 406 ? -19.820 9.898 16.890 1.00 97.00 406 GLN A O 1
ATOM 3191 N N . LYS A 1 407 ? -20.824 9.967 14.866 1.00 96.88 407 LYS A N 1
ATOM 3192 C CA . LYS A 1 407 ? -21.275 8.574 14.872 1.00 96.88 407 LYS A CA 1
ATOM 3193 C C . LYS A 1 407 ? -20.082 7.621 14.855 1.00 96.88 407 LYS A C 1
ATOM 3195 O O . LYS A 1 407 ? -20.022 6.733 15.699 1.00 96.88 407 LYS A O 1
ATOM 3200 N N . GLU A 1 408 ? -19.119 7.850 13.969 1.00 95.94 408 GLU A N 1
ATOM 3201 C CA . GLU A 1 408 ? -17.923 7.018 13.853 1.00 95.94 408 GLU A CA 1
ATOM 3202 C C . GLU A 1 408 ? -17.073 7.038 15.134 1.00 95.94 408 GLU A C 1
ATOM 3204 O O . GLU A 1 408 ? -16.700 5.989 15.658 1.00 95.94 408 GLU A O 1
ATOM 3209 N N . ALA A 1 409 ? -16.838 8.223 15.706 1.00 97.75 409 ALA A N 1
ATOM 3210 C CA . ALA A 1 409 ? -16.164 8.377 16.991 1.00 97.75 409 ALA A CA 1
ATOM 3211 C C . ALA A 1 409 ? -16.895 7.600 18.097 1.00 97.75 409 ALA A C 1
ATOM 3213 O O . ALA A 1 409 ? -16.269 6.884 18.878 1.00 97.75 409 ALA A O 1
ATOM 3214 N N . SER A 1 410 ? -18.227 7.693 18.148 1.00 97.62 410 SER A N 1
ATOM 3215 C CA . SER A 1 410 ? -19.040 6.967 19.131 1.00 97.62 410 SER A CA 1
ATOM 3216 C C . SER A 1 410 ? -18.920 5.448 18.971 1.00 97.62 410 SER A C 1
ATOM 3218 O O . SER A 1 410 ? -18.779 4.741 19.969 1.00 97.62 410 SER A O 1
ATOM 3220 N N . GLU A 1 411 ? -18.939 4.945 17.734 1.00 97.19 411 GLU A N 1
ATOM 3221 C CA . GLU A 1 411 ? -18.775 3.523 17.415 1.00 97.19 411 GLU A CA 1
ATOM 3222 C C . GLU A 1 411 ? -17.372 3.015 17.765 1.00 97.19 411 GLU A C 1
ATOM 3224 O O . GLU A 1 411 ? -17.258 1.955 18.377 1.00 97.19 411 GLU A O 1
ATOM 3229 N N . MET A 1 412 ? -16.309 3.777 17.485 1.00 97.44 412 MET A N 1
ATOM 3230 C CA . MET A 1 412 ? -14.936 3.405 17.859 1.00 97.44 412 MET A CA 1
ATOM 3231 C C . MET A 1 412 ? -14.729 3.365 19.375 1.00 97.44 412 MET A C 1
ATOM 3233 O O . MET A 1 412 ? -14.146 2.417 19.912 1.00 97.44 412 MET A O 1
ATOM 3237 N N . ILE A 1 413 ? -15.236 4.368 20.094 1.00 97.94 413 ILE A N 1
ATOM 3238 C CA . ILE A 1 413 ? -15.126 4.426 21.555 1.00 97.94 413 ILE A CA 1
ATOM 3239 C C . ILE A 1 413 ? -15.912 3.269 22.195 1.00 97.94 413 ILE A C 1
ATOM 3241 O O . ILE A 1 413 ? -15.415 2.614 23.112 1.00 97.94 413 ILE A O 1
ATOM 3245 N N . GLN A 1 414 ? -17.121 2.980 21.706 1.00 97.31 414 GLN A N 1
ATOM 3246 C CA . GLN A 1 414 ? -17.947 1.881 22.209 1.00 97.31 414 GLN A CA 1
ATOM 3247 C C . GLN A 1 414 ? -17.384 0.507 21.813 1.00 97.31 414 GLN A C 1
ATOM 3249 O O . GLN A 1 414 ? -17.400 -0.424 22.617 1.00 97.31 414 GLN A O 1
ATOM 3254 N N . GLY A 1 415 ? -16.860 0.372 20.594 1.00 96.06 415 GLY A N 1
ATOM 3255 C CA . GLY A 1 415 ? -16.227 -0.844 20.093 1.00 96.06 415 GLY A CA 1
ATOM 3256 C C . GLY A 1 415 ? -14.983 -1.206 20.897 1.00 96.06 415 GLY A C 1
ATOM 3257 O O . GLY A 1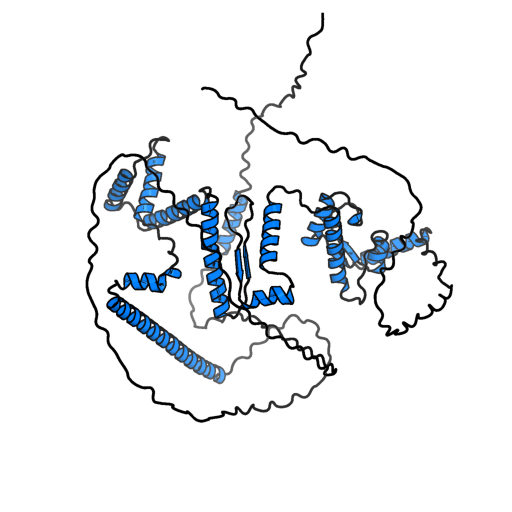 415 ? -14.864 -2.337 21.365 1.00 96.06 415 GLY A O 1
ATOM 3258 N N . SER A 1 416 ? -14.104 -0.233 21.150 1.00 96.31 416 SER A N 1
ATOM 3259 C CA . SER A 1 416 ? -12.918 -0.431 21.994 1.00 96.31 416 SER A CA 1
ATOM 3260 C C . SER A 1 416 ? -13.270 -0.782 23.445 1.00 96.31 416 SER A C 1
ATOM 3262 O O . SER A 1 416 ? -12.606 -1.627 24.043 1.00 96.31 416 SER A O 1
ATOM 3264 N N . LEU A 1 417 ? -14.353 -0.226 24.001 1.00 96.56 417 LEU A N 1
ATOM 3265 C CA . LEU A 1 417 ? -14.860 -0.627 25.318 1.00 96.56 417 LEU A CA 1
ATOM 3266 C C . LEU A 1 417 ? -15.370 -2.076 25.321 1.00 96.56 417 LEU A C 1
ATOM 3268 O O . LEU A 1 417 ? -15.069 -2.844 26.236 1.00 96.56 417 LEU A O 1
ATOM 3272 N N . ASN A 1 418 ? -16.116 -2.468 24.286 1.00 95.31 418 ASN A N 1
ATOM 3273 C CA . ASN A 1 418 ? -16.651 -3.824 24.161 1.00 95.31 418 ASN A CA 1
ATOM 3274 C C . ASN A 1 418 ? -15.534 -4.878 24.088 1.00 95.31 418 ASN A C 1
ATOM 3276 O O . ASN A 1 418 ? -15.725 -5.995 24.566 1.00 95.31 418 ASN A O 1
ATOM 3280 N N . LEU A 1 419 ? -14.356 -4.528 23.555 1.00 94.69 419 LEU A N 1
ATOM 3281 C CA . LEU A 1 419 ? -13.193 -5.421 23.537 1.00 94.69 419 LEU A CA 1
ATOM 3282 C C . LEU A 1 419 ? -12.676 -5.756 24.942 1.00 94.69 419 LEU A C 1
ATOM 3284 O O . LEU A 1 419 ? -12.277 -6.896 25.171 1.00 94.69 419 LEU A O 1
ATOM 3288 N N . LEU A 1 420 ? -12.722 -4.809 25.884 1.00 92.75 420 LEU A N 1
ATOM 3289 C CA . LEU A 1 420 ? -12.389 -5.068 27.291 1.00 92.75 420 LEU A CA 1
ATOM 3290 C C . LEU A 1 420 ? -13.509 -5.809 28.026 1.00 92.75 420 LEU A C 1
ATOM 3292 O O . LEU A 1 420 ? -13.261 -6.557 28.967 1.00 92.75 420 LEU A O 1
ATOM 3296 N N . SER A 1 421 ? -14.748 -5.605 27.583 1.00 88.12 421 SER A N 1
ATOM 3297 C CA . SER A 1 421 ? -15.955 -6.157 28.197 1.00 88.12 421 SER A CA 1
ATOM 3298 C C . SER A 1 421 ? -16.237 -7.614 27.824 1.00 88.12 421 SER A C 1
ATOM 3300 O O . SER A 1 421 ? -17.259 -8.138 28.254 1.00 88.12 421 SER A O 1
ATOM 3302 N N . LYS A 1 422 ? -15.375 -8.292 27.050 1.00 80.56 422 LYS A N 1
ATOM 3303 C CA . LYS A 1 422 ? -15.610 -9.669 26.562 1.00 80.56 422 LYS A CA 1
ATOM 3304 C C . LYS A 1 422 ? -15.922 -10.691 27.668 1.00 80.56 422 LYS A C 1
ATOM 3306 O O . LYS A 1 422 ? -16.504 -11.726 27.379 1.00 80.56 422 LYS A O 1
ATOM 3311 N N . SER A 1 423 ? -15.583 -10.390 28.923 1.00 76.56 423 SER A N 1
ATOM 3312 C CA . SER A 1 423 ? -15.910 -11.225 30.085 1.00 76.56 423 SER A CA 1
ATOM 3313 C C . SER A 1 423 ? -17.354 -11.079 30.592 1.00 76.56 423 SER A C 1
ATOM 3315 O O . SER A 1 423 ? -17.805 -11.926 31.358 1.00 76.56 423 SER A O 1
ATOM 3317 N N . THR A 1 424 ? -18.092 -10.029 30.220 1.00 80.94 424 THR A N 1
ATOM 3318 C CA . THR A 1 424 ? -19.454 -9.788 30.721 1.00 80.94 424 THR A CA 1
ATOM 3319 C C . THR A 1 424 ? -20.494 -10.091 29.646 1.00 80.94 424 THR A C 1
ATOM 3321 O O . THR A 1 424 ? -20.424 -9.543 28.550 1.00 80.94 424 THR A O 1
ATOM 3324 N N . ALA A 1 425 ? -21.519 -10.878 29.988 1.00 87.69 425 ALA A N 1
ATOM 3325 C CA . ALA A 1 425 ? -22.611 -11.249 29.079 1.00 87.69 425 ALA A CA 1
ATOM 3326 C C . ALA A 1 425 ? -23.396 -10.049 28.501 1.00 87.69 425 ALA A C 1
ATOM 3328 O O . ALA A 1 425 ? -24.075 -10.178 27.484 1.00 87.69 425 ALA A O 1
ATOM 3329 N N . THR A 1 426 ? -23.316 -8.874 29.132 1.00 92.00 426 THR A N 1
ATOM 3330 C CA . THR A 1 426 ? -24.012 -7.658 28.698 1.00 92.00 426 THR A CA 1
ATOM 3331 C C . THR A 1 426 ? -23.025 -6.595 28.208 1.00 92.00 426 THR A C 1
ATOM 3333 O O . THR A 1 426 ? -22.132 -6.230 28.977 1.00 92.00 426 THR A O 1
ATOM 3336 N N . PRO A 1 427 ? -23.194 -6.031 26.996 1.00 92.94 427 PRO A N 1
ATOM 3337 C CA . PRO A 1 427 ? -22.336 -4.953 26.511 1.00 92.94 427 PRO A CA 1
ATOM 3338 C C . PRO A 1 427 ? -22.519 -3.694 27.367 1.00 92.94 427 PRO A C 1
ATOM 3340 O O . PRO A 1 427 ? -23.632 -3.173 27.503 1.00 92.94 427 PRO A O 1
ATOM 3343 N N . ILE A 1 428 ? -21.423 -3.198 27.943 1.00 95.75 428 ILE A N 1
ATOM 3344 C CA . ILE A 1 428 ? -21.412 -1.988 28.773 1.00 95.75 428 ILE A CA 1
ATOM 3345 C C . ILE A 1 428 ? -21.701 -0.772 27.891 1.00 95.75 428 ILE A C 1
ATOM 3347 O O . ILE A 1 428 ? -20.919 -0.463 27.001 1.00 95.75 428 ILE A O 1
ATOM 3351 N N . ARG A 1 429 ? -22.796 -0.046 28.136 1.00 96.06 429 ARG A N 1
ATOM 3352 C CA . ARG A 1 429 ? -23.114 1.196 27.405 1.00 96.06 429 ARG A CA 1
ATOM 3353 C C . ARG A 1 429 ? -22.532 2.412 28.118 1.00 96.06 429 ARG A C 1
ATOM 3355 O O . ARG A 1 429 ? -22.744 2.579 29.316 1.00 96.06 429 ARG A O 1
ATOM 3362 N N . ILE A 1 430 ? -21.866 3.293 27.374 1.00 96.56 430 ILE A N 1
ATOM 3363 C CA . ILE A 1 430 ? -21.255 4.500 27.945 1.00 96.56 430 ILE A CA 1
ATOM 3364 C C . ILE A 1 430 ? -22.327 5.537 28.290 1.00 96.56 430 ILE A C 1
ATOM 3366 O O . ILE A 1 430 ? -23.090 5.991 27.437 1.00 96.56 430 ILE A O 1
ATOM 3370 N N . SER A 1 431 ? -22.342 5.961 29.551 1.00 96.06 431 SER A N 1
ATOM 3371 C CA . SER A 1 431 ? -23.175 7.053 30.054 1.00 96.06 431 SER A CA 1
ATOM 3372 C C . SER A 1 431 ? -22.334 8.322 30.176 1.00 96.06 431 SER A C 1
ATOM 3374 O O . SER A 1 431 ? -21.684 8.561 31.190 1.00 96.06 431 SER A O 1
ATOM 3376 N N . TRP A 1 432 ? -22.328 9.155 29.131 1.00 96.31 432 TRP A N 1
ATOM 3377 C CA . TRP A 1 432 ? -21.498 10.370 29.084 1.00 96.31 432 TRP A CA 1
ATOM 3378 C C . TRP A 1 432 ? -21.823 11.371 30.203 1.00 96.31 432 TRP A C 1
ATOM 3380 O O . TRP A 1 432 ? -20.919 11.956 30.790 1.00 96.31 432 TRP A O 1
ATOM 3390 N N . LYS A 1 433 ? -23.107 11.512 30.560 1.00 94.62 433 LYS A N 1
ATOM 3391 C CA . LYS A 1 433 ? -23.565 12.423 31.628 1.00 94.62 433 LYS A CA 1
ATOM 3392 C C . LYS A 1 433 ? -23.085 12.012 33.019 1.00 94.62 433 LYS A C 1
ATOM 3394 O O . LYS A 1 433 ? -22.893 12.869 33.873 1.00 94.62 433 LYS A O 1
ATOM 3399 N N . HIS A 1 434 ? -22.901 10.714 33.241 1.00 93.81 434 HIS A N 1
ATOM 3400 C CA . HIS A 1 434 ? -22.492 10.156 34.529 1.00 93.81 434 HIS A CA 1
ATOM 3401 C C . HIS A 1 434 ? -21.193 9.366 34.391 1.00 93.81 434 HIS A C 1
ATOM 3403 O O . HIS A 1 434 ? -20.991 8.385 35.098 1.00 93.81 434 HIS A O 1
ATOM 3409 N N . TYR A 1 435 ? -20.300 9.799 33.495 1.00 95.69 435 TYR A N 1
ATOM 3410 C CA . TYR A 1 435 ? -19.079 9.068 33.161 1.00 95.69 435 TYR A CA 1
ATOM 3411 C C . TYR A 1 435 ? -18.251 8.709 34.405 1.00 95.69 435 TYR A C 1
ATOM 3413 O O . TYR A 1 435 ? -17.794 7.578 34.550 1.00 95.69 435 TYR A O 1
ATOM 3421 N N . GLU A 1 436 ? -18.106 9.643 35.349 1.00 93.38 436 GLU A N 1
ATOM 3422 C CA . GLU A 1 436 ? -17.356 9.391 36.583 1.00 93.38 436 GLU A CA 1
ATOM 3423 C C . GLU A 1 436 ? -17.959 8.279 37.454 1.00 93.38 436 GLU A C 1
ATOM 3425 O O . GLU A 1 436 ? -17.211 7.532 38.076 1.00 93.38 436 GLU A O 1
ATOM 3430 N N . ILE A 1 437 ? -19.286 8.161 37.497 1.00 92.44 437 ILE A N 1
ATOM 3431 C CA . ILE A 1 437 ? -19.996 7.211 38.364 1.00 92.44 437 ILE A CA 1
ATOM 3432 C C . ILE A 1 437 ? -20.163 5.876 37.627 1.00 92.44 437 ILE A C 1
ATOM 3434 O O . ILE A 1 437 ? -19.703 4.826 38.075 1.00 92.44 437 ILE A O 1
ATOM 3438 N N . ASP A 1 438 ? -20.759 5.905 36.440 1.00 94.56 438 ASP A N 1
ATOM 3439 C CA . ASP A 1 438 ? -21.089 4.685 35.709 1.00 94.56 438 ASP A CA 1
ATOM 3440 C C . ASP A 1 438 ? -19.806 3.992 35.215 1.00 94.56 438 ASP A C 1
ATOM 3442 O O . ASP A 1 438 ? -19.627 2.795 35.418 1.00 94.56 438 ASP A O 1
ATOM 3446 N N . MET A 1 439 ? -18.838 4.728 34.655 1.00 96.25 439 MET A N 1
ATOM 3447 C CA . MET A 1 439 ? -17.630 4.098 34.101 1.00 96.25 439 MET A CA 1
ATOM 3448 C C . MET A 1 439 ? -16.544 3.860 35.156 1.00 96.25 439 MET A C 1
ATOM 3450 O O . MET A 1 439 ? -16.054 2.735 35.291 1.00 96.25 439 MET A O 1
ATOM 3454 N N . ARG A 1 440 ? -16.159 4.887 35.931 1.00 96.56 440 ARG A N 1
ATOM 3455 C CA . ARG A 1 440 ? -15.004 4.763 36.845 1.00 96.56 440 ARG A CA 1
ATOM 3456 C C . ARG A 1 440 ? -15.343 4.047 38.147 1.00 96.56 440 ARG A C 1
ATOM 3458 O O . ARG A 1 440 ? -14.499 3.312 38.655 1.00 96.56 440 ARG A O 1
ATOM 3465 N N . GLU A 1 441 ? -16.535 4.257 38.700 1.00 94.94 441 GLU A N 1
ATOM 3466 C CA . GLU A 1 441 ? -16.935 3.616 39.956 1.00 94.94 441 GLU A CA 1
ATOM 3467 C C . GLU A 1 441 ? -17.520 2.220 39.716 1.00 94.94 441 GLU A C 1
ATOM 3469 O O . GLU A 1 441 ? -17.025 1.248 40.293 1.00 94.94 441 GLU A O 1
ATOM 3474 N N . THR A 1 442 ? -18.522 2.109 38.837 1.00 95.00 442 THR A N 1
ATOM 3475 C CA . THR A 1 442 ? -19.234 0.838 38.610 1.00 95.00 442 THR A CA 1
ATOM 3476 C C . THR A 1 442 ? -18.392 -0.132 37.786 1.00 95.00 442 THR A C 1
ATOM 3478 O O . THR A 1 442 ? -18.126 -1.252 38.226 1.00 95.00 442 THR A O 1
ATOM 3481 N N . HIS A 1 443 ? -17.911 0.304 36.617 1.00 95.88 443 HIS A N 1
ATOM 3482 C CA . HIS A 1 443 ? -17.152 -0.559 35.703 1.00 95.88 443 HIS A CA 1
ATOM 3483 C C . HIS A 1 443 ? -15.637 -0.555 35.939 1.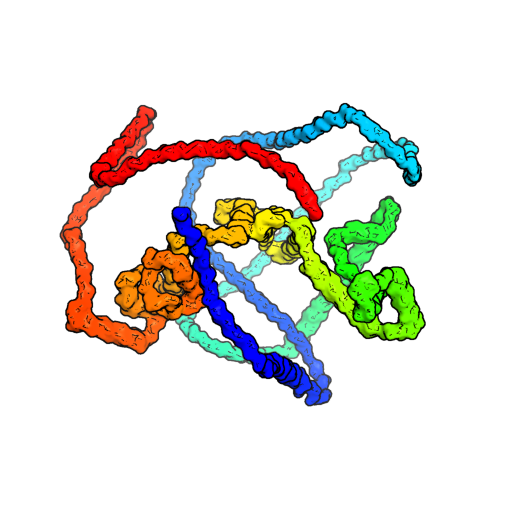00 95.88 443 HIS A C 1
ATOM 3485 O O . HIS A 1 443 ? -14.942 -1.417 35.408 1.00 95.88 443 HIS A O 1
ATOM 3491 N N . LYS A 1 444 ? -15.115 0.358 36.771 1.00 96.50 444 LYS A N 1
ATOM 3492 C CA . LYS A 1 444 ? -13.680 0.463 37.100 1.00 96.50 444 LYS A CA 1
ATOM 3493 C C . LYS A 1 444 ? -12.797 0.595 35.853 1.00 96.50 444 LYS A C 1
ATOM 3495 O O . LYS A 1 444 ? -11.673 0.095 35.842 1.00 96.50 444 LYS A O 1
ATOM 3500 N N . VAL A 1 445 ? -13.281 1.305 34.835 1.00 97.06 445 VAL A N 1
ATOM 3501 C CA . VAL A 1 445 ? -12.538 1.621 33.605 1.00 97.06 445 VAL A CA 1
ATOM 3502 C C . VAL A 1 445 ? -12.481 3.131 33.377 1.00 97.06 445 VAL A C 1
ATOM 3504 O O . VAL A 1 445 ? -13.391 3.868 33.760 1.00 97.06 445 VAL A O 1
ATOM 3507 N N . GLN A 1 446 ? -11.395 3.605 32.768 1.00 97.69 446 GLN A N 1
ATOM 3508 C CA . GLN A 1 446 ? -11.228 5.001 32.365 1.00 97.69 446 GLN A CA 1
ATOM 3509 C C . GLN A 1 446 ? -10.574 5.096 30.988 1.00 97.69 446 GLN A C 1
ATOM 3511 O O . GLN A 1 446 ? -9.751 4.259 30.627 1.00 97.69 446 GLN A O 1
ATOM 3516 N N . ILE A 1 447 ? -10.927 6.133 30.236 1.00 98.19 447 ILE A N 1
ATOM 3517 C CA . ILE A 1 447 ? -10.220 6.524 29.020 1.00 98.19 447 ILE A CA 1
ATOM 3518 C C . ILE A 1 447 ? -8.924 7.231 29.425 1.00 98.19 447 ILE A C 1
ATOM 3520 O O . ILE A 1 447 ? -8.960 8.208 30.177 1.00 98.19 447 ILE A O 1
ATOM 3524 N N . VAL A 1 448 ? -7.794 6.736 28.932 1.00 98.06 448 VAL A N 1
ATOM 3525 C CA . VAL A 1 448 ? -6.464 7.332 29.109 1.00 98.06 448 VAL A CA 1
ATOM 3526 C C . VAL A 1 448 ? -6.118 8.140 27.857 1.00 98.06 448 VAL A C 1
ATOM 3528 O O . VAL A 1 448 ? -6.523 7.764 26.760 1.00 98.06 448 VAL A O 1
ATOM 3531 N N . ASN A 1 449 ? -5.397 9.256 28.029 1.00 97.94 449 ASN A N 1
ATOM 3532 C CA . ASN A 1 449 ? -4.958 10.160 26.952 1.00 97.94 449 ASN A CA 1
ATOM 3533 C C . ASN A 1 449 ? -6.096 10.687 26.059 1.00 97.94 449 ASN A C 1
ATOM 3535 O O . ASN A 1 449 ? -5.981 10.727 24.834 1.00 97.94 449 ASN A O 1
ATOM 3539 N N . TRP A 1 450 ? -7.215 11.096 26.661 1.00 98.00 450 TRP A N 1
ATOM 3540 C CA . TRP A 1 450 ? -8.269 11.778 25.912 1.00 98.00 450 TRP A CA 1
ATOM 3541 C C . TRP A 1 450 ? -7.713 13.068 25.270 1.00 98.00 450 TRP A C 1
ATOM 3543 O O . TRP A 1 450 ? -7.106 13.865 25.984 1.00 98.00 450 TRP A O 1
ATOM 3553 N N . PRO A 1 451 ? -7.897 13.299 23.955 1.00 97.94 451 PRO A N 1
ATOM 3554 C CA . PRO A 1 451 ? -7.191 14.366 23.237 1.00 97.94 451 PRO A CA 1
ATOM 3555 C C . PRO A 1 451 ? -7.744 15.779 23.477 1.00 97.94 451 PRO A C 1
ATOM 3557 O O . PRO A 1 451 ? -7.186 16.741 22.956 1.00 97.94 451 PRO A O 1
ATOM 3560 N N . LEU A 1 452 ? -8.845 15.919 24.220 1.00 97.94 452 LEU A N 1
ATOM 3561 C CA . LEU A 1 452 ? -9.450 17.210 24.556 1.00 97.94 452 LEU A CA 1
ATOM 3562 C C . LEU A 1 452 ? -9.342 17.484 26.057 1.00 97.94 452 LEU A C 1
ATOM 3564 O O . LEU A 1 452 ? -9.270 16.561 26.863 1.00 97.94 452 LEU A O 1
ATOM 3568 N N . ASP A 1 453 ? -9.459 18.748 26.454 1.00 97.69 453 ASP A N 1
ATOM 3569 C CA . ASP A 1 453 ? -9.379 19.135 27.871 1.00 97.69 453 ASP A CA 1
ATOM 3570 C C . ASP A 1 453 ? -10.502 18.532 28.731 1.00 97.69 453 ASP A C 1
ATOM 3572 O O . ASP A 1 453 ? -10.355 18.343 29.939 1.00 97.69 453 ASP A O 1
ATOM 3576 N N . LYS A 1 454 ? -11.665 18.262 28.122 1.00 96.62 454 LYS A N 1
ATOM 3577 C CA . LYS A 1 454 ? -12.850 17.732 28.805 1.00 96.62 454 LYS A CA 1
ATOM 3578 C C . LYS A 1 454 ? -13.417 16.535 28.056 1.00 96.62 454 LYS A C 1
ATOM 3580 O O . LYS A 1 454 ? -13.600 16.572 26.839 1.00 96.62 454 LYS A O 1
ATOM 3585 N N . ILE A 1 455 ? -13.757 15.494 28.812 1.00 97.19 455 ILE A N 1
ATOM 3586 C CA . ILE A 1 455 ? -14.457 14.318 28.294 1.00 97.19 455 ILE A CA 1
ATOM 3587 C C . ILE A 1 455 ? -15.918 14.707 28.065 1.00 97.19 455 ILE A C 1
ATOM 3589 O O . ILE A 1 455 ? -16.638 15.023 29.012 1.00 97.19 455 ILE A O 1
ATOM 3593 N N . LYS A 1 456 ? -16.335 14.713 26.800 1.00 97.44 456 LYS A N 1
ATOM 3594 C CA . LYS A 1 456 ? -17.703 15.004 26.356 1.00 97.44 456 LYS A CA 1
ATOM 3595 C C . LYS A 1 456 ? -18.199 13.882 25.458 1.00 97.44 456 LYS A C 1
ATOM 3597 O O . LYS A 1 456 ? -17.396 13.136 24.899 1.00 97.44 456 LYS A O 1
ATOM 3602 N N . SER A 1 457 ? -19.518 13.787 25.299 1.00 97.62 457 SER A N 1
ATOM 3603 C CA . SER A 1 457 ? -20.079 12.901 24.283 1.00 97.62 457 SER A CA 1
ATOM 3604 C C . SER A 1 457 ? -19.631 13.365 22.897 1.00 97.62 457 SER A C 1
ATOM 3606 O O . SER A 1 457 ? -19.703 14.568 22.644 1.00 97.62 457 SER A O 1
ATOM 3608 N N . PRO A 1 458 ? -19.231 12.464 21.981 1.00 97.88 458 PRO A N 1
ATOM 3609 C CA . PRO A 1 458 ? -18.898 12.856 20.615 1.00 97.88 458 PRO A CA 1
ATOM 3610 C C . PRO A 1 458 ? -20.010 13.671 19.943 1.00 97.88 458 PRO A C 1
ATOM 3612 O O . PRO A 1 458 ? -19.716 14.630 19.246 1.00 97.88 458 PRO A O 1
ATOM 3615 N N . ALA A 1 459 ? -21.280 13.364 20.228 1.00 97.69 459 ALA A N 1
ATOM 3616 C CA . ALA A 1 459 ? -22.435 14.095 19.701 1.00 97.69 459 ALA A CA 1
ATOM 3617 C C . ALA A 1 459 ? -22.560 15.553 20.196 1.00 97.69 459 ALA A C 1
ATOM 3619 O O . ALA A 1 459 ? -23.280 16.335 19.588 1.00 97.69 459 ALA A O 1
ATOM 3620 N N . GLU A 1 460 ? -21.894 15.920 21.297 1.00 97.69 460 GLU A N 1
ATOM 3621 C CA . GLU A 1 460 ? -21.885 17.283 21.860 1.00 97.69 460 GLU A CA 1
ATOM 3622 C C . GLU A 1 460 ? -20.682 18.115 21.372 1.00 97.69 460 GLU A C 1
ATOM 3624 O O . GLU A 1 460 ? -20.467 19.234 21.842 1.00 97.69 460 GLU A O 1
ATOM 3629 N N . ILE A 1 461 ? -19.843 17.557 20.492 1.00 97.88 461 ILE A N 1
ATOM 3630 C CA . ILE A 1 461 ? -18.658 18.229 19.956 1.00 97.88 461 ILE A CA 1
ATOM 3631 C C . ILE A 1 461 ? -19.009 18.781 18.579 1.00 97.88 461 ILE A C 1
ATOM 3633 O O . ILE A 1 461 ? -19.156 18.020 17.628 1.00 97.88 461 ILE A O 1
ATOM 3637 N N . ASP A 1 462 ? -19.123 20.102 18.470 1.00 96.81 462 ASP A N 1
ATOM 3638 C CA . ASP A 1 462 ? -19.479 20.766 17.206 1.00 96.81 462 ASP A CA 1
ATOM 3639 C C . ASP A 1 462 ? -18.270 20.956 16.271 1.00 96.81 462 ASP A C 1
ATOM 3641 O O . ASP A 1 462 ? -18.414 21.078 15.056 1.00 96.81 462 ASP A O 1
ATOM 3645 N N . SER A 1 463 ? -17.060 20.973 16.836 1.00 96.88 463 SER A N 1
ATOM 3646 C CA . SER A 1 463 ? -15.808 21.169 16.102 1.00 96.88 463 SER A CA 1
ATOM 3647 C C . SER A 1 463 ? -15.400 19.894 15.362 1.00 96.88 463 SER A C 1
ATOM 3649 O O . SER A 1 463 ? -15.062 18.880 15.980 1.00 96.88 463 SER A O 1
ATOM 3651 N N . ILE A 1 464 ? -15.399 19.955 14.027 1.00 94.81 464 ILE A N 1
ATOM 3652 C CA . ILE A 1 464 ? -15.012 18.838 13.149 1.00 94.81 464 ILE A CA 1
ATOM 3653 C C . ILE A 1 464 ? -13.579 18.380 13.447 1.00 94.81 464 ILE A C 1
ATOM 3655 O O . ILE A 1 464 ? -13.322 17.178 13.541 1.00 94.81 464 ILE A O 1
ATOM 3659 N N . ASP A 1 465 ? -12.655 19.319 13.656 1.00 95.75 465 ASP A N 1
ATOM 3660 C CA . ASP A 1 465 ? -11.251 19.000 13.925 1.00 95.75 465 ASP A CA 1
ATOM 3661 C C . ASP A 1 465 ? -11.071 18.281 15.264 1.00 95.75 465 ASP A C 1
ATOM 3663 O O . ASP A 1 465 ? -10.239 17.381 15.379 1.00 95.75 465 ASP A O 1
ATOM 3667 N N . ASP A 1 466 ? -11.883 18.609 16.268 1.00 97.75 466 ASP A N 1
ATOM 3668 C CA . ASP A 1 466 ? -11.824 17.940 17.567 1.00 97.75 466 ASP A CA 1
ATOM 3669 C C . ASP A 1 466 ? -12.398 16.521 17.508 1.00 97.75 466 ASP A C 1
ATOM 3671 O O . ASP A 1 466 ? -11.829 15.606 18.108 1.00 97.75 466 ASP A O 1
ATOM 3675 N N . ILE A 1 467 ? -13.458 16.293 16.722 1.00 97.62 467 ILE A N 1
ATOM 3676 C CA . ILE A 1 467 ? -13.957 14.934 16.468 1.00 97.62 467 ILE A CA 1
ATOM 3677 C C . ILE A 1 467 ? -12.900 14.116 15.714 1.00 97.62 467 ILE A C 1
ATOM 3679 O O . ILE A 1 467 ? -12.636 12.970 16.080 1.00 97.62 467 ILE A O 1
ATOM 3683 N N . ARG A 1 468 ? -12.231 14.706 14.713 1.00 96.31 468 ARG A N 1
ATOM 3684 C CA . ARG A 1 468 ? -11.134 14.045 13.984 1.00 96.31 468 ARG A CA 1
ATOM 3685 C C . ARG A 1 468 ? -9.973 13.678 14.897 1.00 96.31 468 ARG A C 1
ATOM 3687 O O . ARG A 1 468 ? -9.466 12.564 14.785 1.00 96.31 468 ARG A O 1
ATOM 3694 N N . LYS A 1 469 ? -9.578 14.557 15.824 1.00 97.50 469 LYS A N 1
ATOM 3695 C CA . LYS A 1 469 ? -8.552 14.245 16.834 1.00 97.50 469 LYS A CA 1
ATOM 3696 C C . LYS A 1 469 ? -8.958 13.049 17.692 1.00 97.50 469 LYS A C 1
ATOM 3698 O O . LYS A 1 469 ? -8.121 12.188 17.944 1.00 97.50 469 LYS A O 1
ATOM 3703 N N . ILE A 1 470 ? -10.227 12.958 18.098 1.00 98.06 470 ILE A N 1
ATOM 3704 C CA . ILE A 1 470 ? -10.747 11.800 18.843 1.00 98.06 470 ILE A CA 1
ATOM 3705 C C . ILE A 1 470 ? -10.675 10.528 17.995 1.00 98.06 470 ILE A C 1
ATOM 3707 O O . ILE A 1 470 ? -10.115 9.532 18.452 1.00 98.06 470 ILE A O 1
ATOM 3711 N N . CYS A 1 471 ? -11.184 10.558 16.760 1.00 97.12 471 CYS A N 1
ATOM 3712 C CA . CYS A 1 471 ? -11.115 9.423 15.839 1.00 97.12 471 CYS A CA 1
ATOM 3713 C C . CYS A 1 471 ? -9.668 8.952 15.638 1.00 97.12 471 CYS A C 1
ATOM 3715 O O . CYS A 1 471 ? -9.368 7.770 15.796 1.00 97.12 471 CYS A O 1
ATOM 3717 N N . LEU A 1 472 ? -8.752 9.880 15.346 1.00 96.75 472 LEU A N 1
ATOM 3718 C CA . LEU A 1 472 ? -7.334 9.590 15.146 1.00 96.75 472 LEU A CA 1
ATOM 3719 C C . LEU A 1 472 ? -6.698 8.997 16.410 1.00 96.75 472 LEU A C 1
ATOM 3721 O O . LEU A 1 472 ? -5.935 8.037 16.313 1.00 96.75 472 LEU A O 1
ATOM 3725 N N . ALA A 1 473 ? -7.031 9.523 17.590 1.00 98.19 473 ALA A N 1
ATOM 3726 C CA . ALA A 1 473 ? -6.468 9.048 18.847 1.00 98.19 473 ALA A CA 1
ATOM 3727 C C . ALA A 1 473 ? -6.885 7.604 19.170 1.00 98.19 473 ALA A C 1
ATOM 3729 O O . ALA A 1 473 ? -6.053 6.807 19.595 1.00 98.19 473 ALA A O 1
ATOM 3730 N N . PHE A 1 474 ? -8.139 7.229 18.899 1.00 97.69 474 PHE A N 1
ATOM 3731 C CA . PHE A 1 474 ? -8.596 5.845 19.074 1.00 97.69 474 PHE A CA 1
ATOM 3732 C C . PHE A 1 474 ? -8.087 4.906 17.973 1.00 97.69 474 PHE A C 1
ATOM 3734 O O . PHE A 1 474 ? -7.742 3.766 18.270 1.00 97.69 474 PHE A O 1
ATOM 3741 N N . ARG A 1 475 ? -7.981 5.368 16.716 1.00 96.62 475 ARG A N 1
ATOM 3742 C CA . ARG A 1 475 ? -7.427 4.561 15.609 1.00 96.62 475 ARG A CA 1
ATOM 3743 C C . ARG A 1 475 ? -5.942 4.255 15.797 1.00 96.62 475 ARG A C 1
ATOM 3745 O O . ARG A 1 475 ? -5.510 3.142 15.526 1.00 96.62 475 ARG A O 1
ATOM 3752 N N . THR A 1 476 ? -5.164 5.237 16.247 1.00 97.19 476 THR A N 1
ATOM 3753 C CA . THR A 1 476 ? -3.723 5.067 16.510 1.00 97.19 476 THR A CA 1
ATOM 3754 C C . THR A 1 476 ? -3.445 4.381 17.849 1.00 97.19 476 THR A C 1
ATOM 3756 O O . THR A 1 476 ? -2.317 3.966 18.097 1.00 97.19 476 THR A O 1
ATOM 3759 N N . GLY A 1 477 ? -4.460 4.251 18.710 1.00 97.31 477 GLY A N 1
ATOM 3760 C CA . GLY A 1 477 ? -4.328 3.690 20.051 1.00 97.31 477 GLY A CA 1
ATOM 3761 C C . GLY A 1 477 ? -3.667 4.632 21.058 1.00 97.31 477 GLY A C 1
ATOM 3762 O O . GLY A 1 477 ? -3.312 4.186 22.146 1.00 97.31 477 GLY A O 1
ATOM 3763 N N . THR A 1 478 ? -3.499 5.923 20.742 1.00 97.88 478 THR A N 1
ATOM 3764 C CA . THR A 1 478 ? -3.013 6.903 21.726 1.00 97.88 478 THR A CA 1
ATOM 3765 C C . THR A 1 478 ? -4.029 7.094 22.844 1.00 97.88 478 THR A C 1
ATOM 3767 O O . THR A 1 478 ? -3.632 7.108 24.009 1.00 97.88 478 THR A O 1
ATOM 3770 N N . ALA A 1 479 ? -5.321 7.158 22.497 1.00 98.44 479 ALA A N 1
ATOM 3771 C CA . ALA A 1 479 ? -6.437 7.097 23.430 1.00 98.44 479 ALA A CA 1
ATOM 3772 C C . ALA A 1 479 ? -7.002 5.675 23.481 1.00 98.44 479 ALA A C 1
ATOM 3774 O O . ALA A 1 479 ? -7.340 5.082 22.457 1.00 98.44 479 ALA A O 1
ATOM 3775 N N . TYR A 1 480 ? -7.123 5.130 24.686 1.00 98.06 480 TYR A N 1
ATOM 3776 C CA . TYR A 1 480 ? -7.606 3.770 24.898 1.00 98.06 480 TYR A CA 1
ATOM 3777 C C . TYR A 1 480 ? -8.287 3.639 26.258 1.00 98.06 480 TYR A C 1
ATOM 3779 O O . TYR A 1 480 ? -8.119 4.464 27.160 1.00 98.06 480 TYR A O 1
ATOM 3787 N N . TRP A 1 481 ? -9.075 2.580 26.408 1.00 97.88 481 TRP A N 1
ATOM 3788 C CA . TRP A 1 481 ? -9.663 2.220 27.688 1.00 97.88 481 TRP A CA 1
ATOM 3789 C C . TRP A 1 481 ? -8.650 1.456 28.538 1.00 97.88 481 TRP A C 1
ATOM 3791 O O . TRP A 1 481 ? -8.069 0.473 28.084 1.00 97.88 481 TRP A O 1
ATOM 3801 N N . ALA A 1 482 ? -8.472 1.877 29.786 1.00 97.56 482 ALA A N 1
ATOM 3802 C CA . ALA A 1 482 ? -7.639 1.191 30.760 1.00 97.56 482 ALA A CA 1
ATOM 3803 C C . ALA A 1 482 ? -8.453 0.834 32.015 1.00 97.56 482 ALA A C 1
ATOM 3805 O O . ALA A 1 482 ? -9.249 1.656 32.492 1.00 97.56 482 ALA A O 1
ATOM 3806 N N . PRO A 1 483 ? -8.259 -0.366 32.591 1.00 97.00 483 PRO A N 1
ATOM 3807 C CA . PRO A 1 483 ? -8.799 -0.675 33.907 1.00 97.00 483 PRO A CA 1
ATOM 3808 C C . PRO A 1 483 ? -8.140 0.223 34.962 1.00 97.00 483 PRO A C 1
ATOM 3810 O O . PRO A 1 483 ? -6.931 0.446 34.934 1.00 97.00 483 PRO A O 1
ATOM 3813 N N . LEU A 1 484 ? -8.922 0.720 35.923 1.00 97.75 484 LEU A N 1
ATOM 3814 C CA . LEU A 1 484 ? -8.376 1.514 37.022 1.00 97.75 484 LEU A CA 1
ATOM 3815 C C . LEU A 1 484 ? -7.444 0.657 37.883 1.00 97.75 484 LEU A C 1
ATOM 3817 O O . LEU A 1 484 ? -7.789 -0.456 38.318 1.00 97.75 484 LEU A O 1
ATOM 3821 N N . THR A 1 485 ? -6.298 1.230 38.232 1.00 97.75 485 THR A N 1
ATOM 3822 C CA . THR A 1 485 ? -5.386 0.644 39.215 1.00 97.75 485 THR A CA 1
ATOM 3823 C C . THR A 1 485 ? -6.047 0.592 40.601 1.00 97.75 485 THR A C 1
ATOM 3825 O O . THR A 1 485 ? -6.943 1.390 40.907 1.00 97.75 485 THR A O 1
ATOM 3828 N N . PRO A 1 486 ? -5.632 -0.318 41.502 1.00 97.69 486 PRO A N 1
ATOM 3829 C CA . PRO A 1 486 ? -6.203 -0.399 42.849 1.00 97.69 486 PRO A CA 1
ATOM 3830 C C . PRO A 1 486 ? -6.116 0.919 43.641 1.00 97.69 486 PRO A C 1
ATOM 3832 O O . PRO A 1 486 ? -7.020 1.232 44.418 1.00 97.69 486 PRO A O 1
ATOM 3835 N N . ALA A 1 487 ? -5.059 1.710 43.429 1.00 97.50 487 ALA A N 1
ATOM 3836 C CA . ALA A 1 487 ? -4.888 3.020 44.056 1.00 97.50 487 ALA A CA 1
ATOM 3837 C C . ALA A 1 487 ? -5.911 4.043 43.537 1.00 97.50 487 ALA A C 1
ATOM 3839 O O . ALA A 1 487 ? -6.557 4.736 44.329 1.00 97.50 487 ALA A O 1
ATOM 3840 N N . GLU A 1 488 ? -6.123 4.094 42.221 1.00 97.38 488 GLU A N 1
ATOM 3841 C CA . GLU A 1 488 ? -7.131 4.964 41.612 1.00 97.38 488 GLU A CA 1
ATOM 3842 C C . GLU A 1 488 ? -8.544 4.562 42.026 1.00 97.38 488 GLU A C 1
ATOM 3844 O O . GLU A 1 488 ? -9.340 5.434 42.365 1.00 97.38 488 GLU A O 1
ATOM 3849 N N . ARG A 1 489 ? -8.849 3.258 42.103 1.00 97.50 489 ARG A N 1
ATOM 3850 C CA . ARG A 1 489 ? -10.143 2.773 42.613 1.00 97.50 489 ARG A CA 1
ATOM 3851 C C . ARG A 1 489 ? -10.412 3.280 44.027 1.00 97.50 489 ARG A C 1
ATOM 3853 O O . ARG A 1 489 ? -11.497 3.787 44.292 1.00 97.50 489 ARG A O 1
ATOM 3860 N N . LYS A 1 490 ? -9.422 3.201 44.928 1.00 97.19 490 LYS A N 1
ATOM 3861 C CA . LYS A 1 490 ? -9.539 3.742 46.295 1.00 97.19 490 LYS A CA 1
ATOM 3862 C C . LYS A 1 490 ? -9.770 5.255 46.281 1.00 97.19 490 LYS A C 1
ATOM 3864 O O . LYS A 1 490 ? -10.567 5.752 47.073 1.00 97.19 490 LYS A O 1
ATOM 3869 N N . LYS A 1 491 ? -9.105 5.993 45.385 1.00 97.12 491 LYS A N 1
ATOM 3870 C CA . LYS A 1 491 ? -9.304 7.442 45.224 1.00 97.12 491 LYS A CA 1
ATOM 3871 C C . LYS A 1 491 ? -10.723 7.763 44.747 1.00 97.12 491 LYS A C 1
ATOM 3873 O O . LYS A 1 491 ? -11.378 8.590 45.374 1.00 97.12 491 LYS A O 1
ATOM 3878 N N . VAL A 1 492 ? -11.217 7.067 43.721 1.00 96.00 492 VAL A N 1
ATOM 3879 C CA . VAL A 1 492 ? -12.591 7.216 43.211 1.00 96.00 492 VAL A CA 1
ATOM 3880 C C . VAL A 1 492 ? -13.609 6.899 44.309 1.00 96.00 492 VAL A C 1
ATOM 3882 O O . VAL A 1 492 ? -14.486 7.714 44.587 1.00 96.00 492 VAL A O 1
ATOM 3885 N N . GLN A 1 493 ? -13.434 5.793 45.036 1.00 95.12 493 GLN A N 1
ATOM 3886 C CA . GLN A 1 493 ? -14.299 5.440 46.166 1.00 95.12 493 GLN A CA 1
ATOM 3887 C C . GLN A 1 493 ? -14.311 6.512 47.264 1.00 95.12 493 GLN A C 1
ATOM 3889 O O . GLN A 1 493 ? -15.371 6.818 47.803 1.00 95.12 493 GLN A O 1
ATOM 3894 N N . ARG A 1 494 ? -13.159 7.113 47.596 1.00 96.06 494 ARG A N 1
ATOM 3895 C CA . ARG A 1 494 ? -13.094 8.225 48.562 1.00 96.06 494 ARG A CA 1
ATOM 3896 C C . ARG A 1 494 ? -13.842 9.455 48.059 1.00 96.06 494 ARG A C 1
ATOM 3898 O O . ARG A 1 494 ? -14.595 10.044 48.823 1.00 96.06 494 ARG A O 1
ATOM 3905 N N . THR A 1 495 ? -13.677 9.818 46.785 1.00 94.88 495 THR A N 1
ATOM 3906 C CA . THR A 1 495 ? -14.405 10.959 46.206 1.00 94.88 495 THR A CA 1
ATOM 3907 C C . THR A 1 495 ? -15.913 10.730 46.184 1.00 94.88 495 THR A C 1
ATOM 3909 O O . THR A 1 495 ? -16.670 11.658 46.453 1.00 94.88 495 THR A O 1
ATOM 3912 N N . VAL A 1 496 ? -16.358 9.494 45.940 1.00 91.50 496 VAL A N 1
ATOM 3913 C CA . VAL A 1 496 ? -17.781 9.144 45.981 1.00 91.50 496 VAL A CA 1
ATOM 3914 C C . VAL A 1 496 ? -18.314 9.201 47.411 1.00 91.50 496 VAL A C 1
ATOM 3916 O O . VAL A 1 496 ? -19.335 9.839 47.646 1.00 91.50 496 VAL A O 1
ATOM 3919 N N . LYS A 1 497 ? -17.601 8.620 48.386 1.00 93.25 497 LYS A N 1
ATOM 3920 C CA . LYS A 1 497 ? -17.975 8.710 49.809 1.00 93.25 497 LYS A CA 1
ATOM 3921 C C . LYS A 1 497 ? -18.091 10.161 50.281 1.00 93.25 497 LYS A C 1
ATOM 3923 O O . LYS A 1 497 ? -19.101 10.515 50.875 1.00 93.25 497 LYS A O 1
ATOM 3928 N N . ALA A 1 498 ? -17.137 11.017 49.916 1.00 95.00 498 ALA A N 1
ATOM 3929 C CA . ALA A 1 498 ? -17.184 12.441 50.248 1.00 95.00 498 ALA A CA 1
ATOM 3930 C C . ALA A 1 498 ? -18.399 13.162 49.624 1.00 95.00 498 ALA A C 1
ATOM 3932 O O . ALA A 1 498 ? -19.013 14.002 50.278 1.00 95.00 498 ALA A O 1
ATOM 3933 N N . ARG A 1 499 ? -18.795 12.820 48.386 1.00 91.75 499 ARG A N 1
ATOM 3934 C CA . ARG A 1 499 ? -20.034 13.338 47.763 1.00 91.75 499 ARG A CA 1
ATOM 3935 C C . ARG A 1 499 ? -21.295 12.856 48.487 1.00 91.75 499 ARG A C 1
ATOM 3937 O O . ARG A 1 499 ? -22.264 13.602 48.605 1.00 91.75 499 ARG A O 1
ATOM 3944 N N . LEU A 1 500 ? -21.290 11.618 48.983 1.00 90.81 500 LEU A N 1
ATOM 3945 C CA . LEU A 1 500 ? -22.401 11.074 49.765 1.00 90.81 500 LEU A CA 1
ATOM 3946 C C . LEU A 1 500 ? -22.522 11.752 51.138 1.00 90.81 500 LEU A C 1
ATOM 3948 O O . LEU A 1 500 ? -23.644 12.014 51.574 1.00 90.81 500 LEU A O 1
ATOM 3952 N N . GLU A 1 501 ? -21.396 12.043 51.793 1.00 94.75 501 GLU A N 1
ATOM 3953 C CA . GLU A 1 501 ? -21.325 12.734 53.090 1.00 94.75 501 GLU A CA 1
ATOM 3954 C C . GLU A 1 501 ? -21.710 14.213 52.985 1.00 94.75 501 GLU A C 1
ATOM 3956 O O . GLU A 1 501 ? -22.415 14.723 53.851 1.00 94.75 501 GLU A O 1
ATOM 3961 N N . SER A 1 502 ? -21.344 14.891 51.892 1.00 95.38 502 SER A N 1
ATOM 3962 C CA . SER A 1 502 ? -21.737 16.286 51.642 1.00 95.38 502 SER A CA 1
ATOM 3963 C C . SER A 1 502 ? -23.215 16.461 51.265 1.00 95.38 502 SER A C 1
ATOM 3965 O O . SER A 1 502 ? -23.654 17.570 50.961 1.00 95.38 502 SER A O 1
ATOM 3967 N N . GLY A 1 503 ? -23.997 15.377 51.247 1.00 92.25 503 GLY A N 1
ATOM 3968 C CA . GLY A 1 503 ? -25.408 15.402 50.867 1.00 92.25 503 GLY A CA 1
ATOM 3969 C C . GLY A 1 503 ? -25.646 15.569 49.363 1.00 92.25 503 GLY A C 1
ATOM 3970 O O . GLY A 1 503 ? -26.800 15.596 48.935 1.00 92.25 503 GLY A O 1
ATOM 3971 N N . GLN A 1 504 ? -24.593 15.600 48.536 1.00 88.19 504 GLN A N 1
ATOM 3972 C CA . GLN A 1 504 ? -24.690 15.559 47.074 1.00 88.19 504 GLN A CA 1
ATOM 3973 C C . GLN A 1 504 ? -24.966 14.129 46.593 1.00 88.19 504 GLN A C 1
ATOM 3975 O O . GLN A 1 504 ? -24.232 13.547 45.794 1.00 88.19 504 GLN A O 1
ATOM 3980 N N . ARG A 1 505 ? -26.055 13.531 47.083 1.00 78.44 505 ARG A N 1
ATOM 3981 C CA . ARG A 1 505 ? -26.559 12.282 46.518 1.00 78.44 505 ARG A CA 1
ATOM 3982 C C . ARG A 1 505 ? -27.133 12.594 45.143 1.00 78.44 505 ARG A C 1
ATOM 3984 O O . ARG A 1 505 ? -27.976 13.485 45.012 1.00 78.44 505 ARG A O 1
ATOM 3991 N N . ALA A 1 506 ? -26.699 11.851 44.123 1.00 76.19 506 ALA A N 1
ATOM 3992 C CA . ALA A 1 506 ? -27.411 11.826 42.852 1.00 76.19 506 ALA A CA 1
ATOM 3993 C C . ALA A 1 506 ? -28.884 11.557 43.175 1.00 76.19 506 ALA A C 1
ATOM 3995 O O . ALA A 1 506 ? -29.182 10.597 43.891 1.00 76.19 506 ALA A O 1
ATOM 3996 N N . LYS A 1 507 ? -29.781 12.454 42.741 1.00 80.69 507 LYS A N 1
ATOM 3997 C CA . LYS A 1 507 ? -31.211 12.326 43.038 1.00 80.69 507 LYS A CA 1
ATOM 3998 C C . LYS A 1 507 ? -31.616 10.903 42.650 1.00 80.69 507 LYS A C 1
ATOM 4000 O O . LYS A 1 507 ? -31.439 10.566 41.474 1.00 80.69 507 LYS A O 1
ATOM 4005 N N . PRO A 1 508 ? -32.086 10.065 43.597 1.00 80.38 508 PRO A N 1
ATOM 4006 C CA . PRO A 1 508 ? -32.505 8.717 43.259 1.00 80.38 508 PRO A CA 1
ATOM 4007 C C . PRO A 1 508 ? -33.496 8.848 42.112 1.00 80.38 508 PRO A C 1
ATOM 4009 O O . PRO A 1 508 ? -34.381 9.710 42.154 1.00 80.38 508 PRO A O 1
ATOM 4012 N N . ARG A 1 509 ? -33.271 8.081 41.039 1.00 79.81 509 ARG A N 1
ATOM 4013 C CA . ARG A 1 509 ? -34.121 8.139 39.850 1.00 79.81 509 ARG A CA 1
ATOM 4014 C C . ARG A 1 509 ? -35.557 8.014 40.338 1.00 79.81 509 ARG A C 1
ATOM 4016 O O . ARG A 1 509 ? -35.867 7.021 40.992 1.00 79.81 509 ARG A O 1
ATOM 4023 N N . ALA A 1 510 ? -36.377 9.036 40.073 1.00 85.50 510 ALA A N 1
ATOM 4024 C CA . ALA A 1 510 ? -37.749 9.071 40.556 1.00 85.50 510 ALA A CA 1
ATOM 4025 C C . ALA A 1 510 ? -38.397 7.722 40.247 1.00 85.50 510 ALA A C 1
ATOM 4027 O O . ALA A 1 510 ? -38.343 7.264 39.096 1.00 85.50 510 ALA A O 1
ATOM 4028 N N . GLN A 1 511 ? -38.916 7.065 41.288 1.00 88.81 511 GLN A N 1
ATOM 4029 C CA . GLN A 1 511 ? -39.658 5.828 41.120 1.00 88.81 511 GLN A CA 1
ATOM 4030 C C . GLN A 1 511 ? -40.735 6.135 40.089 1.00 88.81 511 GLN A C 1
ATOM 4032 O O . GLN A 1 511 ? -41.489 7.099 40.239 1.00 88.81 511 GLN A O 1
ATOM 4037 N N . ARG A 1 512 ? -40.702 5.413 38.966 1.00 83.06 512 ARG A N 1
ATOM 4038 C CA . ARG A 1 512 ? -41.637 5.695 37.884 1.00 83.06 512 ARG A CA 1
ATOM 4039 C C . ARG A 1 512 ? -43.048 5.587 38.462 1.00 83.06 512 ARG A C 1
ATOM 4041 O O . ARG A 1 512 ? -43.297 4.691 39.262 1.00 83.06 512 ARG A O 1
ATOM 4048 N N . SER A 1 513 ? -43.952 6.486 38.089 1.00 85.75 513 SER A N 1
ATOM 4049 C CA . SER A 1 513 ? -45.322 6.495 38.620 1.00 85.75 513 SER A CA 1
ATOM 4050 C C . SER A 1 513 ? -46.101 5.209 38.308 1.00 85.75 513 SER A C 1
ATOM 4052 O O . SER A 1 513 ? -47.093 4.925 38.967 1.00 85.75 513 SER A O 1
ATOM 4054 N N . ASP A 1 514 ? -45.639 4.413 37.340 1.00 80.75 514 ASP A N 1
ATOM 4055 C CA . ASP A 1 514 ? -46.160 3.085 37.008 1.00 80.75 514 ASP A CA 1
ATOM 4056 C C . ASP A 1 514 ? -45.522 1.946 37.826 1.00 80.75 514 ASP A C 1
ATOM 4058 O O . ASP A 1 514 ? -45.974 0.805 37.745 1.00 80.75 514 ASP A O 1
ATOM 4062 N N . CYS A 1 515 ? -44.491 2.225 38.628 1.00 78.81 515 CYS A N 1
ATOM 4063 C CA . CYS A 1 515 ? -43.828 1.248 39.486 1.00 78.81 515 CYS A CA 1
ATOM 4064 C C . CYS A 1 515 ? -44.739 0.895 40.670 1.00 78.81 515 CYS A C 1
ATOM 4066 O O . CYS A 1 515 ? -44.700 1.544 41.715 1.00 78.81 515 CYS A O 1
ATOM 4068 N N . GLY A 1 516 ? -45.581 -0.119 40.471 1.00 82.00 516 GLY A N 1
ATOM 4069 C CA . GLY A 1 516 ? -46.578 -0.591 41.435 1.00 82.00 516 GLY A CA 1
ATOM 4070 C C . GLY A 1 516 ? -48.003 -0.604 40.884 1.00 82.00 516 GLY A C 1
ATOM 4071 O O . GLY A 1 516 ? -48.870 -1.231 41.484 1.00 82.00 516 GLY A O 1
ATOM 4072 N N . ILE A 1 517 ? -48.250 0.018 39.725 1.00 79.12 517 ILE A N 1
ATOM 4073 C CA . ILE A 1 517 ? -49.529 -0.139 39.031 1.00 79.12 517 ILE A CA 1
ATOM 4074 C C . ILE A 1 517 ? -49.453 -1.466 38.268 1.00 79.12 517 ILE A C 1
ATOM 4076 O O . ILE A 1 517 ? -48.635 -1.576 37.347 1.00 79.12 517 ILE A O 1
ATOM 4080 N N . PRO A 1 518 ? -50.260 -2.485 38.626 1.00 76.44 518 PRO A N 1
ATOM 4081 C CA . PRO A 1 518 ? -50.315 -3.714 37.854 1.00 76.44 518 PRO A CA 1
ATOM 4082 C C . PRO A 1 518 ? -50.710 -3.328 36.433 1.00 76.44 518 PRO A C 1
ATOM 4084 O O . PRO A 1 518 ? -51.804 -2.814 36.195 1.00 76.44 518 PRO A O 1
ATOM 4087 N N . ARG A 1 519 ? -49.788 -3.514 35.483 1.00 77.81 519 ARG A N 1
ATOM 4088 C CA . ARG A 1 519 ? -50.104 -3.347 34.067 1.00 77.81 519 ARG A CA 1
ATOM 4089 C C . ARG A 1 519 ? -51.227 -4.330 33.790 1.00 77.81 519 ARG A C 1
ATOM 4091 O O . ARG A 1 519 ? -51.007 -5.537 33.881 1.00 77.81 519 ARG A O 1
ATOM 4098 N N . GLY A 1 520 ? -52.432 -3.804 33.558 1.00 75.25 520 GLY A N 1
ATOM 4099 C CA . GLY A 1 520 ? -53.590 -4.625 33.231 1.00 75.25 520 GLY A CA 1
ATOM 4100 C C . GLY A 1 520 ? -53.169 -5.611 32.154 1.00 75.25 520 GLY A C 1
ATOM 4101 O O . GLY A 1 520 ? -52.461 -5.203 31.228 1.00 75.25 520 GLY A O 1
ATOM 4102 N N . ARG A 1 521 ? -53.516 -6.897 32.336 1.00 70.88 521 ARG A N 1
ATOM 4103 C CA . ARG A 1 521 ? -53.221 -7.959 31.366 1.00 70.88 521 ARG A CA 1
ATOM 4104 C C . ARG A 1 521 ? -53.499 -7.375 29.990 1.00 70.88 521 ARG A C 1
ATOM 4106 O O . ARG A 1 521 ? -54.645 -7.027 29.708 1.00 70.88 521 ARG A O 1
ATOM 4113 N N . GLN A 1 522 ? -52.453 -7.183 29.183 1.00 66.19 522 GLN A N 1
ATOM 4114 C CA . GLN A 1 522 ? -52.657 -6.904 27.773 1.00 66.19 522 GLN A CA 1
ATOM 4115 C C . GLN A 1 522 ? -53.442 -8.108 27.292 1.00 66.19 522 GLN A C 1
ATOM 4117 O O . GLN A 1 522 ? -52.895 -9.206 27.263 1.00 66.19 522 GLN A O 1
ATOM 4122 N N . ALA A 1 523 ? -54.743 -7.916 27.069 1.00 65.25 523 ALA A N 1
ATOM 4123 C CA . ALA A 1 523 ? -55.583 -8.935 26.489 1.00 65.25 523 ALA A CA 1
ATOM 4124 C C . ALA A 1 523 ? -54.856 -9.352 25.219 1.00 65.25 523 ALA A C 1
ATOM 4126 O O . ALA A 1 523 ? -54.668 -8.528 24.317 1.00 65.25 523 ALA A O 1
ATOM 4127 N N . GLU A 1 524 ? -54.337 -10.577 25.229 1.00 61.53 524 GLU A N 1
ATOM 4128 C CA . GLU A 1 524 ? -53.758 -11.207 24.064 1.00 61.53 524 GLU A CA 1
ATOM 4129 C C . GLU A 1 524 ? -54.840 -11.094 23.001 1.00 61.53 524 GLU A C 1
ATOM 4131 O O . GLU A 1 524 ? -55.884 -11.744 23.072 1.00 61.53 524 GLU A O 1
ATOM 4136 N N . LYS A 1 525 ? -54.655 -10.159 22.063 1.00 62.88 525 LYS A N 1
ATOM 4137 C CA . LYS A 1 525 ? -55.413 -10.160 20.824 1.00 62.88 525 LYS A CA 1
ATOM 4138 C C . LYS A 1 525 ? -54.993 -11.452 20.148 1.00 62.88 525 LYS A C 1
ATOM 4140 O O . LYS A 1 525 ? -54.008 -11.469 19.414 1.00 62.88 525 LYS A O 1
ATOM 4145 N N . HIS A 1 526 ? -55.718 -12.523 20.458 1.00 52.59 526 HIS A N 1
ATOM 4146 C CA . HIS A 1 526 ? -55.802 -13.699 19.626 1.00 52.59 526 HIS A CA 1
ATOM 4147 C C . HIS A 1 526 ? -56.018 -13.176 18.211 1.00 52.59 526 HIS A C 1
ATOM 4149 O O . HIS A 1 526 ? -57.047 -12.570 17.904 1.00 52.59 526 HIS A O 1
ATOM 4155 N N . LYS A 1 527 ? -54.979 -13.312 17.385 1.00 54.22 527 LYS A N 1
ATOM 4156 C CA . LYS A 1 527 ? -55.126 -13.261 15.941 1.00 54.22 527 LYS A CA 1
ATOM 4157 C C . LYS A 1 527 ? -56.055 -14.422 15.622 1.00 54.22 527 LYS A C 1
ATOM 4159 O O . LYS A 1 527 ? -55.627 -15.568 15.643 1.00 54.22 527 LYS A O 1
ATOM 4164 N N . ALA A 1 528 ? -57.339 -14.122 15.474 1.00 53.91 528 ALA A N 1
ATOM 4165 C CA . ALA A 1 528 ? -58.239 -15.027 14.802 1.00 53.91 528 ALA A CA 1
ATOM 4166 C C . ALA A 1 528 ? -57.716 -15.141 13.369 1.00 53.91 528 ALA A C 1
ATOM 4168 O O . ALA A 1 528 ? -57.605 -14.135 12.662 1.00 53.91 528 ALA A O 1
ATOM 4169 N N . ASP A 1 529 ? -57.319 -16.354 13.007 1.00 54.62 529 ASP A N 1
ATOM 4170 C CA . ASP A 1 529 ? -57.100 -16.778 11.637 1.00 54.62 529 ASP A CA 1
ATOM 4171 C C . ASP A 1 529 ? -58.432 -16.657 10.884 1.00 54.62 529 ASP A C 1
ATOM 4173 O O . ASP A 1 529 ? -59.226 -17.592 10.828 1.00 54.62 529 ASP A O 1
ATOM 4177 N N . GLU A 1 530 ? -58.717 -15.479 10.331 1.00 50.69 530 GLU A N 1
ATOM 4178 C CA . GLU A 1 530 ? -59.752 -15.330 9.311 1.00 50.69 530 GLU A CA 1
ATOM 4179 C C . GLU A 1 530 ? -59.123 -15.614 7.947 1.00 50.69 530 GLU A C 1
ATOM 4181 O O . GLU A 1 530 ? -58.615 -14.735 7.250 1.00 50.69 530 GLU A O 1
ATOM 4186 N N . ALA A 1 531 ? -59.171 -16.895 7.580 1.00 54.25 531 ALA A N 1
ATOM 4187 C CA . ALA A 1 531 ? -59.234 -17.319 6.194 1.00 54.25 531 ALA A CA 1
ATOM 4188 C C . ALA A 1 531 ? -60.508 -16.714 5.580 1.00 54.25 531 ALA A C 1
ATOM 4190 O O . ALA A 1 531 ? -61.615 -17.207 5.786 1.00 54.25 531 ALA A O 1
ATOM 4191 N N . GLY A 1 532 ? -60.349 -15.589 4.889 1.00 47.62 532 GLY A N 1
ATOM 4192 C CA . GLY A 1 532 ? -61.445 -14.813 4.323 1.00 47.62 532 GLY A CA 1
ATOM 4193 C C . GLY A 1 532 ? -61.034 -14.187 3.003 1.00 47.62 532 GLY A C 1
ATOM 4194 O O . GLY A 1 532 ? -60.709 -13.007 2.936 1.00 47.62 532 GLY A O 1
ATOM 4195 N N . ASP A 1 533 ? -61.044 -15.021 1.972 1.00 58.53 533 ASP A N 1
ATOM 4196 C CA . ASP A 1 533 ? -61.138 -14.648 0.567 1.00 58.53 533 ASP A CA 1
ATOM 4197 C C . ASP A 1 533 ? -62.278 -13.631 0.363 1.00 58.53 533 ASP A C 1
ATOM 4199 O O . ASP A 1 533 ? -63.431 -13.940 0.683 1.00 58.53 533 ASP A O 1
ATOM 4203 N N . LYS A 1 534 ? -61.947 -12.409 -0.089 1.00 44.62 534 LYS A N 1
ATOM 4204 C CA . LYS A 1 534 ? -62.807 -11.538 -0.911 1.00 44.62 534 LYS A CA 1
ATOM 4205 C C . LYS A 1 534 ? -62.120 -10.239 -1.335 1.00 44.62 534 LYS A C 1
ATOM 4207 O O . LYS A 1 534 ? -61.417 -9.572 -0.579 1.00 44.62 534 LYS A O 1
ATOM 4212 N N . GLU A 1 535 ? -62.385 -9.928 -2.594 1.00 54.50 535 GLU A N 1
ATOM 4213 C CA . GLU A 1 535 ? -61.883 -8.855 -3.437 1.00 54.50 535 GLU A CA 1
ATOM 4214 C C . GLU A 1 535 ? -62.135 -7.422 -2.929 1.00 54.50 535 GLU A C 1
ATOM 4216 O O . GLU A 1 535 ? -63.114 -7.134 -2.248 1.00 54.50 535 GLU A O 1
ATOM 4221 N N . ASN A 1 536 ? -61.254 -6.529 -3.398 1.00 54.97 536 ASN A N 1
ATOM 4222 C CA . ASN A 1 536 ? -61.484 -5.129 -3.775 1.00 54.97 536 ASN A CA 1
ATOM 4223 C C . ASN A 1 536 ? -62.217 -4.189 -2.802 1.00 54.97 536 ASN A C 1
ATOM 4225 O O . ASN A 1 536 ? -63.430 -4.047 -2.862 1.00 54.97 536 ASN A O 1
ATOM 4229 N N . GLU A 1 537 ? -61.440 -3.371 -2.075 1.00 41.84 537 GLU A N 1
ATOM 4230 C CA . GLU A 1 537 ? -61.690 -1.920 -1.963 1.00 41.84 537 GLU A CA 1
ATOM 4231 C C . GLU A 1 537 ? -60.490 -1.173 -1.328 1.00 41.84 537 GLU A C 1
ATOM 4233 O O . GLU A 1 537 ? -59.941 -1.622 -0.313 1.00 41.84 537 GLU A O 1
ATOM 4238 N N . PRO A 1 538 ? -60.059 -0.012 -1.864 1.00 53.84 538 PRO A N 1
ATOM 4239 C CA . PRO A 1 538 ? -58.967 0.765 -1.287 1.00 53.84 538 PRO A CA 1
ATOM 4240 C C . PRO A 1 538 ? -59.452 1.558 -0.064 1.00 53.84 538 PRO A C 1
ATOM 4242 O O . PRO A 1 538 ? -60.016 2.647 -0.177 1.00 53.84 538 PRO A O 1
ATOM 4245 N N . LYS A 1 539 ? -59.184 1.042 1.140 1.00 46.06 539 LYS A N 1
ATOM 4246 C CA . LYS A 1 539 ? -59.434 1.775 2.390 1.00 46.06 539 LYS A CA 1
ATOM 4247 C C . LYS A 1 539 ? -58.473 2.958 2.533 1.00 46.06 539 LYS A C 1
ATOM 4249 O O . LYS A 1 539 ? -57.275 2.818 2.777 1.00 46.06 539 LYS A O 1
ATOM 4254 N N . THR A 1 540 ? -59.056 4.144 2.415 1.00 52.12 540 THR A N 1
ATOM 4255 C CA . THR A 1 540 ? -58.507 5.461 2.734 1.00 52.12 540 THR A CA 1
ATOM 4256 C C . THR A 1 540 ? -57.789 5.482 4.084 1.00 52.12 540 THR A C 1
ATOM 4258 O O . THR A 1 540 ? -58.379 5.226 5.136 1.00 52.12 540 THR A O 1
ATOM 4261 N N . LYS A 1 541 ? -56.505 5.854 4.061 1.00 60.97 541 LYS A N 1
ATOM 4262 C CA . LYS A 1 541 ? -55.719 6.175 5.256 1.00 60.97 541 LYS A CA 1
ATOM 4263 C C . LYS A 1 541 ? -56.331 7.392 5.954 1.00 60.97 541 LYS A C 1
ATOM 4265 O O . LYS A 1 541 ? -56.221 8.512 5.460 1.00 60.97 541 LYS A O 1
ATOM 4270 N N . HIS A 1 542 ? -56.914 7.183 7.133 1.00 43.69 542 HIS A N 1
ATOM 4271 C CA . HIS A 1 542 ? -57.193 8.265 8.073 1.00 43.69 542 HIS A CA 1
ATOM 4272 C C . HIS A 1 542 ? -55.870 8.909 8.504 1.00 43.69 542 HIS A C 1
ATOM 4274 O O . HIS A 1 542 ? -55.113 8.371 9.315 1.00 43.69 542 HIS A O 1
ATOM 4280 N N . VAL A 1 543 ? -55.600 10.077 7.925 1.00 45.88 543 VAL A N 1
ATOM 4281 C CA . VAL A 1 543 ? -54.552 11.004 8.340 1.00 45.88 543 VAL A CA 1
ATOM 4282 C C . VAL A 1 543 ? -54.858 11.450 9.765 1.00 45.88 543 VAL A C 1
ATOM 4284 O O . VAL A 1 543 ? -55.860 12.111 10.039 1.00 45.88 543 VAL A O 1
ATOM 4287 N N . LYS A 1 544 ? -53.988 11.057 10.694 1.00 51.56 544 LYS A N 1
ATOM 4288 C CA . LYS A 1 544 ? -54.021 11.506 12.081 1.00 51.56 544 LYS A CA 1
ATOM 4289 C C . LYS A 1 544 ? -53.624 12.984 12.095 1.00 51.56 544 LYS A C 1
ATOM 4291 O O . LYS A 1 544 ? -52.461 13.326 11.901 1.00 51.56 544 LYS A O 1
ATOM 4296 N N . VAL A 1 545 ? -54.620 13.850 12.269 1.00 41.56 545 VAL A N 1
ATOM 4297 C CA . VAL A 1 545 ? -54.470 15.301 12.422 1.00 41.56 545 VAL A CA 1
ATOM 4298 C C . VAL A 1 545 ? -53.645 15.578 13.678 1.00 41.56 545 VAL A C 1
ATOM 4300 O O . VAL A 1 545 ? -54.158 15.515 14.793 1.00 41.56 545 VAL A O 1
ATOM 4303 N N . ASN A 1 546 ? -52.361 15.887 13.497 1.00 41.72 546 ASN A N 1
ATOM 4304 C CA . ASN A 1 546 ? -51.554 16.527 14.529 1.00 41.72 546 ASN A CA 1
ATOM 4305 C C . ASN A 1 546 ? -51.843 18.028 14.482 1.00 41.72 546 ASN A C 1
ATOM 4307 O O . ASN A 1 546 ? -51.444 18.744 13.565 1.00 41.72 546 ASN A O 1
ATOM 4311 N N . LYS A 1 547 ? -52.609 18.481 15.472 1.00 44.34 547 LYS A N 1
ATOM 4312 C CA . LYS A 1 547 ? -52.956 19.879 15.700 1.00 44.34 547 LYS A CA 1
ATOM 4313 C C . LYS A 1 547 ? -51.790 20.551 16.435 1.00 44.34 547 LYS A C 1
ATOM 4315 O O . LYS A 1 547 ? -51.514 20.200 17.575 1.00 44.34 547 LYS A O 1
ATOM 4320 N N . GLY A 1 548 ? -51.181 21.548 15.794 1.00 40.31 548 GLY A N 1
ATOM 4321 C CA . GLY A 1 548 ? -50.485 22.644 16.473 1.00 40.31 548 GLY A CA 1
ATOM 4322 C C . GLY A 1 548 ? -48.957 22.625 16.417 1.00 40.31 548 GLY A C 1
ATOM 4323 O O . GLY A 1 548 ? -48.321 22.037 17.278 1.00 40.31 548 GLY A O 1
ATOM 4324 N N . SER A 1 549 ? -48.380 23.386 15.486 1.00 39.34 549 SER A N 1
ATOM 4325 C CA . SER A 1 549 ? -47.685 24.642 15.817 1.00 39.34 549 SER A CA 1
ATOM 4326 C C . SER A 1 549 ? -47.175 25.334 14.540 1.00 39.34 549 SER A C 1
ATOM 4328 O O . SER A 1 549 ? -46.379 24.809 13.777 1.00 39.34 549 SER A O 1
ATOM 4330 N N . SER A 1 550 ? -47.765 26.502 14.285 1.00 40.16 550 SER A N 1
ATOM 4331 C CA . SER A 1 550 ? -47.174 27.737 13.746 1.00 40.16 550 SER A CA 1
ATOM 4332 C C . SER A 1 550 ? -45.890 27.721 12.894 1.00 40.16 550 SER A C 1
ATOM 4334 O O . SER A 1 550 ? -44.839 27.300 13.365 1.00 40.16 550 SER A O 1
ATOM 4336 N N . SER A 1 551 ? -45.960 28.520 11.812 1.00 40.34 551 SER A N 1
ATOM 4337 C CA . SER A 1 551 ? -44.862 29.326 11.226 1.00 40.34 551 SER A CA 1
ATOM 4338 C C . SER A 1 551 ? -43.946 28.583 10.241 1.00 40.34 551 SER A C 1
ATOM 4340 O O . SER A 1 551 ? -43.453 27.515 10.552 1.00 40.34 551 SER A O 1
ATOM 4342 N N . SER A 1 552 ? -43.628 29.048 9.034 1.00 46.12 552 SER A N 1
ATOM 4343 C CA . SER A 1 552 ? -43.982 30.239 8.264 1.00 46.12 552 SER A CA 1
ATOM 4344 C C . SER A 1 552 ? -43.824 29.891 6.778 1.00 46.12 552 SER A C 1
ATOM 4346 O O . SER A 1 552 ? -42.948 29.137 6.362 1.00 46.12 552 SER A O 1
ATOM 4348 N N . ARG A 1 553 ? -44.731 30.431 5.968 1.00 45.22 553 ARG A N 1
ATOM 4349 C CA . ARG A 1 553 ? -44.764 30.322 4.509 1.00 45.22 553 ARG A CA 1
ATOM 4350 C C . ARG A 1 553 ? -43.599 31.149 3.948 1.00 45.22 553 ARG A C 1
ATOM 4352 O O . ARG A 1 553 ? -43.656 32.372 4.037 1.00 45.22 553 ARG A O 1
ATOM 4359 N N . SER A 1 554 ? -42.576 30.527 3.361 1.00 50.06 554 SER A N 1
ATOM 4360 C CA . SER A 1 554 ? -41.655 31.234 2.464 1.00 50.06 554 SER A CA 1
ATOM 4361 C C . SER A 1 554 ? -41.899 30.773 1.029 1.00 50.06 554 SER A C 1
ATOM 4363 O O . SER A 1 554 ? -41.763 29.614 0.648 1.00 50.06 554 SER A O 1
ATOM 4365 N N . THR A 1 555 ? -42.385 31.722 0.244 1.00 45.56 555 THR A N 1
ATOM 4366 C CA . THR A 1 555 ? -42.527 31.672 -1.204 1.00 45.56 555 THR A CA 1
ATOM 4367 C C . THR A 1 555 ? -41.146 31.579 -1.848 1.00 45.56 555 THR A C 1
ATOM 4369 O O . THR A 1 555 ? -40.390 32.552 -1.810 1.00 45.56 555 THR A O 1
ATOM 4372 N N . TYR A 1 556 ? -40.823 30.448 -2.472 1.00 43.38 556 TYR A N 1
ATOM 4373 C CA . TYR A 1 556 ? -39.690 30.368 -3.391 1.00 43.38 556 TYR A CA 1
ATOM 4374 C C . TYR A 1 556 ? -40.058 31.077 -4.700 1.00 43.38 556 TYR A C 1
ATOM 4376 O O . TYR A 1 556 ? -40.837 30.574 -5.506 1.00 43.38 556 TYR A O 1
ATOM 4384 N N . LYS A 1 557 ? -39.503 32.280 -4.886 1.00 47.47 557 LYS A N 1
ATOM 4385 C CA . LYS A 1 557 ? -39.380 32.941 -6.190 1.00 47.47 557 LYS A CA 1
ATOM 4386 C C . LYS A 1 557 ? -38.331 32.181 -7.001 1.00 47.47 557 LYS A C 1
ATOM 4388 O O . LYS A 1 557 ? -37.159 32.171 -6.633 1.00 47.47 557 LYS A O 1
ATOM 4393 N N . SER A 1 558 ? -38.746 31.586 -8.110 1.00 51.12 558 SER A N 1
ATOM 4394 C CA . SER A 1 558 ? -37.865 31.145 -9.190 1.00 51.12 558 SER A CA 1
ATOM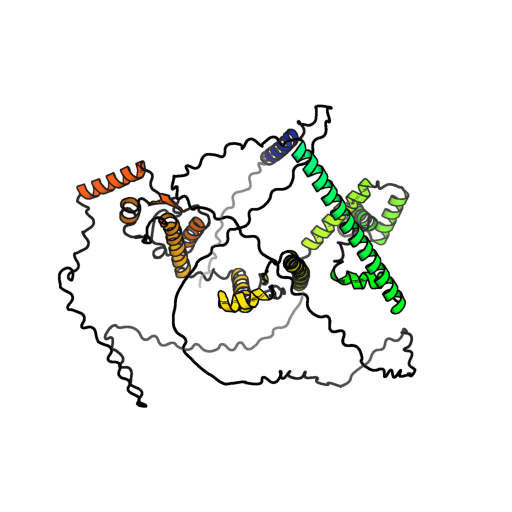 4395 C C . SER A 1 558 ? -37.088 32.349 -9.736 1.00 51.12 558 SER A C 1
ATOM 4397 O O . SER A 1 558 ? -37.689 33.288 -10.261 1.00 51.12 558 SER A O 1
ATOM 4399 N N . LYS A 1 559 ? -35.758 32.346 -9.583 1.00 46.38 559 LYS A N 1
ATOM 4400 C CA . LYS A 1 559 ? -34.868 33.291 -10.269 1.00 46.38 559 LYS A CA 1
ATOM 4401 C C . LYS A 1 559 ? -34.633 32.810 -11.701 1.00 46.38 559 LYS A C 1
ATOM 4403 O O . LYS A 1 559 ? -34.447 31.620 -11.936 1.00 46.38 559 LYS A O 1
ATOM 4408 N N . ALA A 1 560 ? -34.697 33.772 -12.613 1.00 42.41 560 ALA A N 1
ATOM 4409 C CA . ALA A 1 560 ? -34.585 33.629 -14.053 1.00 42.41 560 ALA A CA 1
ATOM 4410 C C . ALA A 1 560 ? -33.238 33.039 -14.496 1.00 42.41 560 ALA A C 1
ATOM 4412 O O . ALA A 1 560 ? -32.199 33.316 -13.895 1.00 42.41 560 ALA A O 1
ATOM 4413 N N . MET A 1 561 ? -33.295 32.260 -15.579 1.00 43.22 561 MET A N 1
ATOM 4414 C CA . MET A 1 561 ? -32.146 31.862 -16.384 1.00 43.22 561 MET A CA 1
ATOM 4415 C C . MET A 1 561 ? -31.408 33.109 -16.876 1.00 43.22 561 MET A C 1
ATOM 4417 O O . MET A 1 561 ? -32.006 33.972 -17.517 1.00 43.22 561 MET A O 1
ATOM 4421 N N . VAL A 1 562 ? -30.113 33.190 -16.578 1.00 44.41 562 VAL A N 1
ATOM 4422 C CA . VAL A 1 562 ? -29.189 34.075 -17.286 1.00 44.41 562 VAL A CA 1
ATOM 4423 C C . VAL A 1 562 ? -28.754 33.320 -18.534 1.00 44.41 562 VAL A C 1
ATOM 4425 O O . VAL A 1 562 ? -28.038 32.326 -18.456 1.00 44.41 562 VAL A O 1
ATOM 4428 N N . SER A 1 563 ? -29.275 33.762 -19.671 1.00 41.41 563 SER A N 1
ATOM 4429 C CA . SER A 1 563 ? -28.740 33.484 -20.996 1.00 41.41 563 SER A CA 1
ATOM 4430 C C . SER A 1 563 ? -27.440 34.268 -21.152 1.00 41.41 563 SER A C 1
ATOM 4432 O O . SER A 1 563 ? -27.480 35.496 -21.234 1.00 41.41 563 SER A O 1
ATOM 4434 N N . ASP A 1 564 ? -26.308 33.570 -21.155 1.00 47.75 564 ASP A N 1
ATOM 4435 C CA . ASP A 1 564 ? -25.020 34.151 -21.518 1.00 47.75 564 ASP A CA 1
ATOM 4436 C C . ASP A 1 564 ? -24.852 34.023 -23.035 1.00 47.75 564 ASP A C 1
ATOM 4438 O O . ASP A 1 564 ? -24.627 32.940 -23.580 1.00 47.75 564 ASP A O 1
ATOM 4442 N N . SER A 1 565 ? -25.105 35.134 -23.719 1.00 49.91 565 SER A N 1
ATOM 4443 C CA . SER A 1 565 ? -24.974 35.291 -25.159 1.00 49.91 565 SER A CA 1
ATOM 4444 C C . SER A 1 565 ? -24.032 36.456 -25.440 1.00 49.91 565 SER A C 1
ATOM 4446 O O . SER A 1 565 ? -24.434 37.609 -25.300 1.00 49.91 565 SER A O 1
ATOM 4448 N N . GLY A 1 566 ? -22.832 36.120 -25.914 1.00 42.94 566 GLY A N 1
ATOM 4449 C CA . GLY A 1 566 ? -22.026 36.937 -26.819 1.00 42.94 566 GLY A CA 1
ATOM 4450 C C . GLY A 1 566 ? -21.135 38.003 -26.181 1.00 42.94 566 GLY A C 1
ATOM 4451 O O . GLY A 1 566 ? -21.618 38.959 -25.592 1.00 42.94 566 GLY A O 1
ATOM 4452 N N . SER A 1 567 ? -19.832 37.911 -26.440 1.00 52.09 567 SER A N 1
ATOM 4453 C CA . SER A 1 567 ? -19.159 38.884 -27.312 1.00 52.09 567 SER A CA 1
ATOM 4454 C C . SER A 1 567 ? -17.708 38.466 -27.522 1.00 52.09 567 SER A C 1
ATOM 4456 O O . SER A 1 567 ? -16.917 38.398 -26.587 1.00 52.09 567 SER A O 1
ATOM 4458 N N . SER A 1 568 ? -17.389 38.196 -28.778 1.00 47.97 568 SER A N 1
ATOM 4459 C CA . SER A 1 568 ? -16.071 38.350 -29.382 1.00 47.97 568 SER A CA 1
ATOM 4460 C C . SER A 1 568 ? -15.435 39.693 -29.011 1.00 47.97 568 SER A C 1
ATOM 4462 O O . SER A 1 568 ? -16.128 40.711 -29.033 1.00 47.97 568 SER A O 1
ATOM 4464 N N . ASP A 1 569 ? -14.131 39.689 -28.742 1.00 57.91 569 ASP A N 1
ATOM 4465 C CA . ASP A 1 569 ? -13.275 40.825 -29.071 1.00 57.91 569 ASP A CA 1
ATOM 4466 C C . ASP A 1 569 ? -11.913 40.315 -29.553 1.00 57.91 569 ASP A C 1
ATOM 4468 O O . ASP A 1 569 ? -11.320 39.401 -28.972 1.00 57.91 569 ASP A O 1
ATOM 4472 N N . GLU A 1 570 ? -11.512 40.862 -30.691 1.00 60.31 570 GLU A N 1
ATOM 4473 C CA . GLU A 1 570 ? -10.260 40.630 -31.395 1.00 60.31 570 GLU A CA 1
ATOM 4474 C C . GLU A 1 570 ? -9.214 41.664 -30.956 1.00 60.31 570 GLU A C 1
ATOM 4476 O O . GLU A 1 570 ? -9.552 42.752 -30.502 1.00 60.31 570 GLU A O 1
ATOM 4481 N N . GLY A 1 571 ? -7.940 41.350 -31.208 1.00 47.62 571 GLY A N 1
ATOM 4482 C CA . GLY A 1 571 ? -6.844 42.323 -31.244 1.00 47.62 571 GLY A CA 1
ATOM 4483 C C . GLY A 1 571 ? -6.095 42.489 -29.917 1.00 47.62 571 GLY A C 1
ATOM 4484 O O . GLY A 1 571 ? -6.650 42.354 -28.838 1.00 47.62 571 GLY A O 1
ATOM 4485 N N . GLU A 1 572 ? -4.805 42.788 -29.886 1.00 53.94 572 GLU A N 1
ATOM 4486 C CA . GLU A 1 572 ? -3.824 43.067 -30.932 1.00 53.94 572 GLU A CA 1
ATOM 4487 C C . GLU A 1 572 ? -2.463 43.166 -30.198 1.00 53.94 572 GLU A C 1
ATOM 4489 O O . GLU A 1 572 ? -2.423 43.636 -29.065 1.00 53.94 572 GLU A O 1
ATOM 4494 N N . SER A 1 573 ? -1.378 42.716 -30.840 1.00 56.06 573 SER A N 1
ATOM 4495 C CA . SER A 1 573 ? 0.017 43.211 -30.716 1.00 56.06 573 SER A CA 1
ATOM 4496 C C . SER A 1 573 ? 0.642 43.541 -29.339 1.00 56.06 573 SER A C 1
ATOM 4498 O O . SER A 1 573 ? 0.312 44.551 -28.727 1.00 56.06 573 SER A O 1
ATOM 4500 N N . GLU A 1 574 ? 1.692 42.802 -28.955 1.00 47.12 574 GLU A N 1
ATOM 4501 C CA . GLU A 1 574 ? 3.121 43.165 -29.157 1.00 47.12 574 GLU A CA 1
ATOM 4502 C C . GLU A 1 574 ? 4.050 41.969 -28.889 1.00 47.12 574 GLU A C 1
ATOM 4504 O O . GLU A 1 574 ? 3.787 41.205 -27.929 1.00 47.12 574 GLU A O 1
#

pLDDT: mean 72.18, std 25.91, range [29.5, 98.44]